Protein AF-A0AAW3ZMN6-F1 (afdb_monomer)

Mean predicted aligned error: 7.35 Å

Radius of gyration: 21.59 Å; Cα contacts (8 Å, |Δi|>4): 1736; chains: 1; bounding box: 52×71×54 Å

Foldseek 3Di:
DVVVVVVVPPPPAQPPFFLEAEPQPQAQSFWEWEFEPFFQQLKQLLHKAWQQFLQLPPFIKIWIWTPPDQTWIDIFAFALVDDGYYHYPPPPPDPRGAMEGHDDQRAHFRHKEWQQQLQPPNGTKMKTWRQCHPPASQIKMKIQHGYNDDDRYHYNVPSPRIAMEGAGDHQQSWRSDKYWQQQLQVPPGTKIKIWRQQGQPAHGSQIKIKTWHGHNDADNYHHPPDDRVTDIAMETGHDHQQSKQLEKYWFQLQPPPHIKIKIWRQSQDLPDHAGIKIWIAHRHNPDDDNYHYRVNRFANGTEMEDEPASRWRWRNYWEWFQLALPPGIKIKTWGLQCSDDPFFRQTKIKIAHRHNDDGYYHYLVPFFQQRIAIETGDDGQQSWRNEKEWQQQLQVPNGTWIKIWRQCDDPPHGSLTKIKTFHGHHRPPGGRYHYPVVQDSLGIRIYTGNDHQQSKRSYKYWSQRRNVPNHIKIKIKRQQDDPPNRSRIMMMITHRRHDDPPPPPPDD

Solvent-accessible surface area (backbone atoms only — not comparable to full-atom values): 23320 Å² total; per-residue (Å²): 112,79,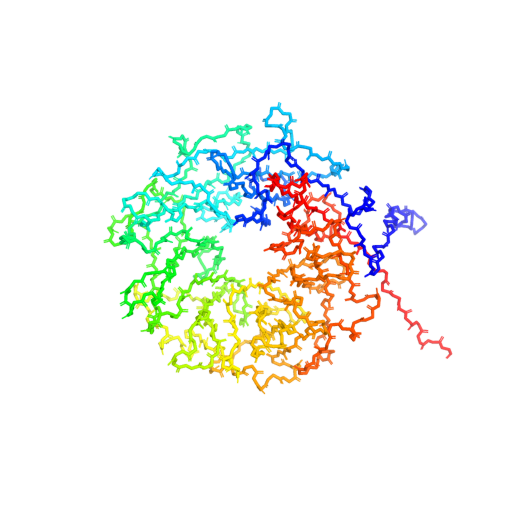75,61,54,64,68,70,68,66,65,74,78,66,77,62,76,53,38,63,39,49,61,74,68,64,48,52,88,46,24,32,37,40,34,50,89,46,71,44,25,21,26,24,67,39,21,57,33,33,27,41,29,32,44,60,83,83,34,21,13,28,38,35,18,24,61,21,90,62,22,19,36,43,38,40,51,42,36,77,84,59,71,72,43,78,44,60,62,50,87,90,69,66,77,58,45,33,33,44,33,40,42,49,72,80,7,47,29,47,26,56,29,29,26,42,29,29,44,63,82,76,23,16,17,39,36,38,11,8,22,64,5,59,81,58,22,8,14,26,29,36,34,41,59,39,43,80,72,76,64,61,66,43,48,54,92,65,59,87,57,35,35,30,42,38,60,46,53,72,50,9,20,22,15,59,41,56,27,32,22,38,30,24,50,65,82,76,27,17,12,29,34,39,11,14,29,42,21,60,83,51,24,61,30,0,3,21,31,36,42,37,57,39,44,78,73,73,53,61,62,37,46,60,94,55,96,59,86,71,57,60,29,34,38,27,23,66,44,68,41,25,23,17,28,61,18,54,29,41,37,29,35,44,62,80,83,26,18,15,40,37,35,9,17,24,26,86,67,49,82,86,50,46,4,11,31,33,39,38,37,54,40,44,71,66,84,74,60,62,66,40,54,55,92,67,42,38,46,85,45,11,21,39,36,38,46,80,27,57,44,18,26,24,17,51,18,44,23,45,40,28,36,36,56,81,77,30,24,19,42,38,32,7,16,21,32,47,40,27,59,102,87,51,25,26,6,15,30,35,40,41,47,38,47,75,80,65,45,54,71,42,52,63,81,72,37,59,19,78,59,15,30,36,43,31,41,88,46,81,53,14,22,23,10,50,24,32,19,28,24,39,30,25,45,60,79,79,30,20,18,37,33,31,10,14,35,41,26,47,91,87,29,62,30,4,7,21,32,36,42,37,58,39,48,54,77,77,73,49,45,33,64,43,50,66,84,73,52,50,71,90,38,32,35,40,37,33,36,65,38,61,48,7,26,13,17,70,31,45,22,22,26,40,36,30,44,69,79,80,24,14,16,32,37,36,15,16,32,37,31,62,63,91,94,30,37,9,7,24,33,37,40,36,51,42,40,71,62,81,82,76,75,79,75,88,74,131

InterPro domains:
  IPR000413 Integrin alpha chain [PR01185] (102-122)
  IPR000413 Integrin alpha chain [PR01185] (173-197)
  IPR000413 Integrin alpha chain [PR01185] (243-264)
  IPR013517 FG-GAP repeat [PF01839] (112-134)
  IPR013517 FG-GAP repeat [PF01839] (175-211)
  IPR013517 FG-GAP repeat [PF01839] (244-281)
  IPR013517 FG-GAP repeat [PF01839] (315-341)
  IPR013517 FG-GAP repeat [PF01839] (389-422)
  IPR013519 Integrin alpha beta-propellor [PS51470] (160-221)
  IPR013519 Integrin alpha beta-propellor [PS51470] (229-290)
  IPR013519 Integrin alpha beta-propellor [SM00191] (101-156)
  IPR013519 Integrin alpha beta-propellor [SM00191] (170-224)
  IPR013519 Integrin alpha beta-propellor [SM00191] (240-298)
  IPR013519 Integrin alpha beta-propellor [SM00191] (310-368)
  IPR013519 Integrin alpha beta-propellor [SM00191] (380-437)
  IPR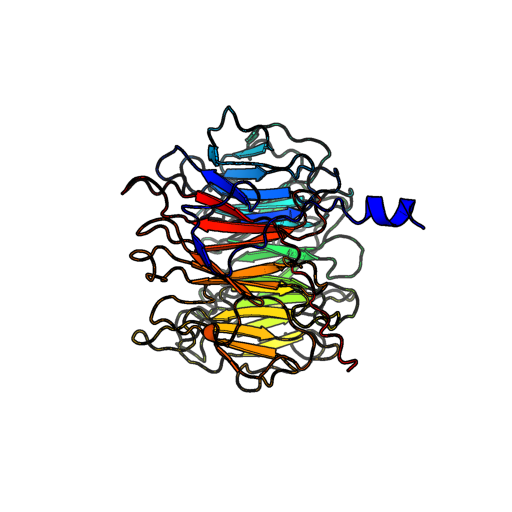013519 Integrin alpha beta-propellor [SM00191] (452-505)
  IPR028994 Integrin alpha, N-terminal [G3DSA:2.130.10.130] (88-220)
  IPR028994 Integrin alpha, N-terminal [G3DSA:2.130.10.130] (221-352)
  IPR028994 Integrin alpha, N-terminal [G3DSA:2.130.10.130] (353-498)
  IPR028994 Integrin alpha, N-terminal [SSF69318] (41-266)

Structure (mmCIF, N/CA/C/O backbone):
data_AF-A0AAW3ZMN6-F1
#
_entry.id   AF-A0AAW3ZMN6-F1
#
loop_
_atom_site.group_PDB
_atom_site.id
_atom_site.type_symbol
_atom_site.label_atom_id
_atom_site.label_alt_id
_atom_site.label_comp_id
_atom_site.label_asym_id
_atom_site.label_entity_id
_atom_site.label_seq_id
_atom_site.pdbx_PDB_ins_code
_atom_site.Cartn_x
_atom_site.Cartn_y
_atom_site.Cartn_z
_atom_site.occupancy
_atom_site.B_iso_or_equiv
_atom_site.auth_seq_id
_atom_site.auth_comp_id
_atom_site.auth_asym_id
_atom_site.auth_atom_id
_atom_site.pdbx_PDB_model_num
ATOM 1 N N . MET A 1 1 ? -7.982 -37.754 -26.757 1.00 45.09 1 MET A N 1
ATOM 2 C CA . MET A 1 1 ? -6.725 -37.718 -25.978 1.00 45.09 1 MET A CA 1
ATOM 3 C C . MET A 1 1 ? -5.603 -36.986 -26.714 1.00 45.09 1 MET A C 1
ATOM 5 O O . MET A 1 1 ? -5.050 -36.077 -26.126 1.00 45.09 1 MET A O 1
ATOM 9 N N . GLN A 1 2 ? -5.330 -37.248 -28.001 1.00 40.19 2 GLN A N 1
ATOM 10 C CA . GLN A 1 2 ? -4.338 -36.458 -28.767 1.00 40.19 2 GLN A CA 1
ATOM 11 C C . GLN A 1 2 ? -4.770 -35.015 -29.109 1.00 40.19 2 GLN A C 1
ATOM 13 O O . GLN A 1 2 ? -3.909 -34.165 -29.270 1.00 40.19 2 GLN A O 1
ATOM 18 N N . HIS A 1 3 ? -6.071 -34.700 -29.126 1.00 37.66 3 HIS A N 1
ATOM 19 C CA . HIS A 1 3 ? -6.557 -33.317 -29.299 1.00 37.66 3 HIS A CA 1
ATOM 20 C C . HIS A 1 3 ? -6.622 -32.485 -28.006 1.00 37.66 3 HIS A C 1
ATOM 22 O O . HIS A 1 3 ? -6.789 -31.277 -28.089 1.00 37.66 3 HIS A O 1
ATOM 28 N N . LEU A 1 4 ? -6.454 -33.104 -26.831 1.00 38.38 4 LEU A N 1
ATOM 29 C CA . LEU A 1 4 ? -6.341 -32.386 -25.550 1.00 38.38 4 LEU A CA 1
ATOM 30 C C . LEU A 1 4 ? -4.888 -32.004 -25.228 1.00 38.38 4 LEU A C 1
ATOM 32 O O . LEU A 1 4 ? -4.655 -31.066 -24.483 1.00 38.38 4 LEU A O 1
ATOM 36 N N . ILE A 1 5 ? -3.914 -32.684 -25.838 1.00 41.78 5 ILE A N 1
ATOM 37 C CA . ILE A 1 5 ? -2.484 -32.401 -25.649 1.00 41.78 5 ILE A CA 1
ATOM 38 C C . ILE A 1 5 ? -2.027 -31.218 -26.522 1.00 41.78 5 ILE A C 1
ATOM 40 O O . ILE A 1 5 ? -1.094 -30.516 -26.160 1.00 41.78 5 ILE A O 1
ATOM 44 N N . SER A 1 6 ? -2.711 -30.930 -27.634 1.00 34.12 6 SER A N 1
ATOM 45 C CA . SER A 1 6 ? -2.364 -29.792 -28.502 1.00 34.12 6 SER A CA 1
ATOM 46 C C . SER A 1 6 ? -2.898 -28.438 -28.022 1.00 34.12 6 SER A C 1
ATOM 48 O O . SER A 1 6 ? -2.443 -27.421 -28.529 1.00 34.12 6 SER A O 1
ATOM 50 N N . VAL A 1 7 ? -3.827 -28.410 -27.059 1.00 35.25 7 VAL A N 1
ATOM 51 C CA . VAL A 1 7 ? -4.295 -27.160 -26.424 1.00 35.25 7 VAL A CA 1
ATOM 52 C C . VAL A 1 7 ? -3.437 -26.805 -25.201 1.00 35.25 7 VAL A C 1
ATOM 54 O O . VAL A 1 7 ? -3.336 -25.640 -24.850 1.00 35.25 7 VAL A O 1
ATOM 57 N N . LEU A 1 8 ? -2.731 -27.778 -24.614 1.00 36.72 8 LEU A N 1
ATOM 58 C CA . LEU A 1 8 ? -1.834 -27.562 -23.470 1.00 36.72 8 LEU A CA 1
ATOM 59 C C . LEU A 1 8 ? -0.399 -27.163 -23.875 1.00 36.72 8 LEU A C 1
ATOM 61 O O . LEU A 1 8 ? 0.417 -26.852 -23.020 1.00 36.72 8 LEU A O 1
ATOM 65 N N . LEU A 1 9 ? -0.072 -27.190 -25.172 1.00 34.31 9 LEU A N 1
ATOM 66 C CA . LEU A 1 9 ? 1.281 -26.928 -25.687 1.00 34.31 9 LEU A CA 1
ATOM 67 C C . LEU A 1 9 ? 1.396 -25.610 -26.472 1.00 34.31 9 LEU A C 1
ATOM 69 O O . LEU A 1 9 ? 2.353 -25.420 -27.219 1.00 34.31 9 LEU A O 1
ATOM 73 N N . LEU A 1 10 ? 0.401 -24.731 -26.329 1.00 33.44 10 LEU A N 1
ATOM 74 C CA . LEU A 1 10 ? 0.417 -23.365 -26.854 1.00 33.44 10 LEU A CA 1
ATOM 75 C C . LEU A 1 10 ? 0.319 -22.325 -25.725 1.00 33.44 10 LEU A C 1
ATOM 77 O O . LEU A 1 10 ? -0.109 -21.204 -25.965 1.00 33.44 10 LEU A O 1
ATOM 81 N N . ALA A 1 11 ? 0.731 -22.683 -24.505 1.00 41.12 11 ALA A N 1
ATOM 82 C CA . ALA A 1 11 ? 1.346 -21.694 -23.635 1.00 41.12 11 ALA A CA 1
ATOM 83 C C . ALA A 1 11 ? 2.691 -21.385 -24.296 1.00 41.12 11 ALA A C 1
ATOM 85 O O . ALA A 1 11 ? 3.602 -22.218 -24.288 1.00 41.12 11 ALA A O 1
ATOM 86 N N . MET A 1 12 ? 2.761 -20.265 -25.017 1.00 42.78 12 MET A N 1
ATOM 87 C CA . MET A 1 12 ? 4.035 -19.717 -25.465 1.00 42.78 12 MET A CA 1
ATOM 88 C C . MET A 1 12 ? 4.903 -19.660 -24.212 1.00 42.78 12 MET A C 1
ATOM 90 O O . MET A 1 12 ? 4.532 -18.988 -23.258 1.00 42.78 12 MET A O 1
ATOM 94 N N . ALA A 1 13 ? 5.978 -20.445 -24.170 1.00 43.22 13 ALA A N 1
ATOM 95 C CA . ALA A 1 13 ? 6.946 -20.348 -23.095 1.00 43.22 13 ALA A CA 1
ATOM 96 C C . ALA A 1 13 ? 7.520 -18.933 -23.175 1.00 43.22 13 ALA A C 1
ATOM 98 O O . ALA A 1 13 ? 8.397 -18.673 -24.003 1.00 43.22 13 ALA A O 1
ATOM 99 N N . THR A 1 14 ? 6.971 -18.010 -22.387 1.00 48.62 14 THR A N 1
ATOM 100 C CA . THR A 1 14 ? 7.671 -16.778 -22.070 1.00 48.62 14 THR A CA 1
ATOM 101 C C . THR A 1 14 ? 8.993 -17.229 -21.448 1.00 48.62 14 THR A C 1
ATOM 103 O O . THR A 1 14 ? 9.006 -18.137 -20.606 1.00 48.62 14 THR A O 1
ATOM 106 N N . PRO A 1 15 ? 10.141 -16.767 -21.967 1.00 51.34 15 PRO A N 1
ATOM 107 C CA . PRO A 1 15 ? 11.409 -17.122 -21.362 1.00 51.34 15 PRO A CA 1
ATOM 108 C C . PRO A 1 15 ? 11.368 -16.646 -19.911 1.00 51.34 15 PRO A C 1
ATOM 110 O O . PRO A 1 15 ? 11.091 -15.477 -19.662 1.00 51.34 15 PRO A O 1
ATOM 113 N N . ALA A 1 16 ? 11.617 -17.562 -18.971 1.00 61.19 16 ALA A N 1
ATOM 114 C CA . ALA A 1 16 ? 11.703 -17.210 -17.562 1.00 61.19 16 ALA A CA 1
ATOM 115 C C . ALA A 1 16 ? 12.663 -16.025 -17.401 1.00 61.19 16 ALA A C 1
ATOM 117 O O . ALA A 1 16 ? 13.739 -16.011 -18.016 1.00 61.19 16 ALA A O 1
ATOM 118 N N . LEU A 1 17 ? 12.260 -15.044 -16.591 1.00 66.38 17 LEU A N 1
ATOM 119 C CA . LEU A 1 17 ? 13.131 -13.938 -16.229 1.00 66.38 17 LEU A CA 1
ATOM 120 C C . LEU A 1 17 ? 14.452 -14.502 -15.710 1.00 66.38 17 LEU A C 1
ATOM 122 O O . LEU A 1 17 ? 14.484 -15.463 -14.938 1.00 66.38 17 LEU A O 1
ATOM 126 N N . ALA A 1 18 ? 15.556 -13.920 -16.169 1.00 72.50 18 ALA A N 1
ATOM 127 C CA . ALA A 1 18 ? 16.841 -14.230 -15.576 1.00 72.50 18 ALA A CA 1
ATOM 128 C C . ALA A 1 18 ? 16.782 -13.880 -14.082 1.00 72.50 18 ALA A C 1
ATOM 130 O O . ALA A 1 18 ? 16.202 -12.860 -13.709 1.00 72.50 18 ALA A O 1
ATOM 131 N N . SER A 1 19 ? 17.437 -14.683 -13.239 1.00 80.50 19 SER A N 1
ATOM 132 C CA . SER A 1 19 ? 17.546 -14.410 -11.797 1.00 80.50 19 SER A CA 1
ATOM 133 C C . SER A 1 19 ? 18.181 -13.049 -11.495 1.00 80.50 19 SER A C 1
ATOM 135 O O . SER A 1 19 ? 18.054 -12.533 -10.391 1.00 80.50 19 SER A O 1
ATOM 137 N N . SER A 1 20 ? 18.832 -12.440 -12.489 1.00 86.94 20 SER A N 1
ATOM 138 C CA . SER A 1 20 ? 19.226 -11.040 -12.498 1.00 86.94 20 SER A CA 1
ATOM 139 C C . SER A 1 20 ? 18.735 -10.363 -13.780 1.00 86.94 20 SER A C 1
ATOM 141 O O . SER A 1 20 ? 19.089 -10.784 -14.883 1.00 86.94 20 SER A O 1
ATOM 143 N N . LEU A 1 21 ? 17.939 -9.305 -13.625 1.00 89.56 21 LEU A N 1
ATOM 144 C CA . LEU A 1 21 ? 17.343 -8.517 -14.702 1.00 89.56 21 LEU A CA 1
ATOM 145 C C . LEU A 1 21 ? 17.813 -7.065 -14.594 1.00 89.56 21 LEU A C 1
ATOM 147 O O . LEU A 1 21 ? 17.531 -6.397 -13.604 1.00 89.56 21 LEU A O 1
ATOM 151 N N . SER A 1 22 ? 18.476 -6.538 -15.625 1.00 90.50 22 SER A N 1
ATOM 152 C CA . SER A 1 22 ? 18.711 -5.094 -15.722 1.00 90.50 22 SER A CA 1
ATOM 153 C C . SER A 1 22 ? 17.535 -4.414 -16.412 1.00 90.50 22 SER A C 1
ATOM 155 O O . SER A 1 22 ? 17.196 -4.765 -17.541 1.00 90.50 22 SER A O 1
ATOM 157 N N . LEU A 1 23 ? 16.970 -3.378 -15.788 1.00 89.06 23 LEU A N 1
ATOM 158 C CA . LEU A 1 23 ? 15.893 -2.583 -16.392 1.00 89.06 23 LEU A CA 1
ATOM 159 C C . LEU A 1 23 ? 16.333 -1.834 -17.662 1.00 89.06 23 LEU A C 1
ATOM 161 O O . LEU A 1 23 ? 15.502 -1.501 -18.503 1.00 89.06 23 LEU A O 1
ATOM 165 N N . SER A 1 24 ? 17.642 -1.623 -17.851 1.00 84.56 24 SER A N 1
ATOM 166 C CA . SER A 1 24 ? 18.188 -1.060 -19.097 1.00 84.56 24 SER A CA 1
ATOM 167 C C . SER A 1 24 ? 18.050 -1.995 -20.306 1.00 84.56 24 SER A C 1
ATOM 169 O O . SER A 1 24 ? 18.125 -1.542 -21.448 1.00 84.56 24 SER A O 1
ATOM 171 N N . GLU A 1 25 ? 17.831 -3.285 -20.055 1.00 85.38 25 GLU A N 1
ATOM 172 C CA . GLU A 1 25 ? 17.739 -4.346 -21.057 1.00 85.38 25 GLU A CA 1
ATOM 173 C C . GLU A 1 25 ? 16.403 -5.098 -20.954 1.00 85.38 25 GLU A C 1
ATOM 175 O O . GLU A 1 25 ? 16.330 -6.249 -21.382 1.00 85.38 25 GLU A O 1
ATOM 180 N N . LEU A 1 26 ? 15.357 -4.469 -20.389 1.00 86.25 26 LEU A N 1
ATOM 181 C CA . LEU A 1 26 ? 14.051 -5.102 -20.180 1.00 86.25 26 LEU A CA 1
ATOM 182 C C . LEU A 1 26 ? 13.498 -5.662 -21.506 1.00 86.25 26 LEU A C 1
ATOM 184 O O . LEU A 1 26 ? 13.194 -4.882 -22.418 1.00 86.25 26 LEU A O 1
ATOM 188 N N . PRO A 1 27 ? 13.361 -6.994 -21.637 1.00 84.06 27 PRO A N 1
ATOM 189 C CA . PRO A 1 27 ? 12.783 -7.589 -22.832 1.00 84.06 27 PRO A CA 1
ATOM 190 C C . PRO A 1 27 ? 11.299 -7.240 -22.956 1.00 84.06 27 PRO A C 1
ATOM 192 O O . PRO A 1 27 ? 10.581 -7.203 -21.961 1.00 84.06 27 PRO A O 1
ATOM 195 N N . SER A 1 28 ? 10.819 -7.029 -24.182 1.00 81.06 28 SER A N 1
ATOM 196 C CA . SER A 1 28 ? 9.429 -6.620 -24.452 1.00 81.06 28 SER A CA 1
ATOM 197 C C . SER A 1 28 ? 8.368 -7.622 -23.992 1.00 81.06 28 SER A C 1
ATOM 199 O O . SER A 1 28 ? 7.214 -7.261 -23.823 1.00 81.06 28 SER A O 1
ATOM 201 N N . GLU A 1 29 ? 8.751 -8.887 -23.858 1.00 79.06 29 GLU A N 1
ATOM 202 C CA . GLU A 1 29 ? 7.925 -9.992 -23.377 1.00 79.06 29 GLU A CA 1
ATOM 203 C C . GLU A 1 29 ? 7.929 -10.130 -21.852 1.00 79.06 29 GLU A C 1
ATOM 205 O O . GLU A 1 29 ? 7.130 -10.880 -21.304 1.00 79.06 29 GLU A O 1
ATOM 210 N N . ALA A 1 30 ? 8.857 -9.453 -21.177 1.00 84.00 30 ALA A N 1
ATOM 211 C CA . ALA A 1 30 ? 9.024 -9.508 -19.733 1.00 84.00 30 ALA A CA 1
ATOM 212 C C . ALA A 1 30 ? 8.455 -8.271 -19.033 1.00 84.00 30 ALA A C 1
ATOM 214 O O . ALA A 1 30 ? 8.456 -8.215 -17.806 1.00 84.00 30 ALA A O 1
ATOM 215 N N . GLY A 1 31 ? 8.016 -7.268 -19.792 1.00 88.94 31 GLY A N 1
ATOM 216 C CA . GLY A 1 31 ? 7.473 -6.043 -19.242 1.00 88.94 31 GLY A CA 1
ATOM 217 C C . GLY A 1 31 ? 7.498 -4.873 -20.213 1.00 88.94 31 GLY A C 1
ATOM 218 O O . GLY A 1 31 ? 7.908 -4.976 -21.374 1.00 88.94 31 GLY A O 1
ATOM 219 N N . PHE A 1 32 ? 7.109 -3.718 -19.690 1.00 88.62 32 PHE A N 1
ATOM 220 C CA . PHE A 1 32 ? 7.144 -2.449 -20.400 1.00 88.62 32 PHE A CA 1
ATOM 221 C C . PHE A 1 32 ? 7.531 -1.302 -19.463 1.00 88.62 32 PHE A C 1
ATOM 223 O O . PHE A 1 32 ? 7.516 -1.418 -18.235 1.00 88.62 32 PHE A O 1
ATOM 230 N N . LYS A 1 33 ? 7.907 -0.175 -20.065 1.00 89.25 33 LYS A N 1
ATOM 231 C CA . LYS A 1 33 ? 8.290 1.050 -19.361 1.00 89.25 33 LYS A CA 1
ATOM 232 C C . LYS A 1 33 ? 7.247 2.137 -19.590 1.00 89.25 33 LYS A C 1
ATOM 234 O O . LYS A 1 33 ? 6.773 2.317 -20.709 1.00 89.25 33 LYS A O 1
ATOM 239 N N . ILE A 1 34 ? 6.948 2.890 -18.539 1.00 86.69 34 ILE A N 1
ATOM 240 C CA . ILE A 1 34 ? 6.234 4.159 -18.584 1.00 86.69 34 ILE A CA 1
ATOM 241 C C . ILE A 1 34 ? 7.227 5.265 -18.222 1.00 86.69 34 ILE A C 1
ATOM 243 O O . ILE A 1 34 ? 7.831 5.253 -17.145 1.00 86.69 34 ILE A O 1
ATOM 247 N N . SER A 1 35 ? 7.408 6.225 -19.125 1.00 82.25 35 SER A N 1
ATOM 248 C CA . SER A 1 35 ? 8.391 7.300 -18.982 1.00 82.25 35 SER A CA 1
ATOM 249 C C . SER A 1 35 ? 7.752 8.681 -19.110 1.00 82.25 35 SER A C 1
ATOM 251 O O . SER A 1 35 ? 6.852 8.897 -19.921 1.00 82.25 35 SER A O 1
ATOM 253 N N . SER A 1 36 ? 8.216 9.650 -18.319 1.00 75.00 36 SER A N 1
ATOM 254 C CA . SER A 1 36 ? 7.834 11.049 -18.528 1.00 75.00 36 SER A CA 1
ATOM 255 C C . SER A 1 36 ? 8.833 11.759 -19.437 1.00 75.00 36 SER A C 1
ATOM 257 O O . SER A 1 36 ? 10.040 11.552 -19.333 1.00 75.00 36 SER A O 1
ATOM 259 N N . SER A 1 37 ? 8.329 12.630 -20.314 1.00 69.50 37 SER A N 1
ATOM 260 C CA . SER A 1 37 ? 9.132 13.605 -21.065 1.00 69.50 37 SER A CA 1
ATOM 261 C C . SER A 1 37 ? 9.163 14.987 -20.389 1.00 69.50 37 SER A C 1
ATOM 263 O O . SER A 1 37 ? 9.814 15.906 -20.889 1.00 69.50 37 SER A O 1
ATOM 265 N N . THR A 1 38 ? 8.490 15.139 -19.240 1.00 71.69 38 THR A N 1
ATOM 266 C CA . THR A 1 38 ? 8.400 16.397 -18.488 1.00 71.69 38 THR A CA 1
ATOM 267 C C . THR A 1 38 ? 9.403 16.409 -17.338 1.00 71.69 38 THR A C 1
ATOM 269 O O . THR A 1 38 ? 9.412 15.514 -16.495 1.00 71.69 38 THR A O 1
ATOM 272 N N . SER A 1 39 ? 10.238 17.447 -17.267 1.00 70.25 39 SER A N 1
ATOM 273 C CA . SER A 1 39 ? 11.133 17.655 -16.126 1.00 70.25 39 SER A CA 1
ATOM 274 C C . SER A 1 39 ? 10.334 17.811 -14.830 1.00 70.25 39 SER A C 1
ATOM 276 O O . SER A 1 39 ? 9.356 18.559 -14.800 1.00 70.25 39 SER A O 1
ATOM 278 N N . LEU A 1 40 ? 10.821 17.194 -13.758 1.00 70.06 40 LEU A N 1
ATOM 279 C CA . LEU A 1 40 ? 10.294 17.204 -12.395 1.00 70.06 40 LEU A CA 1
ATOM 280 C C . LEU A 1 40 ? 8.983 16.438 -12.191 1.00 70.06 40 LEU A C 1
ATOM 282 O O . LEU A 1 40 ? 8.481 16.447 -11.071 1.00 70.06 40 LEU A O 1
ATOM 286 N N . ASP A 1 41 ? 8.455 15.749 -13.210 1.00 74.50 41 ASP A N 1
ATOM 287 C CA . ASP A 1 41 ? 7.202 14.973 -13.128 1.00 74.50 41 ASP A CA 1
ATOM 288 C C . ASP A 1 41 ? 7.236 13.911 -12.011 1.00 74.50 41 ASP A C 1
ATOM 290 O O . ASP A 1 41 ? 6.205 13.607 -11.407 1.00 74.50 41 ASP A O 1
ATOM 294 N N . SER A 1 42 ? 8.440 13.423 -11.670 1.00 81.31 42 SER A N 1
ATOM 295 C CA . SER A 1 42 ? 8.707 12.509 -10.553 1.00 81.31 42 SER A CA 1
ATOM 296 C C . SER A 1 42 ? 7.747 11.314 -10.544 1.00 81.31 42 SER A C 1
ATOM 298 O O . SER A 1 42 ? 7.114 11.010 -9.526 1.00 81.31 42 SER A O 1
ATOM 300 N N . LEU A 1 43 ? 7.594 10.676 -11.707 1.00 87.19 43 LEU A N 1
ATOM 301 C CA . LEU A 1 43 ? 6.615 9.619 -11.942 1.00 87.19 43 LEU A CA 1
ATOM 302 C C . LEU A 1 43 ? 6.790 8.453 -10.952 1.00 87.19 43 LEU A C 1
ATOM 304 O O . LEU A 1 43 ? 7.887 7.918 -10.807 1.00 87.19 43 LEU A O 1
ATOM 308 N N . GLY A 1 44 ? 5.706 8.061 -10.277 1.00 87.38 44 GLY A N 1
ATOM 309 C CA . GLY A 1 44 ? 5.688 6.953 -9.315 1.00 87.38 44 GLY A CA 1
ATOM 310 C C . GLY A 1 44 ? 6.266 7.283 -7.934 1.00 87.38 44 GLY A C 1
ATOM 311 O O . GLY A 1 44 ? 6.349 6.400 -7.077 1.00 87.38 44 GLY A O 1
ATOM 312 N N . SER A 1 45 ? 6.654 8.540 -7.684 1.00 85.00 45 SER A N 1
ATOM 313 C CA . SER A 1 45 ? 7.221 8.952 -6.393 1.00 85.00 45 SER A CA 1
ATOM 314 C C . SER A 1 45 ? 6.188 9.070 -5.271 1.00 85.00 45 SER A C 1
ATOM 316 O O . SER A 1 45 ? 6.503 8.746 -4.122 1.00 85.00 45 SER A O 1
ATOM 318 N N . GLY A 1 46 ? 4.973 9.513 -5.608 1.00 83.75 46 GLY A N 1
ATOM 319 C CA . GLY A 1 46 ? 3.851 9.666 -4.677 1.00 83.75 46 GLY A CA 1
ATOM 320 C C . GLY A 1 46 ? 3.127 8.356 -4.377 1.00 83.75 46 GLY A C 1
ATOM 321 O O . GLY A 1 46 ? 2.637 8.157 -3.274 1.00 83.75 46 GLY A O 1
ATOM 322 N N . GLY A 1 47 ? 3.152 7.414 -5.320 1.00 91.50 47 GLY A N 1
ATOM 323 C CA . GLY A 1 47 ? 2.491 6.122 -5.192 1.00 91.50 47 GLY A CA 1
ATOM 324 C C . GLY A 1 47 ? 2.421 5.382 -6.524 1.00 91.50 47 GLY A C 1
ATOM 325 O O . GLY A 1 47 ? 2.388 5.999 -7.592 1.00 91.50 47 GLY A O 1
ATOM 326 N N . ILE A 1 48 ? 2.411 4.059 -6.430 1.00 95.12 48 ILE A N 1
ATOM 327 C CA . ILE A 1 48 ? 2.079 3.109 -7.493 1.00 95.12 48 ILE A CA 1
ATOM 328 C C . ILE A 1 48 ? 1.312 1.956 -6.847 1.00 95.12 48 ILE A C 1
ATOM 330 O O . ILE A 1 48 ? 1.551 1.653 -5.674 1.00 95.12 48 ILE A O 1
ATOM 334 N N . GLY A 1 49 ? 0.460 1.283 -7.607 1.00 95.31 49 GLY A N 1
ATOM 335 C CA . GLY A 1 49 ? -0.174 0.050 -7.156 1.00 95.31 49 GLY A CA 1
ATOM 336 C C . GLY A 1 49 ? -1.309 -0.396 -8.053 1.00 95.31 49 GLY A C 1
ATOM 337 O O . GLY A 1 49 ? -1.754 0.372 -8.908 1.00 95.31 49 GLY A O 1
ATOM 338 N N . SER A 1 50 ? -1.762 -1.632 -7.841 1.00 94.62 50 SER A N 1
ATOM 339 C CA . SER A 1 50 ? -3.036 -2.096 -8.384 1.00 94.62 50 SER A CA 1
ATOM 340 C C . SER A 1 50 ? -4.149 -1.112 -8.019 1.00 94.62 50 SER A C 1
ATOM 342 O O . SER A 1 50 ? -4.171 -0.543 -6.924 1.00 94.62 50 SER A O 1
ATOM 344 N N . ALA A 1 51 ? -5.037 -0.886 -8.974 1.00 95.25 51 ALA A N 1
ATOM 345 C CA . ALA A 1 51 ? -6.241 -0.094 -8.824 1.00 95.25 51 ALA A CA 1
ATOM 346 C C . ALA A 1 51 ? -7.497 -0.981 -8.749 1.00 95.25 51 ALA A C 1
ATOM 348 O O . ALA A 1 51 ? -8.592 -0.436 -8.669 1.00 95.25 51 ALA A O 1
ATOM 349 N N . GLY A 1 52 ? -7.340 -2.313 -8.766 1.00 94.50 52 GLY A N 1
ATOM 350 C CA . GLY A 1 52 ? -8.461 -3.237 -8.930 1.00 94.50 52 GLY A CA 1
ATOM 351 C C . GLY A 1 52 ? -9.070 -3.145 -10.332 1.00 94.50 52 GLY A C 1
ATOM 352 O O . GLY A 1 52 ? -8.422 -2.653 -11.251 1.00 94.50 52 GLY A O 1
ATOM 353 N N . ASP A 1 53 ? -10.302 -3.602 -10.513 1.00 95.25 53 ASP A N 1
ATOM 354 C CA . ASP A 1 53 ? -11.061 -3.464 -11.759 1.00 95.25 53 ASP A CA 1
ATOM 355 C C . ASP A 1 53 ? -11.966 -2.222 -11.695 1.00 95.25 53 ASP A C 1
ATOM 357 O O . ASP A 1 53 ? -13.166 -2.293 -11.408 1.00 95.25 53 ASP A O 1
ATOM 361 N N . LEU A 1 54 ? -11.391 -1.045 -11.968 1.00 95.50 54 LEU A N 1
ATOM 362 C CA . LEU A 1 54 ? -12.125 0.226 -11.900 1.00 95.50 54 LEU A CA 1
ATOM 363 C C . LEU A 1 54 ? -13.198 0.328 -12.991 1.00 95.50 54 LEU A C 1
ATOM 365 O O . LEU A 1 54 ? -14.105 1.168 -12.911 1.00 95.50 54 LEU A O 1
ATOM 369 N N . ASN A 1 55 ? -13.049 -0.451 -14.067 1.00 93.88 55 ASN A N 1
ATOM 370 C CA . ASN A 1 55 ? -13.839 -0.331 -15.286 1.00 93.88 55 ASN A CA 1
ATOM 371 C C . ASN A 1 55 ? -14.805 -1.514 -15.533 1.00 93.88 55 ASN A C 1
ATOM 373 O O . ASN A 1 55 ? -15.674 -1.415 -16.406 1.00 93.88 55 ASN A O 1
ATOM 377 N N . GLY A 1 56 ? -14.713 -2.581 -14.743 1.00 94.25 56 GLY A N 1
ATOM 378 C CA . GLY A 1 56 ? -15.573 -3.761 -14.789 1.00 94.25 56 GLY A CA 1
ATOM 379 C C . GLY A 1 56 ? -15.314 -4.698 -15.975 1.00 94.25 56 GLY A C 1
ATOM 380 O O . GLY A 1 56 ? -16.246 -5.393 -16.406 1.00 94.25 56 GLY A O 1
ATOM 381 N N . ASP A 1 57 ? -14.121 -4.688 -16.578 1.00 92.62 57 ASP A N 1
ATOM 382 C CA . ASP A 1 57 ? -13.772 -5.565 -17.707 1.00 92.62 57 ASP A CA 1
ATOM 383 C C . ASP A 1 57 ? -13.166 -6.918 -17.287 1.00 92.62 57 ASP A C 1
ATOM 385 O O . ASP A 1 57 ? -12.997 -7.822 -18.125 1.00 92.62 57 ASP A O 1
ATOM 389 N N . GLY A 1 58 ? -12.955 -7.098 -15.983 1.00 91.50 58 GLY A N 1
ATOM 390 C CA . GLY A 1 58 ? -12.415 -8.290 -15.351 1.00 91.50 58 GLY A CA 1
ATOM 391 C C . GLY A 1 58 ? -10.894 -8.395 -15.413 1.00 91.50 58 GLY A C 1
ATOM 392 O O . GLY A 1 58 ? -10.382 -9.501 -15.219 1.00 91.50 58 GLY A O 1
ATOM 393 N N . LEU A 1 59 ? -10.186 -7.313 -15.740 1.00 92.06 59 LEU A N 1
ATOM 394 C CA . LEU A 1 59 ? -8.734 -7.197 -15.633 1.00 92.06 59 LEU A CA 1
ATOM 395 C C . LEU A 1 59 ? -8.376 -6.239 -14.504 1.00 92.06 59 LEU A C 1
ATOM 397 O O . LEU A 1 59 ? -9.115 -5.306 -14.211 1.00 92.06 59 LEU A O 1
ATOM 401 N N . ASN A 1 60 ? -7.222 -6.467 -13.881 1.00 93.31 60 ASN A N 1
ATOM 402 C CA . ASN A 1 60 ? -6.706 -5.484 -12.940 1.00 93.31 60 ASN A CA 1
ATOM 403 C C . ASN A 1 60 ? -6.208 -4.262 -13.713 1.00 93.31 60 ASN A C 1
ATOM 405 O O . ASN A 1 60 ? -5.512 -4.386 -14.721 1.00 93.31 60 ASN A O 1
ATOM 409 N N . ASP A 1 61 ? -6.530 -3.090 -13.195 1.00 94.94 61 ASP A N 1
ATOM 410 C CA . ASP A 1 61 ? -5.972 -1.805 -13.564 1.00 94.94 61 ASP A CA 1
ATOM 411 C C . ASP A 1 61 ? -4.850 -1.448 -12.575 1.00 94.94 61 ASP A C 1
ATOM 413 O O . ASP A 1 61 ? -4.715 -2.032 -11.497 1.00 94.94 61 ASP A O 1
ATOM 417 N N . PHE A 1 62 ? -4.043 -0.440 -12.891 1.00 95.25 62 PHE A N 1
ATOM 418 C CA . PHE A 1 62 ? -3.101 0.121 -11.923 1.00 95.25 62 PHE A CA 1
ATOM 419 C C . PHE A 1 62 ? -2.994 1.633 -12.030 1.00 95.25 62 PHE A C 1
ATOM 421 O O . PHE A 1 62 ? -3.347 2.245 -13.039 1.00 95.25 62 PHE A O 1
ATOM 428 N N . PHE A 1 63 ? -2.463 2.257 -10.983 1.00 95.00 63 PHE A N 1
ATOM 429 C CA . PHE A 1 63 ? -2.250 3.695 -10.942 1.00 95.00 63 PHE A CA 1
ATOM 430 C C . PHE A 1 63 ? -0.776 4.063 -10.763 1.00 95.00 63 PHE A C 1
ATOM 432 O O . PHE A 1 63 ? 0.037 3.321 -10.207 1.00 95.00 63 PHE A O 1
ATOM 439 N N . VAL A 1 64 ? -0.443 5.269 -11.214 1.00 93.38 64 VAL A N 1
ATOM 440 C CA . VAL A 1 64 ? 0.858 5.907 -11.040 1.00 93.38 64 VAL A CA 1
ATOM 441 C C . VAL A 1 64 ? 0.648 7.372 -10.671 1.00 93.38 64 VAL A C 1
ATOM 443 O O . VAL A 1 64 ? 0.092 8.152 -11.447 1.00 93.38 64 VAL A O 1
ATOM 446 N N . VAL A 1 65 ? 1.123 7.769 -9.492 1.00 91.56 65 VAL A N 1
ATOM 447 C CA . VAL A 1 65 ? 1.054 9.160 -9.028 1.00 91.56 65 VAL A CA 1
ATOM 448 C C . VAL A 1 65 ? 2.162 9.997 -9.668 1.00 91.56 65 VAL A C 1
ATOM 450 O O . VAL A 1 65 ? 3.309 9.558 -9.806 1.00 91.56 65 VAL A O 1
ATOM 453 N N . ARG A 1 66 ? 1.821 11.235 -10.026 1.00 86.62 66 ARG A N 1
ATOM 454 C CA . ARG A 1 66 ? 2.708 12.249 -10.601 1.00 86.62 66 ARG A CA 1
ATOM 455 C C . ARG A 1 66 ? 2.796 13.424 -9.637 1.00 86.62 66 ARG A C 1
ATOM 457 O O . ARG A 1 66 ? 1.803 14.107 -9.417 1.00 86.62 66 ARG A O 1
ATOM 464 N N . ASN A 1 67 ? 3.980 13.663 -9.078 1.00 78.12 67 ASN A N 1
ATOM 465 C CA . ASN A 1 67 ? 4.191 14.729 -8.090 1.00 78.12 67 ASN A CA 1
ATOM 466 C C . ASN A 1 67 ? 4.751 16.028 -8.696 1.00 78.12 67 ASN A C 1
ATOM 468 O O . ASN A 1 67 ? 4.842 17.038 -8.001 1.00 78.12 67 ASN A O 1
ATOM 472 N N . GLY A 1 68 ? 5.131 16.033 -9.977 1.00 70.88 68 GLY A N 1
ATOM 473 C CA . GLY A 1 68 ? 5.549 17.247 -10.679 1.00 70.88 68 GLY A CA 1
ATOM 474 C C . GLY A 1 68 ? 4.425 17.984 -11.403 1.00 70.88 68 GLY A C 1
ATOM 475 O O . GLY A 1 68 ? 3.377 17.428 -11.722 1.00 70.88 68 GLY A O 1
ATOM 476 N N . GLY A 1 69 ? 4.663 19.260 -11.720 1.00 69.31 69 GLY A N 1
ATOM 477 C CA . GLY A 1 69 ? 3.722 20.078 -12.491 1.00 69.31 69 GLY A CA 1
ATOM 478 C C . GLY A 1 69 ? 2.448 20.431 -11.712 1.00 69.31 69 GLY A C 1
ATOM 479 O O . GLY A 1 69 ? 2.531 21.073 -10.669 1.00 69.31 69 GLY A O 1
ATOM 480 N N . GLU A 1 70 ? 1.280 20.062 -12.250 1.00 65.25 70 GLU A N 1
ATOM 481 C CA . GLU A 1 70 ? -0.043 20.276 -11.626 1.00 65.25 70 GLU A CA 1
ATOM 482 C C . GLU A 1 70 ? -0.442 19.154 -10.645 1.00 65.25 70 GLU A C 1
ATOM 484 O O . GLU A 1 70 ? -1.531 19.216 -10.075 1.00 65.25 70 GLU A O 1
ATOM 489 N N . GLY A 1 71 ? 0.413 18.139 -10.455 1.00 75.31 71 GLY A N 1
ATOM 490 C CA . GLY A 1 71 ? 0.070 16.915 -9.731 1.00 75.31 71 GLY A CA 1
ATOM 491 C C . GLY A 1 71 ? -0.958 16.052 -10.477 1.00 75.31 71 GLY A C 1
ATOM 492 O O . GLY A 1 71 ? -1.609 16.500 -11.427 1.00 75.31 71 GLY A O 1
ATOM 493 N N . GLY A 1 72 ? -1.122 14.798 -10.061 1.00 85.88 72 GLY A N 1
ATOM 494 C CA . GLY A 1 72 ? -2.185 13.945 -10.590 1.00 85.88 72 GLY A CA 1
ATOM 495 C C . GLY A 1 72 ? -1.918 12.453 -10.487 1.00 85.88 72 GLY A C 1
ATOM 496 O O . GLY A 1 72 ? -0.908 12.005 -9.947 1.00 85.88 72 GLY A O 1
ATOM 497 N N . VAL A 1 73 ? -2.848 11.683 -11.040 1.00 90.81 73 VAL A N 1
ATOM 498 C CA . VAL A 1 73 ? -2.800 10.220 -11.060 1.00 90.81 73 VAL A CA 1
ATOM 499 C C . VAL A 1 73 ? -3.097 9.737 -12.466 1.00 90.81 73 VAL A C 1
ATOM 501 O O . VAL A 1 73 ? -4.160 10.020 -13.019 1.00 90.81 73 VAL A O 1
ATOM 504 N N . LEU A 1 74 ? -2.140 9.015 -13.042 1.00 90.88 74 LEU A N 1
ATOM 505 C CA . LEU A 1 74 ? -2.335 8.239 -14.256 1.00 90.88 74 LEU A CA 1
ATOM 506 C C . LEU A 1 74 ? -2.929 6.891 -13.861 1.00 90.88 74 LEU A C 1
ATOM 508 O O . LEU A 1 74 ? -2.327 6.179 -13.064 1.00 90.88 74 LEU A O 1
ATOM 512 N N . VAL A 1 75 ? -4.067 6.538 -14.441 1.00 93.06 75 VAL A N 1
ATOM 513 C CA . VAL A 1 75 ? -4.640 5.197 -14.351 1.00 93.06 75 VAL A CA 1
ATOM 514 C C . VAL A 1 75 ? -4.405 4.487 -15.676 1.00 93.06 75 VAL A C 1
ATOM 516 O O . VAL A 1 75 ? -4.699 5.019 -16.754 1.00 93.06 75 VAL A O 1
ATOM 519 N N . VAL A 1 76 ? -3.851 3.289 -15.582 1.00 93.12 76 VAL A N 1
ATOM 520 C CA . VAL A 1 76 ? -3.576 2.387 -16.691 1.00 93.12 76 VAL A CA 1
ATOM 521 C C . VAL A 1 76 ? -4.554 1.232 -16.584 1.00 93.12 76 VAL A C 1
ATOM 523 O O . VAL A 1 76 ? -4.545 0.510 -15.593 1.00 93.12 76 VAL A O 1
ATOM 526 N N . LEU A 1 77 ? -5.409 1.100 -17.592 1.00 92.38 77 LEU A N 1
ATOM 527 C CA . LEU A 1 77 ? -6.416 0.056 -17.628 1.00 92.38 77 LEU A CA 1
ATOM 528 C C . LEU A 1 77 ? -5.812 -1.255 -18.134 1.00 92.38 77 LEU A C 1
ATOM 530 O O . LEU A 1 77 ? -5.012 -1.239 -19.082 1.00 92.38 77 LEU A O 1
ATOM 534 N N . GLY A 1 78 ? -6.215 -2.361 -17.513 1.00 91.62 78 GLY A N 1
ATOM 535 C CA . GLY A 1 78 ? -5.847 -3.717 -17.898 1.00 91.62 78 GLY A CA 1
ATOM 536 C C . GLY A 1 78 ? -6.135 -3.998 -19.370 1.00 91.62 78 GLY A C 1
ATOM 537 O O . GLY A 1 78 ? -7.050 -3.443 -19.984 1.00 91.62 78 GLY A O 1
ATOM 538 N N . SER A 1 79 ? -5.323 -4.850 -19.998 1.00 87.50 79 SER A N 1
ATOM 539 C CA . SER A 1 79 ? -5.525 -5.194 -21.407 1.00 87.50 79 SER A CA 1
ATOM 540 C C . SER A 1 79 ? -5.032 -6.590 -21.738 1.00 87.50 79 SER A C 1
ATOM 542 O O . SER A 1 79 ? -3.834 -6.843 -21.808 1.00 87.50 79 SER A O 1
ATOM 544 N N . ALA A 1 80 ? -5.962 -7.457 -22.143 1.00 83.25 80 ALA A N 1
ATOM 545 C CA . ALA A 1 80 ? -5.641 -8.783 -22.676 1.00 83.25 80 ALA A CA 1
ATOM 546 C C . ALA A 1 80 ? -4.868 -8.747 -24.013 1.00 83.25 80 ALA A C 1
ATOM 548 O O . ALA A 1 80 ? -4.420 -9.780 -24.508 1.00 83.25 80 ALA A O 1
ATOM 549 N N . ALA A 1 81 ? -4.758 -7.579 -24.659 1.00 77.62 81 ALA A N 1
ATOM 550 C CA . ALA A 1 81 ? -3.875 -7.410 -25.812 1.00 77.62 81 ALA A CA 1
ATOM 551 C C . ALA A 1 81 ? -2.402 -7.217 -25.400 1.00 77.62 81 ALA A C 1
ATOM 553 O O . ALA A 1 81 ? -1.529 -7.291 -26.268 1.00 77.62 81 ALA A O 1
ATOM 554 N N . GLY A 1 82 ? -2.147 -6.983 -24.108 1.00 70.94 82 GLY A N 1
ATOM 555 C CA . GLY A 1 82 ? -0.846 -6.668 -23.539 1.00 70.94 82 GLY A CA 1
ATOM 556 C C . GLY A 1 82 ? -0.348 -5.267 -23.900 1.00 70.94 82 GLY A C 1
ATOM 557 O O . GLY A 1 82 ? -0.878 -4.581 -24.783 1.00 70.94 82 GLY A O 1
ATOM 558 N N . PHE A 1 83 ? 0.717 -4.857 -23.217 1.00 72.38 83 PHE A N 1
ATOM 559 C CA . PHE A 1 83 ? 1.489 -3.650 -23.501 1.00 72.38 83 PHE A CA 1
ATOM 560 C C . PHE A 1 83 ? 2.926 -4.071 -23.828 1.00 72.38 83 PHE A C 1
ATOM 562 O O . PHE A 1 83 ? 3.472 -4.960 -23.192 1.00 72.38 83 PHE A O 1
ATOM 569 N N . VAL A 1 84 ? 3.548 -3.463 -24.841 1.00 66.88 84 VAL A N 1
ATOM 570 C CA . VAL A 1 84 ? 4.922 -3.784 -25.255 1.00 66.88 84 VAL A CA 1
ATOM 571 C C . VAL A 1 84 ? 5.735 -2.516 -25.514 1.00 66.88 84 VAL A C 1
ATOM 573 O O . VAL A 1 84 ? 5.310 -1.631 -26.257 1.00 66.88 84 VAL A O 1
ATOM 576 N N . GLY A 1 85 ? 6.948 -2.457 -24.959 1.00 67.31 85 GLY A N 1
ATOM 577 C CA . GLY A 1 85 ? 7.925 -1.396 -25.233 1.00 67.31 85 GLY A CA 1
ATOM 578 C C . GLY A 1 85 ? 7.948 -0.249 -24.215 1.00 67.31 85 GLY A C 1
ATOM 579 O O . GLY A 1 85 ? 7.769 -0.463 -23.021 1.00 67.31 85 GLY A O 1
ATOM 580 N N . ASP A 1 86 ? 8.250 0.964 -24.687 1.00 68.62 86 ASP A N 1
ATOM 581 C CA . ASP A 1 86 ? 8.320 2.188 -23.873 1.00 68.62 86 ASP A CA 1
ATOM 582 C C . ASP A 1 86 ? 7.166 3.117 -24.256 1.00 68.62 86 ASP A C 1
ATOM 584 O O . ASP A 1 86 ? 7.036 3.532 -25.415 1.00 68.62 86 ASP A O 1
ATOM 588 N N . TYR A 1 87 ? 6.324 3.425 -23.276 1.00 72.25 87 TYR A N 1
ATOM 589 C CA . TYR A 1 87 ? 5.193 4.318 -23.414 1.00 72.25 87 TYR A CA 1
ATOM 590 C C . TYR A 1 87 ? 5.502 5.643 -22.719 1.00 72.25 87 TYR A C 1
ATOM 592 O O . TYR A 1 87 ? 5.557 5.737 -21.492 1.00 72.25 87 TYR A O 1
ATOM 600 N N . GLY A 1 88 ? 5.656 6.701 -23.513 1.00 60.75 88 GLY A N 1
ATOM 601 C CA . GLY A 1 88 ? 5.737 8.053 -22.974 1.00 60.75 88 GLY A CA 1
ATOM 602 C C . GLY A 1 88 ? 4.381 8.507 -22.427 1.00 60.75 88 GLY A C 1
ATOM 603 O O . GLY A 1 88 ? 3.375 8.414 -23.133 1.00 60.75 88 GLY A O 1
ATOM 604 N N . VAL A 1 89 ? 4.356 9.086 -21.223 1.00 61.31 89 VAL A N 1
ATOM 605 C CA . VAL A 1 89 ? 3.174 9.721 -20.592 1.00 61.31 89 VAL A CA 1
ATOM 606 C C . VAL A 1 89 ? 2.844 11.066 -21.256 1.00 61.31 89 VAL A C 1
ATOM 608 O O . VAL A 1 89 ? 2.275 11.959 -20.634 1.00 61.31 89 VAL A O 1
ATOM 611 N N . ASP A 1 90 ? 3.212 11.273 -22.526 1.00 58.56 90 ASP A N 1
ATOM 612 C CA . ASP A 1 90 ? 2.875 12.526 -23.188 1.00 58.56 90 ASP A CA 1
ATOM 613 C C . ASP A 1 90 ? 1.347 12.622 -23.309 1.00 58.56 90 ASP A C 1
ATOM 615 O O . ASP A 1 90 ? 0.664 11.844 -23.982 1.00 58.56 90 ASP A O 1
ATOM 619 N N . VAL A 1 91 ? 0.832 13.594 -22.569 1.00 47.06 91 VAL A N 1
ATOM 620 C CA . VAL A 1 91 ? -0.510 13.740 -21.990 1.00 47.06 91 VAL A CA 1
ATOM 621 C C . VAL A 1 91 ? -1.650 13.694 -23.012 1.00 47.06 91 VAL A C 1
ATOM 623 O O . VAL A 1 91 ? -2.817 13.518 -22.671 1.00 47.06 91 VAL A O 1
ATOM 626 N N . ASN A 1 92 ? -1.313 13.866 -24.287 1.00 49.00 92 ASN A N 1
ATOM 627 C CA . ASN A 1 92 ? -2.262 13.971 -25.388 1.00 49.00 92 ASN A CA 1
ATOM 628 C C . ASN A 1 92 ? -2.288 12.723 -26.291 1.00 49.00 92 ASN A C 1
ATOM 630 O O . ASN A 1 92 ? -3.017 12.716 -27.283 1.00 49.00 92 ASN A O 1
ATOM 634 N N . ALA A 1 93 ? -1.487 11.696 -25.982 1.00 53.94 93 ALA A N 1
ATOM 635 C CA . ALA A 1 93 ? -1.355 10.474 -26.780 1.00 53.94 93 ALA A CA 1
ATOM 636 C C . ALA A 1 93 ? -1.577 9.171 -25.988 1.00 53.94 93 ALA A C 1
ATOM 638 O O . ALA A 1 93 ? -1.669 8.106 -26.604 1.00 53.94 93 ALA A O 1
ATOM 639 N N . TRP A 1 94 ? -1.688 9.233 -24.654 1.00 64.69 94 TRP A N 1
ATOM 640 C CA . TRP A 1 94 ? -1.998 8.060 -23.837 1.00 64.69 94 TRP A CA 1
ATOM 641 C C . TRP A 1 94 ? -3.400 7.528 -24.164 1.00 64.69 94 TRP A C 1
ATOM 643 O O . TRP A 1 94 ? -4.389 8.254 -24.093 1.00 64.69 94 TRP A O 1
ATOM 653 N N . SER A 1 95 ? -3.474 6.255 -24.556 1.00 69.94 95 SER A N 1
ATOM 654 C CA . SER A 1 95 ? -4.726 5.555 -24.891 1.00 69.94 95 SER A CA 1
ATOM 655 C C . SER A 1 95 ? -4.959 4.303 -24.045 1.00 69.94 95 SER A C 1
ATOM 657 O O . SER A 1 95 ? -5.970 3.635 -24.227 1.00 69.94 95 SER A O 1
ATOM 659 N N . GLY A 1 96 ? -4.048 4.007 -23.112 1.00 77.94 96 GLY A N 1
ATOM 660 C CA . GLY A 1 96 ? -4.123 2.847 -22.226 1.00 77.94 96 GLY A CA 1
ATOM 661 C C . GLY A 1 96 ? -4.888 3.101 -20.928 1.00 77.94 96 GLY A C 1
ATOM 662 O O . GLY A 1 96 ? -4.705 2.348 -19.991 1.00 77.94 96 GLY A O 1
ATOM 663 N N . GLY A 1 97 ? -5.665 4.184 -20.819 1.00 88.12 97 GLY A N 1
ATOM 664 C CA . GLY A 1 97 ? -6.410 4.529 -19.607 1.00 88.12 97 GLY A CA 1
ATOM 665 C C . GLY A 1 97 ? -6.781 6.008 -19.531 1.00 88.12 97 GLY A C 1
ATOM 666 O O . GLY A 1 97 ? -7.069 6.628 -20.558 1.00 88.12 97 GLY A O 1
ATOM 667 N N . PHE A 1 98 ? -6.783 6.578 -18.326 1.00 88.75 98 PHE A N 1
ATOM 668 C CA . PHE A 1 98 ? -7.206 7.959 -18.071 1.00 88.75 98 PHE A CA 1
ATOM 669 C C . PHE A 1 98 ? -6.325 8.654 -17.030 1.00 88.75 98 PHE A C 1
ATOM 671 O O . PHE A 1 98 ? -5.486 8.036 -16.384 1.00 88.75 98 PHE A O 1
ATOM 678 N N . GLU A 1 99 ? -6.523 9.957 -16.852 1.00 87.94 99 GLU A N 1
ATOM 679 C CA . GLU A 1 99 ? -5.792 10.736 -15.855 1.00 87.94 99 GLU A CA 1
ATOM 680 C C . GLU A 1 99 ? -6.722 11.605 -15.005 1.00 87.94 99 GLU A C 1
ATOM 682 O O . GLU A 1 99 ? -7.643 12.249 -15.521 1.00 87.94 99 GLU A O 1
ATOM 687 N N . VAL A 1 100 ? -6.440 11.665 -13.704 1.00 88.38 100 VAL A N 1
ATOM 688 C CA . VAL A 1 100 ? -7.027 12.633 -12.772 1.00 88.38 100 VAL A CA 1
ATOM 689 C C . VAL A 1 100 ? -6.008 13.734 -12.502 1.00 88.38 100 VAL A C 1
ATOM 691 O O . VAL A 1 100 ? -4.890 13.455 -12.076 1.00 88.38 100 VAL A O 1
ATOM 694 N N . ARG A 1 101 ? -6.394 14.989 -12.747 1.00 83.50 101 ARG A N 1
ATOM 695 C CA . ARG A 1 101 ? -5.526 16.168 -12.635 1.00 83.50 101 ARG A CA 1
ATOM 696 C C . ARG A 1 101 ? -6.085 17.206 -11.677 1.00 83.50 101 ARG A C 1
ATOM 698 O O . ARG A 1 101 ? -7.302 17.339 -11.529 1.00 83.50 101 ARG A O 1
ATOM 705 N N . GLY A 1 102 ? -5.181 18.027 -11.156 1.00 77.94 102 GLY A N 1
ATOM 706 C CA . GLY A 1 102 ? -5.508 19.236 -10.416 1.00 77.94 102 GLY A CA 1
ATOM 707 C C . GLY A 1 102 ? -5.332 19.088 -8.911 1.00 77.94 102 GLY A C 1
ATOM 708 O O . GLY A 1 102 ? -4.684 18.167 -8.417 1.00 77.94 102 GLY A O 1
ATOM 709 N N . SER A 1 103 ? -5.901 20.047 -8.185 1.00 78.81 103 SER A N 1
ATOM 710 C CA . SER A 1 103 ? -5.811 20.119 -6.730 1.00 78.81 103 SER A CA 1
ATOM 711 C C . SER A 1 103 ? -7.116 19.711 -6.059 1.00 78.81 103 SER A C 1
ATOM 713 O O . SER A 1 103 ? -8.187 20.132 -6.498 1.00 78.81 103 SER A O 1
ATOM 715 N N . ILE A 1 104 ? -7.044 18.986 -4.950 1.00 79.69 104 ILE A N 1
ATOM 716 C CA . ILE A 1 104 ? -8.182 18.765 -4.054 1.00 79.69 104 ILE A CA 1
ATOM 717 C C . ILE A 1 104 ? -8.093 19.826 -2.962 1.00 79.69 104 ILE A C 1
ATOM 719 O O . ILE A 1 104 ? -7.058 19.958 -2.322 1.00 79.69 104 ILE A O 1
ATOM 723 N N . ALA A 1 105 ? -9.139 20.638 -2.789 1.00 81.56 105 ALA A N 1
ATOM 724 C CA . ALA A 1 105 ? -9.165 21.704 -1.777 1.00 81.56 105 ALA A CA 1
ATOM 725 C C . ALA A 1 105 ? -7.894 22.598 -1.774 1.00 81.56 105 ALA A C 1
ATOM 727 O O . ALA A 1 105 ? -7.444 23.059 -0.725 1.00 81.56 105 ALA A O 1
ATOM 728 N N . GLY A 1 106 ? -7.314 22.836 -2.960 1.00 79.38 106 GLY A N 1
ATOM 729 C CA . GLY A 1 106 ? -6.111 23.642 -3.192 1.00 79.38 106 GLY A CA 1
ATOM 730 C C . GLY A 1 106 ? -4.760 22.982 -2.863 1.00 79.38 106 GLY A C 1
ATOM 731 O O . GLY A 1 106 ? -3.741 23.651 -3.022 1.00 79.38 106 GLY A O 1
ATOM 732 N N . GLY A 1 107 ? -4.728 21.708 -2.451 1.00 83.25 107 GLY A N 1
ATOM 733 C CA . GLY A 1 107 ? -3.515 20.881 -2.362 1.00 83.25 107 GLY A CA 1
ATOM 734 C C . GLY A 1 107 ? -3.371 19.927 -3.554 1.00 83.25 107 GLY A C 1
ATOM 735 O O . GLY A 1 107 ? -4.372 19.513 -4.136 1.00 83.25 107 GLY A O 1
ATOM 736 N N . TYR A 1 108 ? -2.142 19.580 -3.941 1.00 87.00 108 TYR A N 1
ATOM 737 C CA . TYR A 1 108 ? -1.894 18.597 -5.005 1.00 87.00 108 TYR A CA 1
ATOM 738 C C . TYR A 1 108 ? -2.274 17.182 -4.559 1.00 87.00 108 TYR A C 1
ATOM 740 O O . TYR A 1 108 ? -2.195 16.866 -3.372 1.00 87.00 108 TYR A O 1
ATOM 748 N N . ILE A 1 109 ? -2.663 16.330 -5.512 1.00 89.19 109 ILE A N 1
ATOM 749 C CA . ILE A 1 109 ? -2.761 14.890 -5.258 1.00 89.19 109 ILE A CA 1
ATOM 750 C C . ILE A 1 109 ? -1.338 14.339 -5.147 1.00 89.19 109 ILE A C 1
ATOM 752 O O . ILE A 1 109 ? -0.574 14.430 -6.105 1.00 89.19 109 ILE A O 1
ATOM 756 N N . GLU A 1 110 ? -0.999 13.777 -3.989 1.00 89.06 110 GLU A N 1
ATOM 757 C CA . GLU A 1 110 ? 0.344 13.258 -3.687 1.00 89.06 110 GLU A CA 1
ATOM 758 C C . GLU A 1 110 ? 0.359 11.750 -3.420 1.00 89.06 110 GLU A C 1
ATOM 760 O O . GLU A 1 110 ? 1.423 11.132 -3.435 1.00 89.06 110 GLU A O 1
ATOM 765 N N . THR A 1 111 ? -0.810 11.148 -3.198 1.00 92.12 111 THR A N 1
ATOM 766 C CA . THR A 1 111 ? -0.968 9.708 -2.983 1.00 92.12 111 THR A CA 1
ATOM 767 C C . THR A 1 111 ? -2.256 9.205 -3.627 1.00 92.12 111 THR A C 1
ATOM 769 O O . THR A 1 111 ? -3.204 9.969 -3.834 1.00 92.12 111 THR A O 1
ATOM 772 N N . ALA A 1 112 ? -2.288 7.918 -3.944 1.00 94.94 112 ALA A N 1
ATOM 773 C CA . ALA A 1 112 ? -3.471 7.211 -4.402 1.00 94.94 112 ALA A CA 1
ATOM 774 C C . ALA A 1 112 ? -3.411 5.753 -3.944 1.00 94.94 112 ALA A C 1
ATOM 776 O O . ALA A 1 112 ? -2.327 5.254 -3.634 1.00 94.94 112 ALA A O 1
ATOM 777 N N . SER A 1 113 ? -4.568 5.100 -3.882 1.00 95.56 113 SER A N 1
ATOM 778 C CA . SER A 1 113 ? -4.683 3.688 -3.512 1.00 95.56 113 SER A CA 1
ATOM 779 C C . SER A 1 113 ? -6.025 3.120 -3.963 1.00 95.56 113 SER A C 1
ATOM 781 O O . SER A 1 113 ? -7.014 3.855 -3.975 1.00 95.56 113 SER A O 1
ATOM 783 N N . ALA A 1 114 ? -6.076 1.836 -4.310 1.00 95.25 114 ALA A N 1
ATOM 784 C CA . ALA A 1 114 ? -7.348 1.130 -4.432 1.00 95.25 114 ALA A CA 1
ATOM 785 C C . ALA A 1 114 ? -8.005 1.015 -3.052 1.00 95.25 114 ALA A C 1
ATOM 787 O O . ALA A 1 114 ? -7.314 0.831 -2.045 1.00 95.25 114 ALA A O 1
ATOM 788 N N . VAL A 1 115 ? -9.330 1.120 -3.005 1.00 97.06 115 VAL A N 1
ATOM 789 C CA . VAL A 1 115 ? -10.102 0.895 -1.772 1.00 97.06 115 VAL A CA 1
ATOM 790 C C . VAL A 1 115 ? -11.135 -0.226 -1.902 1.00 97.06 115 VAL A C 1
ATOM 792 O O . VAL A 1 115 ? -11.848 -0.474 -0.938 1.00 97.06 115 VAL A O 1
ATOM 795 N N . GLY A 1 116 ? -11.167 -0.925 -3.042 1.00 96.75 116 GLY A N 1
ATOM 796 C CA . GLY A 1 116 ? -12.187 -1.933 -3.347 1.00 96.75 116 GLY A CA 1
ATOM 797 C C . GLY A 1 116 ? -13.526 -1.299 -3.725 1.00 96.75 116 GLY A C 1
ATOM 798 O O . GLY A 1 116 ? -13.591 -0.094 -3.979 1.00 96.75 116 GLY A O 1
ATOM 799 N N . ASP A 1 117 ? -14.592 -2.091 -3.754 1.00 97.31 117 ASP A N 1
ATOM 800 C CA . ASP A 1 117 ? -15.951 -1.637 -4.063 1.00 97.31 117 ASP A CA 1
ATOM 801 C C . ASP A 1 117 ? -16.639 -1.130 -2.786 1.00 97.31 117 ASP A C 1
ATOM 803 O O . ASP A 1 117 ? -17.474 -1.796 -2.160 1.00 97.31 117 ASP A O 1
ATOM 807 N N . ILE A 1 118 ? -16.276 0.086 -2.367 1.00 97.94 118 ILE A N 1
ATOM 808 C CA . ILE A 1 118 ? -16.751 0.647 -1.093 1.00 97.94 118 ILE A CA 1
ATOM 809 C C . ILE A 1 118 ? -18.232 1.036 -1.142 1.00 97.94 118 ILE A C 1
ATOM 811 O O . ILE A 1 118 ? -18.853 1.322 -0.111 1.00 97.94 118 ILE A O 1
ATOM 815 N N . ASN A 1 119 ? -18.804 1.099 -2.347 1.00 96.81 119 ASN A N 1
ATOM 816 C CA . ASN A 1 119 ? -20.179 1.510 -2.587 1.00 96.81 119 ASN A CA 1
ATOM 817 C C . ASN A 1 119 ? -21.089 0.366 -3.092 1.00 96.81 119 ASN A C 1
ATOM 819 O O . ASN A 1 119 ? -22.311 0.532 -3.159 1.00 96.81 119 ASN A O 1
ATOM 823 N N . GLY A 1 120 ? -20.541 -0.823 -3.332 1.00 96.62 120 GLY A N 1
ATOM 824 C CA . GLY A 1 120 ? -21.266 -2.036 -3.700 1.00 96.62 120 GLY A CA 1
ATOM 825 C C . GLY A 1 120 ? -21.902 -1.992 -5.092 1.00 96.62 120 GLY A C 1
ATOM 826 O O . GLY A 1 120 ? -22.963 -2.604 -5.285 1.00 96.62 120 GLY A O 1
ATOM 827 N N . ASP A 1 121 ? -21.346 -1.229 -6.039 1.00 95.94 121 ASP A N 1
ATOM 828 C CA . ASP A 1 121 ? -21.856 -1.146 -7.416 1.00 95.94 121 ASP A CA 1
ATOM 829 C C . ASP A 1 121 ? -21.179 -2.112 -8.402 1.00 95.94 121 ASP A C 1
ATOM 831 O O . ASP A 1 121 ? -21.628 -2.238 -9.552 1.00 95.94 121 ASP A O 1
ATOM 835 N N . GLY A 1 122 ? -20.203 -2.879 -7.919 1.00 95.62 122 GLY A N 1
ATOM 836 C CA . GLY A 1 122 ? -19.471 -3.909 -8.640 1.00 95.62 122 GLY A CA 1
ATOM 837 C C . GLY A 1 122 ? -18.246 -3.403 -9.395 1.00 95.62 122 GLY A C 1
ATOM 838 O O . GLY A 1 122 ? -17.744 -4.149 -10.236 1.00 95.62 122 GLY A O 1
ATOM 839 N N . TYR A 1 123 ? -17.805 -2.169 -9.147 1.00 96.56 123 TYR A N 1
ATOM 840 C CA . TYR A 1 123 ? -16.551 -1.623 -9.660 1.00 96.56 123 TYR A CA 1
ATOM 841 C C . TYR A 1 123 ? -15.644 -1.267 -8.489 1.00 96.56 123 TYR A C 1
ATOM 843 O O . TYR A 1 123 ? -16.109 -0.722 -7.492 1.00 96.56 123 TYR A O 1
ATOM 851 N N . ASP A 1 124 ? -14.345 -1.518 -8.629 1.00 97.25 124 ASP A N 1
ATOM 852 C CA . ASP A 1 124 ? -13.406 -1.046 -7.618 1.00 97.25 124 ASP A CA 1
ATOM 853 C C . ASP A 1 124 ? -13.310 0.489 -7.651 1.00 97.25 124 ASP A C 1
ATOM 855 O O . ASP A 1 124 ? -13.452 1.136 -8.697 1.00 97.25 124 ASP A O 1
ATOM 859 N N . ASP A 1 125 ? -13.054 1.080 -6.487 1.00 97.31 125 ASP A N 1
ATOM 860 C CA . ASP A 1 125 ? -12.975 2.519 -6.283 1.00 97.31 125 ASP A CA 1
ATOM 861 C C . ASP A 1 125 ? -11.526 2.972 -6.008 1.00 97.31 125 ASP A C 1
ATOM 863 O O . ASP A 1 125 ? -10.703 2.258 -5.422 1.00 97.31 125 ASP A O 1
ATOM 867 N N . LEU A 1 126 ? -11.199 4.208 -6.410 1.00 96.44 126 LEU A N 1
ATOM 868 C CA . LEU A 1 126 ? -9.844 4.767 -6.314 1.00 96.44 126 LEU A CA 1
ATOM 869 C C . LEU A 1 126 ? -9.778 5.946 -5.339 1.00 96.44 126 LEU A C 1
ATOM 871 O O . LEU A 1 126 ? -10.373 7.001 -5.570 1.00 96.44 126 LEU A O 1
ATOM 875 N N . ALA A 1 127 ? -8.972 5.820 -4.289 1.00 96.12 127 ALA A N 1
ATOM 876 C CA . ALA A 1 127 ? -8.659 6.908 -3.376 1.00 96.12 127 ALA A CA 1
ATOM 877 C C . ALA A 1 127 ? -7.570 7.836 -3.918 1.00 96.12 127 ALA A C 1
ATOM 879 O O . ALA A 1 127 ? -6.580 7.396 -4.497 1.00 96.12 127 ALA A O 1
ATOM 880 N N . LEU A 1 128 ? -7.724 9.130 -3.646 1.00 94.62 128 LEU A N 1
ATOM 881 C CA . LEU A 1 128 ? -6.794 10.203 -3.982 1.00 94.62 128 LEU A CA 1
ATOM 882 C C . LEU A 1 128 ? -6.541 11.039 -2.726 1.00 94.62 128 LEU A C 1
ATOM 884 O O . LEU A 1 128 ? -7.482 11.595 -2.158 1.00 94.62 128 LEU A O 1
ATOM 888 N N . GLY A 1 129 ? -5.288 11.152 -2.293 1.00 93.25 129 GLY A N 1
ATOM 889 C CA . GLY A 1 129 ? -4.909 11.920 -1.108 1.00 93.25 129 GLY A CA 1
ATOM 890 C C . GLY A 1 129 ? -4.170 13.208 -1.452 1.00 93.25 129 GLY A C 1
ATOM 891 O O . GLY A 1 129 ? -3.273 13.230 -2.297 1.00 93.25 129 GLY A O 1
ATOM 892 N N . ALA A 1 130 ? -4.544 14.282 -0.763 1.00 91.94 130 ALA A N 1
ATOM 893 C CA . ALA A 1 130 ? -3.942 15.605 -0.860 1.00 91.94 130 ALA A CA 1
ATOM 894 C C . ALA A 1 130 ? -3.615 16.129 0.554 1.00 91.94 130 ALA A C 1
ATOM 896 O O . ALA A 1 130 ? -4.288 17.040 1.056 1.00 91.94 130 ALA A O 1
ATOM 897 N N . PRO A 1 131 ? -2.602 15.560 1.235 1.00 91.00 131 PRO A N 1
ATOM 898 C CA . PRO A 1 131 ? -2.308 15.846 2.644 1.00 91.00 131 PRO A CA 1
ATOM 899 C C . PRO A 1 131 ? -1.934 17.309 2.918 1.00 91.00 131 PRO A C 1
ATOM 901 O O . PRO A 1 131 ? -2.170 17.816 4.010 1.00 91.00 131 PRO A O 1
ATOM 904 N N . ASN A 1 132 ? -1.420 18.029 1.918 1.00 87.25 132 ASN A N 1
ATOM 905 C CA . ASN A 1 132 ? -1.019 19.435 2.041 1.00 87.25 132 ASN A CA 1
ATOM 906 C C . ASN A 1 132 ? -2.142 20.447 1.713 1.00 87.25 132 ASN A C 1
ATOM 908 O O . ASN A 1 132 ? -1.870 21.623 1.466 1.00 87.25 132 ASN A O 1
ATOM 912 N N . SER A 1 133 ? -3.404 20.006 1.695 1.00 84.69 133 SER A N 1
ATOM 913 C CA . SER A 1 133 ? -4.573 20.849 1.380 1.00 84.69 133 SER A CA 1
ATOM 914 C C . SER A 1 133 ? -4.865 21.941 2.424 1.00 84.69 133 SER A C 1
ATOM 916 O O . SER A 1 133 ? -4.397 21.886 3.562 1.00 84.69 133 SER A O 1
ATOM 918 N N . PHE A 1 134 ? -5.643 22.961 2.033 1.00 76.00 134 PHE A N 1
ATOM 919 C CA . PHE A 1 134 ? -5.982 24.118 2.876 1.00 76.00 134 PHE A CA 1
ATOM 920 C C . PHE A 1 134 ? -7.001 23.802 3.995 1.00 76.00 134 PHE A C 1
ATOM 922 O O . PHE A 1 134 ? -7.842 22.924 3.808 1.00 76.00 134 PHE A O 1
ATOM 929 N N . PRO A 1 135 ? -7.043 24.613 5.079 1.00 59.72 135 PRO A N 1
ATOM 930 C CA . PRO A 1 135 ? -6.145 25.722 5.394 1.00 59.72 135 PRO A CA 1
ATOM 931 C C . PRO A 1 135 ? -4.959 25.229 6.238 1.00 59.72 135 PRO A C 1
ATOM 933 O O . PRO A 1 135 ? -5.102 25.025 7.432 1.00 59.72 135 PRO A O 1
ATOM 936 N N . ILE A 1 136 ? -3.771 25.129 5.628 1.00 79.88 136 ILE A N 1
ATOM 937 C CA . ILE A 1 136 ? -2.493 24.750 6.269 1.00 79.88 136 ILE A CA 1
ATOM 938 C C . ILE A 1 136 ? -2.357 23.245 6.567 1.00 79.88 136 ILE A C 1
ATOM 940 O O . ILE A 1 136 ? -2.398 22.817 7.717 1.00 79.88 136 ILE A O 1
ATOM 944 N N . SER A 1 137 ? -2.146 22.447 5.514 1.00 83.12 137 SER A N 1
ATOM 945 C CA . SER A 1 137 ? -1.831 21.010 5.608 1.00 83.12 137 SER A CA 1
ATOM 946 C C . SER A 1 137 ? -2.767 20.231 6.542 1.00 83.12 137 SER A C 1
ATOM 948 O O . SER A 1 137 ? -2.360 19.310 7.241 1.00 83.12 137 SER A O 1
ATOM 950 N N . SER A 1 138 ? -4.047 20.611 6.571 1.00 86.00 138 SER A N 1
ATOM 951 C CA . SER A 1 138 ? -5.071 19.850 7.295 1.00 86.00 138 SER A CA 1
ATOM 952 C C . SER A 1 138 ? -5.394 18.534 6.591 1.00 86.00 138 SER A C 1
ATOM 954 O O . SER A 1 138 ? -5.863 17.582 7.213 1.00 86.00 138 SER A O 1
ATOM 956 N N . GLY A 1 139 ? -5.111 18.486 5.288 1.00 90.94 139 GLY A N 1
ATOM 957 C CA . GLY A 1 139 ? -5.277 17.313 4.451 1.00 90.94 139 GLY A CA 1
ATOM 958 C C . GLY A 1 139 ? -6.704 17.091 3.960 1.00 90.94 139 GLY A C 1
ATOM 959 O O . GLY A 1 139 ? -7.671 17.645 4.487 1.00 90.94 139 GLY A O 1
ATOM 960 N N . TYR A 1 140 ? -6.800 16.316 2.887 1.00 92.38 140 TYR A N 1
ATOM 961 C CA . TYR A 1 140 ? -8.033 15.913 2.221 1.00 92.38 140 TYR A CA 1
ATOM 962 C C . TYR A 1 140 ? -7.815 14.552 1.561 1.00 92.38 140 TYR A C 1
ATOM 964 O O . TYR A 1 140 ? -6.724 14.268 1.062 1.00 92.38 140 TYR A O 1
ATOM 972 N N . ALA A 1 141 ? -8.871 13.751 1.484 1.00 94.31 141 ALA A N 1
ATOM 973 C CA . ALA A 1 141 ? -8.917 12.570 0.628 1.00 94.31 141 ALA A CA 1
ATOM 974 C C . ALA A 1 141 ? -10.201 12.596 -0.204 1.00 94.31 141 ALA A C 1
ATOM 976 O O . ALA A 1 141 ? -11.231 13.047 0.283 1.00 94.31 141 ALA A O 1
ATOM 977 N N . CYS A 1 142 ? -10.170 12.124 -1.443 1.00 94.31 142 CYS A N 1
ATOM 978 C CA . CYS A 1 142 ? -11.370 11.901 -2.244 1.00 94.31 142 CYS A CA 1
ATOM 979 C C . CYS A 1 142 ? -11.334 10.498 -2.832 1.00 94.31 142 CYS A C 1
ATOM 981 O O . CYS A 1 142 ? -10.323 10.100 -3.398 1.00 94.31 142 CYS A O 1
ATOM 983 N N . ILE A 1 143 ? -12.444 9.778 -2.730 1.00 95.56 143 ILE A N 1
ATOM 984 C CA . ILE A 1 143 ? -12.641 8.482 -3.370 1.00 95.56 143 ILE A CA 1
ATOM 985 C C . ILE A 1 143 ? -13.405 8.714 -4.664 1.00 95.56 143 ILE A C 1
ATOM 987 O O . ILE A 1 143 ? -14.521 9.232 -4.632 1.00 95.56 143 ILE A O 1
ATOM 991 N N . LEU A 1 144 ? -12.786 8.397 -5.794 1.00 94.56 144 LEU A N 1
ATOM 992 C CA . LEU A 1 144 ? -13.407 8.379 -7.109 1.00 94.56 144 LEU A CA 1
ATOM 993 C C . LEU A 1 144 ? -14.074 7.020 -7.309 1.00 94.56 144 LEU A C 1
ATOM 995 O O . LEU A 1 144 ? -13.380 6.006 -7.288 1.00 94.56 144 LEU A O 1
ATOM 999 N N . PHE A 1 145 ? -15.383 7.027 -7.557 1.00 95.31 145 PHE A N 1
ATOM 1000 C CA . PHE A 1 145 ? -16.114 5.785 -7.770 1.00 95.31 145 PHE A CA 1
ATOM 1001 C C . PHE A 1 145 ? -15.842 5.176 -9.151 1.00 95.31 145 PHE A C 1
ATOM 1003 O O . PHE A 1 145 ? -15.783 5.904 -10.159 1.00 95.31 145 PHE A O 1
ATOM 1010 N N . GLY A 1 146 ? -15.686 3.854 -9.169 1.00 95.06 146 GLY A N 1
ATOM 1011 C CA . GLY A 1 146 ? -15.544 3.002 -10.338 1.00 95.06 146 GLY A CA 1
ATOM 1012 C C . GLY A 1 146 ? -16.714 3.140 -11.313 1.00 95.06 146 GLY A C 1
ATOM 1013 O O . GLY A 1 146 ? -17.792 3.637 -10.982 1.00 95.06 146 GLY A O 1
ATOM 1014 N N . ARG A 1 147 ? -16.483 2.801 -12.586 1.00 93.44 147 ARG A N 1
ATOM 1015 C CA . ARG A 1 147 ? -17.527 2.793 -13.628 1.00 93.44 147 ARG A CA 1
ATOM 1016 C C . ARG A 1 147 ? -17.027 2.199 -14.932 1.00 93.44 147 ARG A C 1
ATOM 1018 O O . ARG A 1 147 ? -15.887 2.396 -15.330 1.00 93.44 147 ARG A O 1
ATOM 1025 N N . SER A 1 148 ? -17.972 1.723 -15.738 1.00 93.12 148 SER A N 1
ATOM 1026 C CA . SER A 1 148 ? -17.734 1.133 -17.065 1.00 93.12 148 SER A CA 1
ATOM 1027 C C . SER A 1 148 ? -16.947 1.977 -18.083 1.00 93.12 148 SER A C 1
ATOM 1029 O O . SER A 1 148 ? -16.613 1.493 -19.162 1.00 93.12 148 SER A O 1
ATOM 1031 N N . S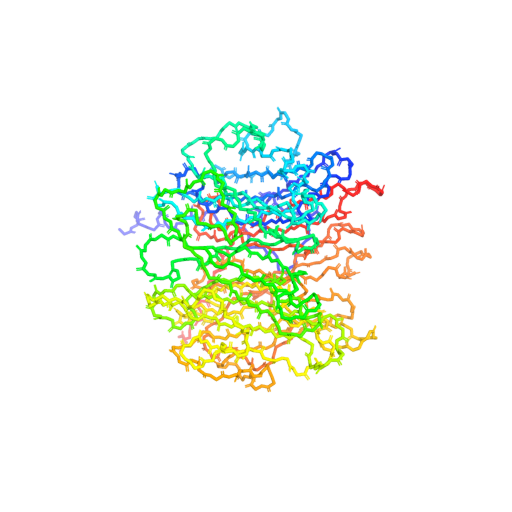ER A 1 149 ? -16.771 3.281 -17.853 1.00 88.81 149 SER A N 1
ATOM 1032 C CA . SER A 1 149 ? -15.977 4.138 -18.739 1.00 88.81 149 SER A CA 1
ATOM 1033 C C . SER A 1 149 ? -15.586 5.447 -18.067 1.00 88.81 149 SER A C 1
ATOM 1035 O O . SER A 1 149 ? -16.435 6.114 -17.469 1.00 88.81 149 SER A O 1
ATOM 1037 N N . PHE A 1 150 ? -14.350 5.889 -18.291 1.00 87.88 150 PHE A N 1
ATOM 1038 C CA . PHE A 1 150 ? -13.842 7.171 -17.813 1.00 87.88 150 PHE A CA 1
ATOM 1039 C C . PHE A 1 150 ? -13.566 8.138 -18.975 1.00 87.88 150 PHE A C 1
ATOM 1041 O O . PHE A 1 150 ? -13.134 7.720 -20.052 1.00 87.88 150 PHE A O 1
ATOM 1048 N N . PRO A 1 151 ? -13.788 9.453 -18.793 1.00 86.69 151 PRO A N 1
ATOM 1049 C CA . PRO A 1 151 ? -13.182 10.460 -19.650 1.00 86.69 151 PRO A CA 1
ATOM 1050 C C . PRO A 1 151 ? -11.659 10.327 -19.597 1.00 86.69 151 PRO A C 1
ATOM 1052 O O . PRO A 1 151 ? -11.105 10.148 -18.518 1.00 86.69 151 PRO A O 1
ATOM 1055 N N . ALA A 1 152 ? -10.986 10.499 -20.738 1.00 84.12 152 ALA A N 1
ATOM 1056 C CA . ALA A 1 152 ? -9.523 10.402 -20.816 1.00 84.12 152 ALA A CA 1
ATOM 1057 C C . ALA A 1 152 ? -8.795 11.351 -19.843 1.00 84.12 152 ALA A C 1
ATOM 1059 O O . ALA A 1 152 ? -7.697 11.049 -19.388 1.00 84.12 152 ALA A O 1
ATOM 1060 N N . GLN A 1 153 ? -9.411 12.491 -19.515 1.00 83.50 153 GLN A N 1
ATOM 1061 C CA . GLN A 1 153 ? -8.929 13.426 -18.503 1.00 83.50 153 GLN A CA 1
ATOM 1062 C C . GLN A 1 153 ? -10.082 13.885 -17.613 1.00 83.50 153 GLN A C 1
ATOM 1064 O O . GLN A 1 153 ? -11.153 14.258 -18.104 1.00 83.50 153 GLN A O 1
ATOM 1069 N N . MET A 1 154 ? -9.838 13.907 -16.308 1.00 83.50 154 MET A N 1
ATOM 1070 C CA . MET A 1 154 ? -10.751 14.416 -15.292 1.00 83.50 154 MET A CA 1
ATOM 1071 C C . MET A 1 154 ? -10.050 15.467 -14.436 1.00 83.50 154 MET A C 1
ATOM 1073 O O . MET A 1 154 ? -8.863 15.351 -14.147 1.00 83.50 154 MET A O 1
ATOM 1077 N N . SER A 1 155 ? -10.799 16.489 -14.024 1.00 76.50 155 SER A N 1
ATOM 1078 C CA . SER A 1 155 ? -10.347 17.470 -13.035 1.00 76.50 155 SER A CA 1
ATOM 1079 C C . SER A 1 155 ? -10.990 17.175 -11.683 1.00 76.50 155 SER A C 1
ATOM 1081 O O . SER A 1 155 ? -12.176 16.832 -11.626 1.00 76.50 155 SER A O 1
ATOM 1083 N N . THR A 1 156 ? -10.224 17.359 -10.611 1.00 69.56 156 THR A N 1
ATOM 1084 C CA . THR A 1 156 ? -10.675 17.250 -9.216 1.00 69.56 156 THR A CA 1
ATOM 1085 C C . THR A 1 156 ? -11.844 18.184 -8.882 1.00 69.56 156 THR A C 1
ATOM 1087 O O . THR A 1 156 ? -12.712 17.827 -8.090 1.00 69.56 156 THR A O 1
ATOM 1090 N N . ASP A 1 157 ? -11.949 19.335 -9.555 1.00 60.38 157 ASP A N 1
ATOM 1091 C CA . ASP A 1 157 ? -13.061 20.287 -9.392 1.00 60.38 157 ASP A CA 1
ATOM 1092 C C . ASP A 1 157 ? -14.401 19.762 -9.954 1.00 60.38 157 ASP A C 1
ATOM 1094 O O . ASP A 1 157 ? -15.459 20.356 -9.734 1.00 60.38 157 ASP A O 1
ATOM 1098 N N . ALA A 1 158 ? -14.368 18.661 -10.714 1.00 59.03 158 ALA A N 1
ATOM 1099 C CA . ALA A 1 158 ? -15.510 18.079 -11.417 1.00 59.03 158 ALA A CA 1
ATOM 1100 C C . ALA A 1 158 ? -15.811 16.626 -11.005 1.00 59.03 158 ALA A C 1
ATOM 1102 O O . ALA A 1 158 ? -16.518 15.919 -11.737 1.00 59.03 158 ALA A O 1
ATOM 1103 N N . LEU A 1 159 ? -15.317 16.180 -9.842 1.00 67.81 159 LEU A N 1
ATOM 1104 C CA . LEU A 1 159 ? -15.593 14.853 -9.283 1.00 67.81 159 LEU A CA 1
ATOM 1105 C C . LEU A 1 159 ? -17.060 14.755 -8.815 1.00 67.81 159 LEU A C 1
ATOM 1107 O O . LEU A 1 159 ? -17.404 14.811 -7.643 1.00 67.81 159 LEU A O 1
ATOM 1111 N N . SER A 1 160 ? -17.975 14.654 -9.775 1.00 68.06 160 SER A N 1
ATOM 1112 C CA . SER A 1 160 ? -19.422 14.504 -9.548 1.00 68.06 160 SER A CA 1
ATOM 1113 C C . SER A 1 160 ? -19.833 13.083 -9.133 1.00 68.06 160 SER A C 1
ATOM 1115 O O . SER A 1 160 ? -21.016 12.836 -8.923 1.00 68.06 160 SER A O 1
ATOM 1117 N N . HIS A 1 161 ? -18.864 12.170 -9.039 1.00 84.56 161 HIS A N 1
ATOM 1118 C CA . HIS A 1 161 ? -19.004 10.750 -8.704 1.00 84.56 161 HIS A CA 1
ATOM 1119 C C . HIS A 1 161 ? -17.888 10.377 -7.719 1.00 84.56 161 HIS A C 1
ATOM 1121 O O . HIS A 1 161 ? -17.004 9.582 -8.023 1.00 84.56 161 HIS A O 1
ATOM 1127 N N . SER A 1 162 ? -17.866 11.074 -6.585 1.00 91.50 162 SER A N 1
ATOM 1128 C CA . SER A 1 162 ? -16.861 10.876 -5.545 1.00 91.50 162 SER A CA 1
ATOM 1129 C C . SER A 1 162 ? -17.393 11.229 -4.166 1.00 91.50 162 SER A C 1
ATOM 1131 O O . SER A 1 162 ? -18.281 12.081 -4.042 1.00 91.50 162 SER A O 1
ATOM 1133 N N . ALA A 1 163 ? -16.751 10.685 -3.142 1.00 94.31 163 ALA A N 1
ATOM 1134 C CA . ALA A 1 163 ? -16.888 11.120 -1.759 1.00 94.31 163 ALA A CA 1
ATOM 1135 C C . ALA A 1 163 ? -15.566 11.714 -1.271 1.00 94.31 163 ALA A C 1
ATOM 1137 O O . ALA A 1 163 ? -14.528 11.070 -1.386 1.00 94.31 163 ALA A O 1
ATOM 1138 N N . CYS A 1 164 ? -15.584 12.933 -0.730 1.00 93.88 164 CYS A N 1
ATOM 1139 C CA . CYS A 1 164 ? -14.381 13.558 -0.179 1.00 93.88 164 CYS A CA 1
ATOM 1140 C C . CYS A 1 164 ? -14.442 13.682 1.340 1.00 93.88 164 CYS A C 1
ATOM 1142 O O . CYS A 1 164 ? -15.483 14.018 1.896 1.00 93.88 164 CYS A O 1
ATOM 1144 N N . PHE A 1 165 ? -13.307 13.454 1.987 1.00 94.69 165 PHE A N 1
ATOM 1145 C CA . PHE A 1 165 ? -13.104 13.340 3.421 1.00 94.69 165 PHE A CA 1
ATOM 1146 C C . PHE A 1 165 ? -12.161 14.438 3.909 1.00 94.69 165 PHE A C 1
ATOM 1148 O O . PHE A 1 165 ? -11.127 14.715 3.296 1.00 94.69 165 PHE A O 1
ATOM 1155 N N . SER A 1 166 ? -12.534 15.061 5.021 1.00 92.56 166 SER A N 1
ATOM 1156 C CA . SER A 1 166 ? -11.843 16.195 5.637 1.00 92.56 166 SER A CA 1
ATOM 1157 C C . SER A 1 166 ? -12.066 16.208 7.151 1.00 92.56 166 SER A C 1
ATOM 1159 O O . SER A 1 166 ? -12.684 15.292 7.687 1.00 92.56 166 SER A O 1
ATOM 1161 N N . GLY A 1 167 ? -11.596 17.243 7.851 1.00 84.62 167 GLY A N 1
ATOM 1162 C CA . GLY A 1 167 ? -11.802 17.404 9.299 1.00 84.62 167 GLY A CA 1
ATOM 1163 C C . GLY A 1 167 ? -10.530 17.284 10.143 1.00 84.62 167 GLY A C 1
ATOM 1164 O O . GLY A 1 167 ? -10.614 17.289 11.370 1.00 84.62 167 GLY A O 1
ATOM 1165 N N . GLY A 1 168 ? -9.357 17.207 9.505 1.00 81.56 168 GLY A N 1
ATOM 1166 C CA . GLY A 1 168 ? -8.071 17.371 10.186 1.00 81.56 168 GLY A CA 1
ATOM 1167 C C . GLY A 1 168 ? -7.889 18.787 10.737 1.00 81.56 168 GLY A C 1
ATOM 1168 O O . GLY A 1 168 ? -8.407 19.759 10.179 1.00 81.56 168 GLY A O 1
ATOM 1169 N N . GLN A 1 169 ? -7.154 18.906 11.839 1.00 86.19 169 GLN A N 1
ATOM 1170 C CA . GLN A 1 169 ? -6.600 20.174 12.309 1.00 86.19 169 GLN A CA 1
ATOM 1171 C C . GLN A 1 169 ? -5.419 20.604 11.428 1.00 86.19 169 GLN A C 1
ATOM 1173 O O . GLN A 1 169 ? -4.952 19.848 10.577 1.00 86.19 169 GLN A O 1
ATOM 1178 N N . GLU A 1 170 ? -4.939 21.838 11.610 1.00 86.69 170 GLU A N 1
ATOM 1179 C CA . GLU A 1 170 ? -3.728 22.310 10.927 1.00 86.69 170 GLU A CA 1
ATOM 1180 C C . GLU A 1 170 ? -2.572 21.323 11.162 1.00 86.69 170 GLU A C 1
ATOM 1182 O O . GLU A 1 170 ? -2.290 20.971 12.306 1.00 86.69 170 GLU A O 1
ATOM 1187 N N . TY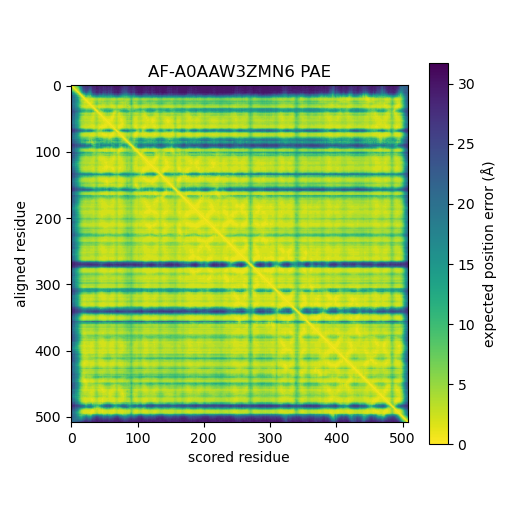R A 1 171 ? -1.897 20.929 10.079 1.00 87.06 171 TYR A N 1
ATOM 1188 C CA . TYR A 1 171 ? -0.784 19.969 10.054 1.00 87.06 171 TYR A CA 1
ATOM 1189 C C . TYR A 1 171 ? -1.109 18.505 10.375 1.00 87.06 171 TYR A C 1
ATOM 1191 O O . TYR A 1 171 ? -0.179 17.709 10.421 1.00 87.06 171 TYR A O 1
ATOM 1199 N N . ASP A 1 172 ? -2.375 18.109 10.535 1.00 89.38 172 ASP A N 1
ATOM 1200 C CA . ASP A 1 172 ? -2.716 16.694 10.765 1.00 89.38 172 ASP A CA 1
ATOM 1201 C C . ASP A 1 172 ? -2.429 15.807 9.533 1.00 89.38 172 ASP A C 1
ATOM 1203 O O . ASP A 1 172 ? -2.273 14.590 9.666 1.00 89.38 172 ASP A O 1
ATOM 1207 N N . ASN A 1 173 ? -2.348 16.400 8.334 1.00 90.94 173 ASN A N 1
ATOM 1208 C CA . ASN A 1 173 ? -2.108 15.714 7.063 1.00 90.94 173 ASN A CA 1
ATOM 1209 C C . ASN A 1 173 ? -3.094 14.556 6.792 1.00 90.94 173 ASN A C 1
ATOM 1211 O O . ASN A 1 173 ? -2.685 13.470 6.382 1.00 90.94 173 ASN A O 1
ATOM 1215 N N . VAL A 1 174 ? -4.401 14.768 6.990 1.00 94.25 174 VAL A N 1
ATOM 1216 C CA . VAL A 1 174 ? -5.421 13.770 6.614 1.00 94.25 174 VAL A CA 1
ATOM 1217 C C . VAL A 1 174 ? -5.274 13.377 5.138 1.00 94.25 174 VAL A C 1
ATOM 1219 O O . VAL A 1 174 ? -5.139 14.232 4.262 1.00 94.25 174 VAL A O 1
ATOM 1222 N N . GLY A 1 175 ? -5.314 12.078 4.846 1.00 93.62 175 GLY A N 1
ATOM 1223 C CA . GLY A 1 175 ? -5.086 11.576 3.490 1.00 93.62 175 GLY A CA 1
ATOM 1224 C C . GLY A 1 175 ? -3.607 11.520 3.111 1.00 93.62 175 GLY A C 1
ATOM 1225 O O . GLY A 1 175 ? -3.294 11.492 1.923 1.00 93.62 175 GLY A O 1
ATOM 1226 N N . TYR A 1 176 ? -2.699 11.505 4.097 1.00 93.12 176 TYR A N 1
ATOM 1227 C CA . TYR A 1 176 ? -1.277 11.221 3.879 1.00 93.12 176 TYR A CA 1
ATOM 1228 C C . TYR A 1 176 ? -1.072 9.852 3.229 1.00 93.12 176 TYR A C 1
ATOM 1230 O O . TYR A 1 176 ? -0.304 9.715 2.279 1.00 93.12 176 TYR A O 1
ATOM 1238 N N . SER A 1 177 ? -1.799 8.854 3.727 1.00 92.62 177 SER A N 1
ATOM 1239 C CA . SER A 1 177 ? -1.978 7.561 3.088 1.00 92.62 177 SER A CA 1
ATOM 1240 C C . SER A 1 177 ? -3.453 7.177 3.144 1.00 92.62 177 SER A C 1
ATOM 1242 O O . SER A 1 177 ? -4.177 7.564 4.068 1.00 92.62 177 SER A O 1
ATOM 1244 N N . ILE A 1 178 ? -3.894 6.428 2.139 1.00 95.81 178 ILE A N 1
ATOM 1245 C CA . ILE A 1 178 ? -5.189 5.759 2.118 1.00 95.81 178 ILE A CA 1
ATOM 1246 C C . ILE A 1 178 ? -4.918 4.303 1.761 1.00 95.81 178 ILE A C 1
ATOM 1248 O O . ILE A 1 178 ? -4.077 4.024 0.908 1.00 95.81 178 ILE A O 1
ATOM 1252 N N . SER A 1 179 ? -5.598 3.382 2.425 1.00 95.69 179 SER A N 1
ATOM 1253 C CA . SER A 1 179 ? -5.482 1.952 2.154 1.00 95.69 179 SER A CA 1
ATOM 1254 C C . SER A 1 179 ? -6.864 1.322 2.190 1.00 95.69 179 SER A C 1
ATOM 1256 O O . SER A 1 179 ? -7.706 1.755 2.982 1.00 95.69 179 SER A O 1
ATOM 1258 N N . ALA A 1 180 ? -7.093 0.313 1.355 1.00 97.06 180 ALA A N 1
ATOM 1259 C CA . ALA A 1 180 ? -8.209 -0.594 1.558 1.00 97.06 180 ALA A CA 1
ATOM 1260 C C . ALA A 1 180 ? -8.131 -1.195 2.972 1.00 97.06 180 ALA A C 1
ATOM 1262 O O . ALA A 1 180 ? -7.050 -1.375 3.542 1.00 97.06 180 ALA A O 1
ATOM 1263 N N . ALA A 1 181 ? -9.290 -1.470 3.549 1.00 98.00 181 ALA A N 1
ATOM 1264 C CA . ALA A 1 181 ? -9.433 -2.258 4.762 1.00 98.00 181 ALA A CA 1
ATOM 1265 C C . ALA A 1 181 ? -10.202 -3.560 4.496 1.00 98.00 181 ALA A C 1
ATOM 1267 O O . ALA A 1 181 ? -10.339 -4.347 5.429 1.00 98.00 181 ALA A O 1
ATOM 1268 N N . GLY A 1 182 ? -10.640 -3.801 3.247 1.00 97.62 182 GLY A N 1
ATOM 1269 C CA . GLY A 1 182 ? -11.521 -4.906 2.852 1.00 97.62 182 GLY A CA 1
ATOM 1270 C C . GLY A 1 182 ? -12.856 -4.861 3.596 1.00 97.62 182 GLY A C 1
ATOM 1271 O O . GLY A 1 182 ? -13.135 -3.893 4.293 1.00 97.62 182 GLY A O 1
ATOM 1272 N N . ASP A 1 183 ? -13.665 -5.912 3.509 1.00 98.12 183 ASP A N 1
ATOM 1273 C CA . ASP A 1 183 ? -14.871 -6.052 4.338 1.00 98.12 183 ASP A CA 1
ATOM 1274 C C . ASP A 1 183 ? -14.487 -6.365 5.801 1.00 98.12 183 ASP A C 1
ATOM 1276 O O . ASP A 1 183 ? -14.406 -7.524 6.230 1.00 98.12 183 ASP A O 1
ATOM 1280 N N . PHE A 1 184 ? -14.153 -5.322 6.565 1.00 98.56 184 PHE A N 1
ATOM 1281 C CA . PHE A 1 184 ? -13.674 -5.435 7.942 1.00 98.56 184 PHE A CA 1
ATOM 1282 C C . PHE A 1 184 ? -14.816 -5.810 8.886 1.00 98.56 184 PHE A C 1
ATOM 1284 O O . PHE A 1 184 ? -14.624 -6.541 9.865 1.00 98.56 184 PHE A O 1
ATOM 1291 N N . ASN A 1 185 ? -16.025 -5.312 8.619 1.00 98.06 185 ASN A N 1
ATOM 1292 C CA . ASN A 1 185 ? -17.187 -5.552 9.472 1.00 98.06 185 ASN A CA 1
ATOM 1293 C C . ASN A 1 185 ? -18.051 -6.762 9.037 1.00 98.06 185 ASN A C 1
ATOM 1295 O O . ASN A 1 185 ? -18.891 -7.229 9.818 1.00 98.06 185 ASN A O 1
ATOM 1299 N N . GLY A 1 186 ? -17.806 -7.337 7.859 1.00 97.69 186 GLY A N 1
ATOM 1300 C CA . GLY A 1 186 ? -18.528 -8.487 7.318 1.00 97.69 186 GLY A CA 1
ATOM 1301 C C . GLY A 1 186 ? -19.913 -8.146 6.757 1.00 97.69 186 GLY A C 1
ATOM 1302 O O . GLY A 1 186 ? -20.809 -9.001 6.817 1.00 97.69 186 GLY A O 1
ATOM 1303 N N . ASP A 1 187 ? -20.144 -6.908 6.315 1.00 97.38 187 ASP A N 1
ATOM 1304 C CA . ASP A 1 187 ? -21.426 -6.441 5.775 1.00 97.38 187 ASP A CA 1
ATOM 1305 C C . ASP A 1 187 ? -21.530 -6.521 4.243 1.00 97.38 187 ASP A C 1
ATOM 1307 O O . ASP A 1 187 ? -22.633 -6.380 3.695 1.00 97.38 187 ASP A O 1
ATOM 1311 N N . GLY A 1 188 ? -20.426 -6.870 3.579 1.00 96.44 188 GLY A N 1
ATOM 1312 C CA . GLY A 1 188 ? -20.324 -7.065 2.141 1.00 96.44 188 GLY A CA 1
ATOM 1313 C C . GLY A 1 188 ? -19.982 -5.811 1.337 1.00 96.44 188 GLY A C 1
ATOM 1314 O O . GLY A 1 188 ? -20.040 -5.892 0.110 1.00 96.44 188 GLY A O 1
ATOM 1315 N N . PHE A 1 189 ? -19.666 -4.686 1.981 1.00 98.00 189 PHE A N 1
ATOM 1316 C CA . PHE A 1 189 ? -19.006 -3.545 1.345 1.00 98.00 189 PHE A CA 1
ATOM 1317 C C . PHE A 1 189 ? -17.528 -3.535 1.729 1.00 98.00 189 PHE A C 1
ATOM 1319 O O . PHE A 1 189 ? -17.179 -3.876 2.857 1.00 98.00 189 PHE A O 1
ATOM 1326 N N . ASP A 1 190 ? -16.658 -3.109 0.816 1.00 98.44 190 ASP A N 1
ATOM 1327 C CA . ASP A 1 190 ? -15.277 -2.859 1.210 1.00 98.44 190 ASP A CA 1
ATOM 1328 C C . ASP A 1 190 ? -15.193 -1.609 2.103 1.00 98.44 190 ASP A C 1
ATOM 1330 O O . ASP A 1 190 ? -15.810 -0.568 1.852 1.00 98.44 190 ASP A O 1
ATOM 1334 N N . ASP A 1 191 ? -14.407 -1.713 3.166 1.00 98.69 191 ASP A N 1
ATOM 1335 C CA . ASP A 1 191 ? -14.063 -0.638 4.082 1.00 98.69 191 ASP A CA 1
ATOM 1336 C C . ASP A 1 191 ? -12.679 -0.075 3.726 1.00 98.69 191 ASP A C 1
ATOM 1338 O O . ASP A 1 191 ? -11.888 -0.682 2.998 1.00 98.69 191 ASP A O 1
ATOM 1342 N N . PHE A 1 192 ? -12.331 1.094 4.265 1.00 98.62 192 PHE A N 1
ATOM 1343 C CA . PHE A 1 192 ? -11.037 1.719 3.979 1.00 98.62 192 PHE A CA 1
ATOM 1344 C C . PHE A 1 192 ? -10.512 2.572 5.129 1.00 98.62 192 PHE A C 1
ATOM 1346 O O . PHE A 1 192 ? -11.253 3.057 5.982 1.00 98.62 192 PHE A O 1
ATOM 1353 N N . ALA A 1 193 ? -9.200 2.785 5.140 1.00 98.44 193 ALA A N 1
ATOM 1354 C CA . ALA A 1 193 ? -8.500 3.555 6.154 1.00 98.44 193 ALA A CA 1
ATOM 1355 C C . ALA A 1 193 ? -7.893 4.835 5.567 1.00 98.44 193 ALA A C 1
ATOM 1357 O O . ALA A 1 193 ? -7.150 4.787 4.589 1.00 98.44 193 ALA A O 1
ATOM 1358 N N . ILE A 1 194 ? -8.153 5.981 6.202 1.00 98.19 194 ILE A N 1
ATOM 1359 C CA . ILE A 1 194 ? -7.506 7.267 5.901 1.00 98.19 194 ILE A CA 1
ATOM 1360 C C . ILE A 1 194 ? -6.585 7.637 7.061 1.00 98.19 194 ILE A C 1
ATOM 1362 O O . ILE A 1 194 ? -7.023 7.686 8.211 1.00 98.19 194 ILE A O 1
ATOM 1366 N N . THR A 1 195 ? -5.321 7.948 6.775 1.00 96.94 195 THR A N 1
ATOM 1367 C CA . THR A 1 195 ? -4.336 8.256 7.820 1.00 96.94 195 THR A CA 1
ATOM 1368 C C . THR A 1 195 ? -4.078 9.751 7.982 1.00 96.94 195 THR A C 1
ATOM 1370 O O . THR A 1 195 ? -4.234 10.543 7.049 1.00 96.94 195 THR A O 1
ATOM 1373 N N . ALA A 1 196 ? -3.697 10.123 9.202 1.00 96.06 196 ALA A N 1
ATOM 1374 C CA . ALA A 1 196 ? -3.289 11.456 9.626 1.00 96.06 196 ALA A CA 1
ATOM 1375 C C . ALA A 1 196 ? -2.097 11.309 10.597 1.00 96.06 196 ALA A C 1
ATOM 1377 O O . ALA A 1 196 ? -2.264 11.434 11.811 1.00 96.06 196 ALA A O 1
ATOM 1378 N N . PRO A 1 197 ? -0.897 10.951 10.104 1.00 94.25 197 PRO A N 1
ATOM 1379 C CA . PRO A 1 197 ? 0.230 10.537 10.949 1.00 94.25 197 PRO A CA 1
ATOM 1380 C C . PRO A 1 197 ? 0.819 11.663 11.810 1.00 94.25 197 PRO A C 1
ATOM 1382 O O . PRO A 1 197 ? 1.620 11.390 12.695 1.00 94.25 197 PRO A O 1
ATOM 1385 N N . LEU A 1 198 ? 0.427 12.916 11.566 1.00 93.62 198 LEU A N 1
ATOM 1386 C CA . LEU A 1 198 ? 0.833 14.089 12.347 1.00 93.62 198 LEU A CA 1
ATOM 1387 C C . LEU A 1 198 ? -0.277 14.586 13.288 1.00 93.62 198 LEU A C 1
ATOM 1389 O O . LEU A 1 198 ? -0.136 15.621 13.938 1.00 93.62 198 LEU A O 1
ATOM 1393 N N . ALA A 1 199 ? -1.393 13.855 13.372 1.00 94.62 199 ALA A N 1
ATOM 1394 C CA . ALA A 1 199 ? -2.474 14.193 14.280 1.00 94.62 199 ALA A CA 1
ATOM 1395 C C . ALA A 1 199 ? -2.026 14.125 15.747 1.00 94.62 199 ALA A C 1
ATOM 1397 O O . ALA A 1 199 ? -1.214 13.291 16.151 1.00 94.62 199 ALA A O 1
ATOM 1398 N N . ASN A 1 200 ? -2.604 15.011 16.557 1.00 94.81 200 ASN A N 1
ATOM 1399 C CA . ASN A 1 200 ? -2.165 15.266 17.929 1.00 94.81 200 ASN A CA 1
ATOM 1400 C C . ASN A 1 200 ? -3.185 14.804 18.987 1.00 94.81 200 ASN A C 1
ATOM 1402 O O . ASN A 1 200 ? -3.338 15.448 20.027 1.00 94.81 200 ASN A O 1
ATOM 1406 N N . PHE A 1 201 ? -3.955 13.745 18.709 1.00 93.81 201 PHE A N 1
ATOM 1407 C CA . PHE A 1 201 ? -5.019 13.292 19.615 1.00 93.81 201 PHE A CA 1
ATOM 1408 C C . PHE A 1 201 ? -4.494 12.588 20.876 1.00 93.81 201 PHE A C 1
ATOM 1410 O O . PHE A 1 201 ? -5.115 12.744 21.931 1.00 93.81 201 PHE A O 1
ATOM 1417 N N . GLY A 1 202 ? -3.370 11.865 20.789 1.00 89.75 202 GLY A N 1
ATOM 1418 C CA . GLY A 1 202 ? -2.675 11.284 21.945 1.00 89.75 202 GLY A CA 1
ATOM 1419 C C . GLY A 1 202 ? -1.632 12.238 22.534 1.00 89.75 202 GLY A C 1
ATOM 1420 O O . GLY A 1 202 ? -1.783 12.733 23.651 1.00 89.75 202 GLY A O 1
ATOM 1421 N N . ASP A 1 203 ? -0.599 12.530 21.743 1.00 91.44 203 ASP A N 1
ATOM 1422 C CA . ASP A 1 203 ? 0.481 13.494 22.008 1.00 91.44 203 ASP A CA 1
ATOM 1423 C C . ASP A 1 203 ? 0.951 14.139 20.681 1.00 91.44 203 ASP A C 1
ATOM 1425 O O . ASP A 1 203 ? 0.366 13.909 19.621 1.00 91.44 203 ASP A O 1
ATOM 1429 N N . THR A 1 204 ? 2.000 14.958 20.729 1.00 91.38 204 THR A N 1
ATOM 1430 C CA . THR A 1 204 ? 2.577 15.669 19.581 1.00 91.38 204 THR A CA 1
ATOM 1431 C C . THR A 1 204 ? 3.053 14.692 18.501 1.00 91.38 204 THR A C 1
ATOM 1433 O O . THR A 1 204 ? 3.940 13.889 18.770 1.00 91.38 204 THR A O 1
ATOM 1436 N N . ASP A 1 205 ? 2.514 14.774 17.286 1.00 91.56 205 ASP A N 1
ATOM 1437 C CA . ASP A 1 205 ? 2.820 13.873 16.165 1.00 91.56 205 ASP A CA 1
ATOM 1438 C C . ASP A 1 205 ? 2.635 12.380 16.529 1.00 91.56 205 ASP A C 1
ATOM 1440 O O . ASP A 1 205 ? 3.390 11.507 16.095 1.00 91.56 205 ASP A O 1
ATOM 1444 N N . SER A 1 206 ? 1.651 12.082 17.387 1.00 92.75 206 SER A N 1
ATOM 1445 C CA . SER A 1 206 ? 1.305 10.702 17.772 1.00 92.75 206 SER A CA 1
ATOM 1446 C C . SER A 1 206 ? 0.616 9.936 16.643 1.00 92.75 206 SER A C 1
ATOM 1448 O O . SER A 1 206 ? 0.791 8.725 16.527 1.00 92.75 206 SER A O 1
ATOM 1450 N N . GLY A 1 207 ? -0.102 10.641 15.768 1.00 95.50 207 GLY A N 1
ATOM 1451 C CA . GLY A 1 207 ? -0.734 10.092 14.575 1.00 95.50 207 GLY A CA 1
ATOM 1452 C C . GLY A 1 207 ? -2.084 9.420 14.830 1.00 95.50 207 GLY A C 1
ATOM 1453 O O . GLY A 1 207 ? -2.437 9.038 15.951 1.00 95.50 207 GLY A O 1
ATOM 1454 N N . SER A 1 208 ? -2.881 9.303 13.767 1.00 96.75 208 SER A N 1
ATOM 1455 C CA . SER A 1 208 ? -4.202 8.672 13.813 1.00 96.75 208 SER A CA 1
ATOM 1456 C C . SER A 1 208 ? -4.589 8.004 12.498 1.00 96.75 208 SER A C 1
ATOM 1458 O O . SER A 1 208 ? -4.139 8.394 11.417 1.00 96.75 208 SER A O 1
ATOM 1460 N N . VAL A 1 209 ? -5.493 7.028 12.590 1.00 98.12 209 VAL A N 1
ATOM 1461 C CA . VAL A 1 209 ? -6.106 6.339 11.446 1.00 98.12 209 VAL A CA 1
ATOM 1462 C C . VAL A 1 209 ? -7.622 6.358 11.593 1.00 98.12 209 VAL A C 1
ATOM 1464 O O . VAL A 1 209 ? -8.150 6.004 12.642 1.00 98.12 209 VAL A O 1
ATOM 1467 N N . TYR A 1 210 ? -8.327 6.751 10.540 1.00 98.25 210 TYR A N 1
ATOM 1468 C CA . TYR A 1 210 ? -9.781 6.681 10.450 1.00 98.25 210 TYR A CA 1
ATOM 1469 C C . TYR A 1 210 ? -10.160 5.463 9.611 1.00 98.25 210 TYR A C 1
ATOM 1471 O O . TYR A 1 210 ? -9.930 5.479 8.405 1.00 98.25 210 TYR A O 1
ATOM 1479 N N . LEU A 1 211 ? -10.737 4.433 10.231 1.00 98.50 211 LEU A N 1
ATOM 1480 C CA . LEU A 1 211 ? -11.381 3.323 9.526 1.00 98.50 211 LEU A CA 1
ATOM 1481 C C . LEU A 1 211 ? -12.809 3.742 9.184 1.00 98.50 211 LEU A C 1
ATOM 1483 O O . LEU A 1 211 ? -13.610 3.991 10.085 1.00 98.50 211 LEU A O 1
ATOM 1487 N N . VAL A 1 212 ? -13.101 3.863 7.897 1.00 98.56 212 VAL A N 1
ATOM 1488 C CA . VAL A 1 212 ? -14.387 4.284 7.349 1.00 98.56 212 VAL A CA 1
ATOM 1489 C C . VAL A 1 212 ? -15.084 3.069 6.765 1.00 98.56 212 VAL A C 1
ATOM 1491 O O . VAL A 1 212 ? -14.498 2.365 5.946 1.00 98.56 212 VAL A O 1
ATOM 1494 N N . PHE A 1 213 ? -16.332 2.855 7.175 1.00 98.19 213 PHE A N 1
ATOM 1495 C CA . PHE A 1 213 ? -17.104 1.714 6.705 1.00 98.19 213 PHE A CA 1
ATOM 1496 C C . PHE A 1 213 ? -17.778 2.005 5.361 1.00 98.19 213 PHE A C 1
ATOM 1498 O O . PHE A 1 213 ? -18.351 3.091 5.173 1.00 98.19 213 PHE A O 1
ATOM 1505 N N . GLY A 1 214 ? -17.702 1.035 4.453 1.00 97.94 214 GLY A N 1
ATOM 1506 C CA . GLY A 1 214 ? -18.352 1.035 3.152 1.00 97.94 214 GLY A CA 1
ATOM 1507 C C . GLY A 1 214 ? -19.869 1.172 3.269 1.00 97.94 214 GLY A C 1
ATOM 1508 O O . GLY A 1 214 ? -20.486 0.838 4.281 1.00 97.94 214 GLY A O 1
ATOM 1509 N N . GLN A 1 215 ? -20.492 1.748 2.242 1.00 97.44 215 GLN A N 1
ATOM 1510 C CA . GLN A 1 215 ? -21.947 1.844 2.153 1.00 97.44 215 GLN A CA 1
ATOM 1511 C C . GLN A 1 215 ? -22.416 2.252 0.757 1.00 97.44 215 GLN A C 1
ATOM 1513 O O . GLN A 1 215 ? -21.827 3.097 0.092 1.00 97.44 215 GLN A O 1
ATOM 1518 N N . SER A 1 216 ? -23.607 1.775 0.390 1.00 95.88 216 SER A N 1
ATOM 1519 C CA . SER A 1 216 ? -24.236 2.044 -0.917 1.00 95.88 216 SER A CA 1
ATOM 1520 C C . SER A 1 216 ? -24.378 3.509 -1.346 1.00 95.88 216 SER A C 1
ATOM 1522 O O . SER A 1 216 ? -24.573 3.795 -2.525 1.00 95.88 216 SER A O 1
ATOM 1524 N N . LEU A 1 217 ? -24.378 4.454 -0.404 1.00 93.69 217 LEU A N 1
ATOM 1525 C CA . LEU A 1 217 ? -24.542 5.873 -0.700 1.00 93.69 217 LEU A CA 1
ATOM 1526 C C . LEU A 1 217 ? -23.623 6.698 0.186 1.00 93.69 217 LEU A C 1
ATOM 1528 O O . LEU A 1 217 ? -23.875 6.853 1.381 1.00 93.69 217 LEU A O 1
ATOM 1532 N N . PHE A 1 218 ? -22.626 7.325 -0.426 1.00 95.00 218 PHE A N 1
ATOM 1533 C CA . PHE A 1 218 ? -21.820 8.332 0.244 1.00 95.00 218 PHE A CA 1
ATOM 1534 C C . PHE A 1 218 ? -22.329 9.748 -0.040 1.00 95.00 218 PHE A C 1
ATOM 1536 O O . PHE A 1 218 ? -22.693 10.077 -1.175 1.00 95.00 218 PHE A O 1
ATOM 1543 N N . PRO A 1 219 ? -22.327 10.638 0.966 1.00 93.88 219 PRO A N 1
ATOM 1544 C CA . PRO A 1 219 ? -22.417 12.062 0.697 1.00 93.88 219 PRO A CA 1
ATOM 1545 C C . PRO A 1 219 ? -21.157 12.519 -0.052 1.00 93.88 219 PRO A C 1
ATOM 1547 O O . PRO A 1 219 ? -20.061 12.006 0.158 1.00 93.88 219 PRO A O 1
ATOM 1550 N N . SER A 1 220 ? -21.292 13.554 -0.882 1.00 91.19 220 SER A N 1
ATOM 1551 C CA . SER A 1 220 ? -20.154 14.092 -1.640 1.00 91.19 220 SER A CA 1
ATOM 1552 C C . SER A 1 220 ? -19.052 14.675 -0.750 1.00 91.19 220 SER A C 1
ATOM 1554 O O . SER A 1 220 ? -17.932 14.862 -1.213 1.00 91.19 220 SER A O 1
ATOM 1556 N N . GLN A 1 221 ? -19.382 15.037 0.492 1.00 91.94 221 GLN A N 1
ATOM 1557 C CA . GLN A 1 221 ? -18.462 15.598 1.477 1.00 91.94 221 GLN A CA 1
ATOM 1558 C C . GLN A 1 221 ? -18.717 14.962 2.842 1.00 91.94 221 GLN A C 1
ATOM 1560 O O . GLN A 1 221 ? -19.858 14.890 3.306 1.00 91.94 221 GLN A O 1
ATOM 1565 N N . VAL A 1 222 ? -17.633 14.550 3.480 1.00 93.94 222 VAL A N 1
ATOM 1566 C CA . VAL A 1 222 ? -17.572 13.926 4.791 1.00 93.94 222 VAL A CA 1
ATOM 1567 C C . VAL A 1 222 ? -16.558 14.710 5.614 1.00 93.94 222 VAL A C 1
ATOM 1569 O O . VAL A 1 222 ? -15.395 14.840 5.245 1.00 93.94 222 VAL A O 1
ATOM 1572 N N . GLU A 1 223 ? -17.001 15.263 6.733 1.00 93.06 223 GLU A N 1
ATOM 1573 C CA . GLU A 1 223 ? -16.137 15.930 7.701 1.00 93.06 223 GLU A CA 1
ATOM 1574 C C . GLU A 1 223 ? -16.068 15.061 8.957 1.00 93.06 223 GLU A C 1
ATOM 1576 O O . GLU A 1 223 ? -17.094 14.782 9.588 1.00 93.06 223 GLU A O 1
ATOM 1581 N N . PHE A 1 224 ? -14.867 14.606 9.312 1.00 90.81 224 PHE A N 1
ATOM 1582 C CA . PHE A 1 224 ? -14.633 13.876 10.548 1.00 90.81 224 PHE A CA 1
ATOM 1583 C C . PHE A 1 224 ? -15.040 14.745 11.744 1.00 90.81 224 PHE A C 1
ATOM 1585 O O . PHE A 1 224 ? -14.668 15.910 11.854 1.00 90.81 224 PHE A O 1
ATOM 1592 N N . GLY A 1 225 ? -15.847 14.178 12.641 1.00 83.88 225 GLY A N 1
ATOM 1593 C CA . GLY A 1 225 ? -16.420 14.896 13.785 1.00 83.88 225 GLY A CA 1
ATOM 1594 C C . GLY A 1 225 ? -17.765 15.581 13.510 1.00 83.88 225 GLY A C 1
ATOM 1595 O O . GLY A 1 225 ? -18.404 16.046 14.456 1.00 83.88 225 GLY A O 1
ATOM 1596 N N . ALA A 1 226 ? -18.248 15.593 12.262 1.00 88.88 226 ALA A N 1
ATOM 1597 C CA . ALA A 1 226 ? -19.606 16.007 11.920 1.00 88.88 226 ALA A CA 1
ATOM 1598 C C . ALA A 1 226 ? -20.541 14.797 11.740 1.00 88.88 226 ALA A C 1
ATOM 1600 O O . ALA A 1 226 ? -20.121 13.680 11.444 1.00 88.88 226 ALA A O 1
ATOM 1601 N N . THR A 1 227 ? -21.851 15.009 11.891 1.00 88.44 227 THR A N 1
ATOM 1602 C CA . THR A 1 227 ? -22.848 13.983 11.549 1.00 88.44 227 THR A CA 1
ATOM 1603 C C . THR A 1 227 ? -23.101 14.000 10.045 1.00 88.44 227 THR A C 1
ATOM 1605 O O . THR A 1 227 ? -23.852 14.839 9.549 1.00 88.44 227 THR A O 1
ATOM 1608 N N . THR A 1 228 ? -22.484 13.067 9.327 1.00 90.25 228 THR A N 1
ATOM 1609 C CA . THR A 1 228 ? -22.536 12.984 7.856 1.00 90.25 228 THR A CA 1
ATOM 1610 C C . THR A 1 228 ? -23.351 11.798 7.345 1.00 90.25 228 THR A C 1
ATOM 1612 O O . THR A 1 228 ? -23.679 11.745 6.164 1.00 90.25 228 THR A O 1
ATOM 1615 N N . GLY A 1 229 ? -23.709 10.861 8.230 1.00 92.00 229 GLY A N 1
ATOM 1616 C CA . GLY A 1 229 ? -24.316 9.587 7.841 1.00 92.00 229 GLY A CA 1
ATOM 1617 C C . GLY A 1 229 ? -23.304 8.562 7.326 1.00 92.00 229 GLY A C 1
ATOM 1618 O O . GLY A 1 229 ? -23.724 7.553 6.780 1.00 92.00 229 GLY A O 1
ATOM 1619 N N . VAL A 1 230 ? -22.003 8.818 7.491 1.00 95.31 230 VAL A N 1
ATOM 1620 C CA . VAL A 1 230 ? -20.928 7.840 7.286 1.00 95.31 230 VAL A CA 1
ATOM 1621 C C . VAL A 1 230 ? -20.460 7.347 8.652 1.00 95.31 230 VAL A C 1
ATOM 1623 O O . VAL A 1 230 ? -20.238 8.160 9.554 1.00 95.31 230 VAL A O 1
ATOM 1626 N N . THR A 1 231 ? -20.325 6.033 8.809 1.00 95.69 231 THR A N 1
ATOM 1627 C CA . THR A 1 231 ? -19.803 5.416 10.035 1.00 95.69 231 THR A CA 1
ATOM 1628 C C . THR A 1 231 ? -18.289 5.286 9.926 1.00 95.69 231 THR A C 1
ATOM 1630 O O . THR A 1 231 ? -17.774 4.866 8.894 1.00 95.69 231 THR A O 1
ATOM 1633 N N . PHE A 1 232 ? -17.569 5.644 10.985 1.00 96.56 232 PHE A N 1
ATOM 1634 C CA . PHE A 1 232 ? -16.125 5.456 11.070 1.00 96.56 232 PHE A CA 1
ATOM 1635 C C . PHE A 1 232 ? -15.689 5.315 12.532 1.00 96.56 232 PHE A C 1
ATOM 1637 O O . PHE A 1 232 ? -16.366 5.814 13.437 1.00 96.56 232 PHE A O 1
ATOM 1644 N N . SER A 1 233 ? -14.534 4.694 12.738 1.00 97.44 233 SER A N 1
ATOM 1645 C CA . SER A 1 233 ? -13.817 4.646 14.015 1.00 97.44 233 SER A CA 1
ATOM 1646 C C . SER A 1 233 ? -12.431 5.254 13.852 1.00 97.44 233 SER A C 1
ATOM 1648 O O . SER A 1 233 ? -11.811 5.126 12.796 1.00 97.44 233 SER A O 1
ATOM 1650 N N . ARG A 1 234 ? -11.937 5.931 14.892 1.00 97.56 234 ARG A N 1
ATOM 1651 C CA . ARG A 1 234 ? -10.595 6.520 14.897 1.00 97.56 234 ARG A CA 1
ATOM 1652 C C . ARG A 1 234 ? -9.668 5.762 15.838 1.00 97.56 234 ARG A C 1
ATOM 1654 O O . ARG A 1 234 ? -9.992 5.592 17.009 1.00 97.56 234 ARG A O 1
ATOM 1661 N N . PHE A 1 235 ? -8.509 5.369 15.335 1.00 98.19 235 PHE A N 1
ATOM 1662 C CA . PHE A 1 235 ? -7.412 4.803 16.107 1.00 98.19 235 PHE A CA 1
ATOM 1663 C C . PHE A 1 235 ? -6.367 5.885 16.376 1.00 98.19 235 PHE A C 1
ATOM 1665 O O . PHE A 1 235 ? -5.927 6.543 15.432 1.00 98.19 235 PHE A O 1
ATOM 1672 N N . ASP A 1 236 ? -5.978 6.058 17.638 1.00 97.12 236 ASP A N 1
ATOM 1673 C CA . ASP A 1 236 ? -5.050 7.109 18.068 1.00 97.12 236 ASP A CA 1
ATOM 1674 C C . ASP A 1 236 ? -3.737 6.501 18.582 1.00 97.12 236 ASP A C 1
ATOM 1676 O O . ASP A 1 236 ? -3.751 5.637 19.467 1.00 97.12 236 ASP A O 1
ATOM 1680 N N . GLY A 1 237 ? -2.607 6.986 18.053 1.00 94.88 237 GLY A N 1
ATOM 1681 C CA . GLY A 1 237 ? -1.287 6.754 18.639 1.00 94.88 237 GLY A CA 1
ATOM 1682 C C . GLY A 1 237 ? -1.173 7.385 20.028 1.00 94.88 237 GLY A C 1
ATOM 1683 O O . GLY A 1 237 ? -2.026 8.174 20.445 1.00 94.88 237 GLY A O 1
ATOM 1684 N N . LEU A 1 238 ? -0.130 7.029 20.778 1.00 89.56 238 LEU A N 1
ATOM 1685 C CA . LEU A 1 238 ? -0.078 7.321 22.216 1.00 89.56 238 LEU A CA 1
ATOM 1686 C C . LEU A 1 238 ? 0.988 8.342 22.576 1.00 89.56 238 LEU A C 1
ATOM 1688 O O . LEU A 1 238 ? 0.740 9.213 23.410 1.00 89.56 238 LEU A O 1
ATOM 1692 N N . ALA A 1 239 ? 2.177 8.199 22.002 1.00 88.50 239 ALA A N 1
ATOM 1693 C CA . ALA A 1 239 ? 3.358 8.935 22.399 1.00 88.50 239 ALA A CA 1
ATOM 1694 C C . ALA A 1 239 ? 3.839 9.882 21.301 1.00 88.50 239 ALA A C 1
ATOM 1696 O O . ALA A 1 239 ? 3.474 9.803 20.126 1.00 88.50 239 ALA A O 1
ATOM 1697 N N . GLN A 1 240 ? 4.648 10.845 21.735 1.00 88.75 240 GLN A N 1
ATOM 1698 C CA . GLN A 1 240 ? 5.195 11.856 20.852 1.00 88.75 240 GLN A CA 1
ATOM 1699 C C . GLN A 1 240 ? 6.075 11.222 19.771 1.00 88.75 240 GLN A C 1
ATOM 1701 O O . GLN A 1 240 ? 7.080 10.587 20.091 1.00 88.75 240 GLN A O 1
ATOM 1706 N N . GLY A 1 241 ? 5.758 11.495 18.505 1.00 86.06 241 GLY A N 1
ATOM 1707 C CA . GLY A 1 241 ? 6.539 11.011 17.371 1.00 86.06 241 GLY A CA 1
ATOM 1708 C C . GLY A 1 241 ? 6.390 9.515 17.087 1.00 86.06 241 GLY A C 1
ATOM 1709 O O . GLY A 1 241 ? 7.262 8.961 16.419 1.00 86.06 241 GLY A O 1
ATOM 1710 N N . ASP A 1 242 ? 5.311 8.877 17.555 1.00 87.12 242 ASP A N 1
ATOM 1711 C CA . ASP A 1 242 ? 4.939 7.514 17.142 1.00 87.12 242 ASP A CA 1
ATOM 1712 C C . ASP A 1 242 ? 4.679 7.449 15.631 1.00 87.12 242 ASP A C 1
ATOM 1714 O O . ASP A 1 242 ? 4.994 6.450 14.978 1.00 87.12 242 ASP A O 1
ATOM 1718 N N . TYR A 1 243 ? 4.105 8.526 15.075 1.00 91.38 243 TYR A N 1
ATOM 1719 C CA . TYR A 1 243 ? 3.580 8.584 13.714 1.00 91.38 243 TYR A CA 1
ATOM 1720 C C . TYR A 1 243 ? 2.674 7.379 13.403 1.00 91.38 243 TYR A C 1
ATOM 1722 O O . TYR A 1 243 ? 2.837 6.672 12.406 1.00 91.38 243 TYR A O 1
ATOM 1730 N N . PHE A 1 244 ? 1.721 7.100 14.290 1.00 94.56 244 PHE A N 1
ATOM 1731 C CA . PHE A 1 244 ? 0.748 6.033 14.094 1.00 94.56 244 PHE A CA 1
ATOM 1732 C C . PHE A 1 244 ? -0.063 6.282 12.811 1.00 94.56 244 PHE A C 1
ATOM 1734 O O . PHE A 1 244 ? -0.608 7.368 12.604 1.00 94.56 244 PHE A O 1
ATOM 1741 N N . GLY A 1 245 ? -0.127 5.285 11.924 1.00 95.31 245 GLY A N 1
ATOM 1742 C CA . GLY A 1 245 ? -0.741 5.436 10.601 1.00 95.31 245 GLY A CA 1
ATOM 1743 C C . GLY A 1 245 ? 0.221 5.894 9.500 1.00 95.31 245 GLY A C 1
ATOM 1744 O O . GLY A 1 245 ? -0.231 6.337 8.443 1.00 95.31 245 GLY A O 1
ATOM 1745 N N . MET A 1 246 ? 1.539 5.780 9.702 1.00 92.38 246 MET A N 1
ATOM 1746 C CA . MET A 1 246 ? 2.521 6.000 8.625 1.00 92.38 246 MET A CA 1
ATOM 1747 C C . MET A 1 246 ? 2.380 5.001 7.478 1.00 92.38 246 MET A C 1
ATOM 1749 O O . MET A 1 246 ? 2.652 5.336 6.325 1.00 92.38 246 MET A O 1
ATOM 1753 N N . SER A 1 247 ? 1.933 3.787 7.785 1.00 94.62 247 SER A N 1
ATOM 1754 C CA . SER A 1 247 ? 1.555 2.784 6.799 1.00 94.62 247 SER A CA 1
ATOM 1755 C C . SER A 1 247 ? 0.360 1.980 7.299 1.00 94.62 247 SER A C 1
ATOM 1757 O O . SER A 1 247 ? 0.159 1.835 8.508 1.00 94.62 247 SER A O 1
ATOM 1759 N N . VAL A 1 248 ? -0.455 1.501 6.361 1.00 97.12 248 VAL A N 1
ATOM 1760 C CA . VAL A 1 248 ? -1.641 0.691 6.641 1.00 97.12 248 VAL A CA 1
ATOM 1761 C C . VAL A 1 248 ? -1.768 -0.377 5.564 1.00 97.12 248 VAL A C 1
ATOM 1763 O O . VAL A 1 248 ? -1.626 -0.072 4.379 1.00 97.12 248 VAL A O 1
ATOM 1766 N N . ALA A 1 249 ? -2.048 -1.606 5.974 1.00 97.31 249 ALA A N 1
ATOM 1767 C CA . ALA A 1 249 ? -2.374 -2.716 5.087 1.00 97.31 249 ALA A CA 1
ATOM 1768 C C . ALA A 1 249 ? -3.525 -3.534 5.684 1.00 97.31 249 ALA A C 1
ATOM 1770 O O . ALA A 1 249 ? -3.850 -3.364 6.860 1.00 97.31 249 ALA A O 1
ATOM 1771 N N . HIS A 1 250 ? -4.121 -4.418 4.892 1.00 97.94 250 HIS A N 1
ATOM 1772 C CA . HIS A 1 250 ? -5.239 -5.244 5.330 1.00 97.94 250 HIS A CA 1
ATOM 1773 C C . HIS A 1 250 ? -5.131 -6.672 4.788 1.00 97.94 250 HIS A C 1
ATOM 1775 O O . HIS A 1 250 ? -4.404 -6.918 3.824 1.00 97.94 250 HIS A O 1
ATOM 1781 N N . GLY A 1 251 ? -5.832 -7.600 5.427 1.00 97.31 251 GLY A N 1
ATOM 1782 C CA . GLY A 1 251 ? -5.883 -9.016 5.063 1.00 97.31 251 GLY A CA 1
ATOM 1783 C C . GLY A 1 251 ? -6.559 -9.832 6.161 1.00 97.31 251 GLY A C 1
ATOM 1784 O O . GLY A 1 251 ? -6.671 -9.359 7.285 1.00 97.31 251 GLY A O 1
ATOM 1785 N N . ASP A 1 252 ? -7.016 -11.044 5.874 1.00 97.56 252 ASP A N 1
ATOM 1786 C CA . ASP A 1 252 ? -7.605 -11.945 6.871 1.00 97.56 252 ASP A CA 1
ATOM 1787 C C . ASP A 1 252 ? -6.496 -12.716 7.616 1.00 97.56 252 ASP A C 1
ATOM 1789 O O . ASP A 1 252 ? -6.174 -13.875 7.322 1.00 97.56 252 ASP A O 1
ATOM 1793 N N . PHE A 1 253 ? -5.861 -12.055 8.590 1.00 97.62 253 PHE A N 1
ATOM 1794 C CA . PHE A 1 253 ? -4.729 -12.613 9.338 1.00 97.62 253 PHE A CA 1
ATOM 1795 C C . PHE A 1 253 ? -5.149 -13.725 10.308 1.00 97.62 253 PHE A C 1
ATOM 1797 O O . PHE A 1 253 ? -4.296 -14.483 10.792 1.00 97.62 253 PHE A O 1
ATOM 1804 N N . ASN A 1 254 ? -6.437 -13.810 10.655 1.00 96.50 254 ASN A N 1
ATOM 1805 C CA . ASN A 1 254 ? -6.982 -14.795 11.591 1.00 96.50 254 ASN A CA 1
ATOM 1806 C C . ASN A 1 254 ? -7.896 -15.857 10.931 1.00 96.50 254 ASN A C 1
ATOM 1808 O O . ASN A 1 254 ? -8.284 -16.835 11.582 1.00 96.50 254 ASN A O 1
ATOM 1812 N N . GLY A 1 255 ? -8.175 -15.733 9.638 1.00 96.12 255 GLY A N 1
ATOM 1813 C CA . GLY A 1 255 ? -8.975 -16.664 8.844 1.00 96.12 255 GLY A CA 1
ATOM 1814 C C . GLY A 1 255 ? -10.431 -16.757 9.288 1.00 96.12 255 GLY A C 1
ATOM 1815 O O . GLY A 1 255 ? -11.008 -17.853 9.244 1.00 96.12 255 GLY A O 1
ATOM 1816 N N . ASP A 1 256 ? -11.008 -15.672 9.806 1.00 95.75 256 ASP A N 1
ATOM 1817 C CA . ASP A 1 256 ? -12.415 -15.625 10.211 1.00 95.75 256 ASP A CA 1
ATOM 1818 C C . ASP A 1 256 ? -13.365 -15.159 9.093 1.00 95.75 256 ASP A C 1
ATOM 1820 O O . ASP A 1 256 ? -14.592 -15.176 9.278 1.00 95.75 256 ASP A O 1
ATOM 1824 N N . GLY A 1 257 ? -12.806 -14.821 7.928 1.00 95.69 257 GLY A N 1
ATOM 1825 C CA . GLY A 1 257 ? -13.508 -14.365 6.738 1.00 95.69 257 GLY A CA 1
ATOM 1826 C C . GLY A 1 257 ? -13.840 -12.875 6.726 1.00 95.69 257 GLY A C 1
ATOM 1827 O O . GLY A 1 257 ? -14.557 -12.457 5.821 1.00 95.69 257 GLY A O 1
ATOM 1828 N N . LYS A 1 258 ? -13.384 -12.094 7.711 1.00 97.38 258 LYS A N 1
ATOM 1829 C CA . LYS A 1 258 ? -13.377 -10.627 7.666 1.00 97.38 258 LYS A CA 1
ATOM 1830 C C . LYS A 1 258 ? -11.953 -10.135 7.481 1.00 97.38 258 LYS A C 1
ATOM 1832 O O . LYS A 1 258 ? -11.005 -10.751 7.955 1.00 97.38 258 LYS A O 1
ATOM 1837 N N . SER A 1 259 ? -11.820 -9.009 6.801 1.00 97.88 259 SER A N 1
ATOM 1838 C CA . SER A 1 259 ? -10.522 -8.375 6.632 1.00 97.88 259 SER A CA 1
ATOM 1839 C C . SER A 1 259 ? -10.073 -7.733 7.950 1.00 97.88 259 SER A C 1
ATOM 1841 O O . SER A 1 259 ? -10.842 -7.056 8.628 1.00 97.88 259 SER A O 1
ATOM 1843 N N . ASP A 1 260 ? -8.819 -7.945 8.325 1.00 98.38 260 ASP A N 1
ATOM 1844 C CA . ASP A 1 260 ? -8.170 -7.320 9.472 1.00 98.38 260 ASP A CA 1
ATOM 1845 C C . ASP A 1 260 ? -7.319 -6.125 9.008 1.00 98.38 260 ASP A C 1
ATOM 1847 O O . ASP A 1 260 ? -6.921 -6.030 7.847 1.00 98.38 260 ASP A O 1
ATOM 1851 N N . LEU A 1 261 ? -6.983 -5.216 9.925 1.00 98.38 261 LEU A N 1
ATOM 1852 C CA . LEU A 1 261 ? -6.209 -4.005 9.638 1.00 98.38 261 LEU A CA 1
ATOM 1853 C C . LEU A 1 261 ? -4.851 -4.037 10.347 1.00 98.38 261 LEU A C 1
ATOM 1855 O O . LEU A 1 261 ? -4.790 -4.184 11.564 1.00 98.38 261 LEU A O 1
ATOM 1859 N N . ALA A 1 262 ? -3.757 -3.832 9.619 1.00 98.38 262 ALA A N 1
ATOM 1860 C CA . ALA A 1 262 ? -2.421 -3.628 10.175 1.00 98.38 262 ALA A CA 1
ATOM 1861 C C . ALA A 1 262 ? -2.016 -2.151 10.069 1.00 98.38 262 ALA A C 1
ATOM 1863 O O . ALA A 1 262 ? -2.062 -1.571 8.985 1.00 98.38 262 ALA A O 1
ATOM 1864 N N . ILE A 1 263 ? -1.585 -1.548 11.178 1.00 98.12 263 ILE A N 1
ATOM 1865 C CA . ILE A 1 263 ? -1.230 -0.128 11.276 1.00 98.12 263 ILE A CA 1
ATOM 1866 C C . ILE A 1 263 ? 0.205 0.018 11.781 1.00 98.12 263 ILE A C 1
ATOM 1868 O O . ILE A 1 263 ? 0.533 -0.422 12.882 1.00 98.12 263 ILE A O 1
ATOM 1872 N N . GLY A 1 264 ? 1.060 0.657 10.988 1.00 95.38 264 GLY A N 1
ATOM 1873 C CA . GLY A 1 264 ? 2.445 0.937 11.352 1.00 95.38 264 GLY A CA 1
ATOM 1874 C C . GLY A 1 264 ? 2.608 2.225 12.162 1.00 95.38 264 GLY A C 1
ATOM 1875 O O . GLY A 1 264 ? 1.984 3.246 11.856 1.00 95.38 264 GLY A O 1
ATOM 1876 N N . ALA A 1 265 ? 3.493 2.178 13.157 1.00 91.81 265 ALA A N 1
ATOM 1877 C CA . ALA A 1 265 ? 3.984 3.314 13.933 1.00 91.81 265 ALA A CA 1
ATOM 1878 C C . ALA A 1 265 ? 5.522 3.292 13.895 1.00 91.81 265 ALA A C 1
ATOM 1880 O O . ALA A 1 265 ? 6.147 2.456 14.542 1.00 91.81 265 ALA A O 1
ATOM 1881 N N . GLU A 1 266 ? 6.131 4.156 13.075 1.00 82.50 266 GLU A N 1
ATOM 1882 C CA . GLU A 1 266 ? 7.558 4.067 12.716 1.00 82.50 266 GLU A CA 1
ATOM 1883 C C . GLU A 1 266 ? 8.515 4.463 13.868 1.00 82.50 266 GLU A C 1
ATOM 1885 O O . GLU A 1 266 ? 9.673 4.060 13.822 1.00 82.50 266 GLU A O 1
ATOM 1890 N N . ASP A 1 267 ? 8.056 5.229 14.875 1.00 77.12 267 ASP A N 1
ATOM 1891 C CA . ASP A 1 267 ? 8.866 5.873 15.942 1.00 77.12 267 ASP A CA 1
ATOM 1892 C C . ASP A 1 267 ? 10.239 6.376 15.448 1.00 77.12 267 ASP A C 1
ATOM 1894 O O . ASP A 1 267 ? 11.295 5.764 15.634 1.00 77.12 267 ASP A O 1
ATOM 1898 N N . VAL A 1 268 ? 10.242 7.548 14.807 1.00 58.72 268 VAL A N 1
ATOM 1899 C CA . VAL A 1 268 ? 11.426 8.078 14.105 1.00 58.72 268 VAL A CA 1
ATOM 1900 C C . VAL A 1 268 ? 12.496 8.640 15.063 1.00 58.72 268 VAL A C 1
ATOM 1902 O O . VAL A 1 268 ? 13.560 9.064 14.605 1.00 58.72 268 VAL A O 1
ATOM 1905 N N . GLN A 1 269 ? 12.289 8.662 16.388 1.00 53.16 269 GLN A N 1
ATOM 1906 C CA . GLN A 1 269 ? 13.246 9.308 17.303 1.00 53.16 269 GLN A CA 1
ATOM 1907 C C . GLN A 1 269 ? 13.876 8.420 18.372 1.00 53.16 269 GLN A C 1
ATOM 1909 O O . GLN A 1 269 ? 14.782 8.913 19.050 1.00 53.16 269 GLN A O 1
ATOM 1914 N N . GLY A 1 270 ? 13.482 7.149 18.531 1.00 51.41 270 GLY A N 1
ATOM 1915 C CA . GLY A 1 270 ? 14.099 6.239 19.514 1.00 51.41 270 GLY A CA 1
ATOM 1916 C C . GLY A 1 270 ? 14.180 6.838 20.928 1.00 51.41 270 GLY A C 1
ATOM 1917 O O . GLY A 1 270 ? 15.016 6.449 21.748 1.00 51.41 270 GLY A O 1
ATOM 1918 N N . ALA A 1 271 ? 13.357 7.856 21.201 1.00 47.00 271 ALA A N 1
ATOM 1919 C CA . ALA A 1 271 ? 13.435 8.666 22.404 1.00 47.00 271 ALA A CA 1
ATOM 1920 C C . ALA A 1 271 ? 12.742 7.958 23.574 1.00 47.00 271 ALA A C 1
ATOM 1922 O O . ALA A 1 271 ? 12.955 8.355 24.721 1.00 47.00 271 ALA A O 1
ATOM 1923 N N . GLN A 1 272 ? 11.952 6.909 23.293 1.00 50.75 272 GLN A N 1
ATOM 1924 C CA . GLN A 1 272 ? 11.134 6.197 24.275 1.00 50.75 272 GLN A CA 1
ATOM 1925 C C . GLN A 1 272 ? 11.173 4.654 24.180 1.00 50.75 272 GLN A C 1
ATOM 1927 O O . GLN A 1 272 ? 10.728 4.008 25.128 1.00 50.75 272 GLN A O 1
ATOM 1932 N N . GLY A 1 273 ? 11.736 4.026 23.136 1.00 56.59 273 GLY A N 1
ATOM 1933 C CA . GLY A 1 273 ? 11.685 2.561 23.012 1.00 56.59 273 GLY A CA 1
ATOM 1934 C C . GLY A 1 273 ? 12.366 1.967 21.770 1.00 56.59 273 GLY A C 1
ATOM 1935 O O . GLY A 1 273 ? 13.066 2.684 21.057 1.00 56.59 273 GLY A O 1
ATOM 1936 N N . PRO A 1 274 ? 12.252 0.639 21.553 1.00 60.84 274 PRO A N 1
ATOM 1937 C CA . PRO A 1 274 ? 12.698 -0.016 20.321 1.00 60.84 274 PRO A CA 1
ATOM 1938 C C . PRO A 1 274 ? 11.987 0.554 19.078 1.00 60.84 274 PRO A C 1
ATOM 1940 O O . PRO A 1 274 ? 10.848 0.987 19.153 1.00 60.84 274 PRO A O 1
ATOM 1943 N N . GLY A 1 275 ? 12.701 0.563 17.952 1.00 75.38 275 GLY A N 1
ATOM 1944 C CA . GLY A 1 275 ? 12.425 1.280 16.708 1.00 75.38 275 GLY A CA 1
ATOM 1945 C C . GLY A 1 275 ? 11.225 0.767 15.920 1.00 75.38 275 GLY A C 1
ATOM 1946 O O . GLY A 1 275 ? 11.381 -0.040 14.993 1.00 75.38 275 GLY A O 1
ATOM 1947 N N . GLY A 1 276 ? 10.060 1.279 16.311 1.00 87.12 276 GLY A N 1
ATOM 1948 C CA . GLY A 1 276 ? 8.767 1.112 15.661 1.00 87.12 276 GLY A CA 1
ATOM 1949 C C . GLY A 1 276 ? 7.964 -0.109 16.125 1.00 87.12 276 GLY A C 1
ATOM 1950 O O . GLY A 1 276 ? 8.515 -1.102 16.618 1.00 87.12 276 GLY A O 1
ATOM 1951 N N . SER A 1 277 ? 6.651 -0.029 15.911 1.00 91.25 277 SER A N 1
ATOM 1952 C CA . SER A 1 277 ? 5.655 -1.068 16.202 1.00 91.25 277 SER A CA 1
ATOM 1953 C C . SER A 1 277 ? 4.646 -1.203 15.059 1.00 91.25 277 SER A C 1
ATOM 1955 O O . SER A 1 277 ? 4.441 -0.286 14.260 1.00 91.25 277 SER A O 1
ATOM 1957 N N . VAL A 1 278 ? 3.976 -2.353 14.996 1.00 95.50 278 VAL A N 1
ATOM 1958 C CA . VAL A 1 278 ? 2.808 -2.562 14.127 1.00 95.50 278 VAL A CA 1
ATOM 1959 C C . VAL A 1 278 ? 1.651 -3.093 14.953 1.00 95.50 278 VAL A C 1
ATOM 1961 O O . VAL A 1 278 ? 1.821 -4.032 15.720 1.00 95.50 278 VAL A O 1
ATOM 1964 N N . TYR A 1 279 ? 0.467 -2.528 14.782 1.00 97.19 279 TYR A N 1
ATOM 1965 C CA . TYR A 1 279 ? -0.742 -2.949 15.477 1.00 97.19 279 TYR A CA 1
ATOM 1966 C C . TYR A 1 279 ? -1.651 -3.664 14.492 1.00 97.19 279 TYR A C 1
ATOM 1968 O O . TYR A 1 279 ? -1.996 -3.100 13.459 1.00 97.19 279 TYR A O 1
ATOM 1976 N N . VAL A 1 280 ? -2.036 -4.896 14.805 1.00 97.81 280 VAL A N 1
ATOM 1977 C CA . VAL A 1 280 ? -3.034 -5.644 14.041 1.00 97.81 280 VAL A CA 1
ATOM 1978 C C . VAL A 1 280 ? -4.356 -5.558 14.782 1.00 97.81 280 VAL A C 1
ATOM 1980 O O . VAL A 1 280 ? -4.414 -5.907 15.959 1.00 97.81 280 VAL A O 1
ATOM 1983 N N . VAL A 1 281 ? -5.399 -5.102 14.096 1.00 98.12 281 VAL A N 1
ATOM 1984 C CA . VAL A 1 281 ? -6.770 -4.970 14.586 1.00 98.12 281 VAL A CA 1
ATOM 1985 C C . VAL A 1 281 ? -7.645 -5.953 13.825 1.00 98.12 281 VAL A C 1
ATOM 1987 O O . VAL A 1 281 ? -7.685 -5.908 12.600 1.00 98.12 281 VAL A O 1
ATOM 1990 N N . TYR A 1 282 ? -8.349 -6.822 14.542 1.00 97.69 282 TYR A N 1
ATOM 1991 C CA . TYR A 1 282 ? -9.182 -7.840 13.918 1.00 97.69 282 TYR A CA 1
ATOM 1992 C C . TYR A 1 282 ? -10.527 -7.294 13.441 1.00 97.69 282 TYR A C 1
ATOM 1994 O O . TYR A 1 282 ? -11.208 -6.576 14.185 1.00 97.69 282 TYR A O 1
ATOM 2002 N N . GLY A 1 283 ? -10.902 -7.689 12.225 1.00 97.62 283 GLY A N 1
ATOM 2003 C CA . GLY A 1 283 ? -12.209 -7.456 11.635 1.00 97.62 283 GLY A CA 1
ATOM 2004 C C . GLY A 1 283 ? -13.310 -8.052 12.503 1.00 97.62 283 GLY A C 1
ATOM 2005 O O . GLY A 1 283 ? -13.205 -9.166 13.022 1.00 97.62 283 GLY A O 1
ATOM 2006 N N . GLN A 1 284 ? -14.391 -7.304 12.713 1.00 96.31 284 GLN A N 1
ATOM 2007 C CA . GLN A 1 284 ? -15.507 -7.769 13.532 1.00 96.31 284 GLN A CA 1
ATOM 2008 C C . GLN A 1 284 ? -16.824 -7.095 13.169 1.00 96.31 284 GLN A C 1
ATOM 2010 O O . GLN A 1 284 ? -16.889 -5.903 12.893 1.00 96.31 284 GLN A O 1
ATOM 2015 N N . SER A 1 285 ? -17.903 -7.870 13.274 1.00 95.31 285 SER A N 1
ATOM 2016 C CA . SER A 1 285 ? -19.270 -7.392 13.046 1.00 95.31 285 SER A CA 1
ATOM 2017 C C . SER A 1 285 ? -19.828 -6.565 14.203 1.00 95.31 285 SER A C 1
ATOM 2019 O O . SER A 1 285 ? -20.846 -5.890 14.059 1.00 95.31 285 SER A O 1
ATOM 2021 N N . GLU A 1 286 ? -19.228 -6.686 15.389 1.00 94.38 286 GLU A N 1
ATOM 2022 C CA . GLU A 1 286 ? -19.615 -5.863 16.529 1.00 94.38 286 GLU A CA 1
ATOM 2023 C C . GLU A 1 286 ? -19.074 -4.443 16.327 1.00 94.38 286 GLU A C 1
ATOM 2025 O O . GLU A 1 286 ? -17.895 -4.290 16.003 1.00 94.38 286 GLU A O 1
ATOM 2030 N N . PRO A 1 287 ? -19.897 -3.398 16.534 1.00 94.25 287 PRO A N 1
ATOM 2031 C CA . PRO A 1 287 ? -19.453 -2.028 16.351 1.00 94.25 287 PRO A CA 1
ATOM 2032 C C . PRO A 1 287 ? -18.228 -1.706 17.201 1.00 94.25 287 PRO A C 1
ATOM 2034 O O . PRO A 1 287 ? -18.212 -1.936 18.414 1.00 94.25 287 PRO A O 1
ATOM 2037 N N . LEU A 1 288 ? -17.231 -1.117 16.552 1.00 96.69 288 LEU A N 1
ATOM 2038 C CA . LEU A 1 288 ? -16.083 -0.529 17.216 1.00 96.69 288 LEU A CA 1
ATOM 2039 C C . LEU A 1 288 ? -16.485 0.706 18.030 1.00 96.69 288 LEU A C 1
ATOM 2041 O O . LEU A 1 288 ? -17.445 1.416 17.712 1.00 96.69 288 LEU A O 1
ATOM 2045 N N . ASP A 1 289 ? -15.699 0.998 19.065 1.00 96.88 289 ASP A N 1
ATOM 2046 C CA . ASP A 1 289 ? -15.765 2.297 19.722 1.00 96.88 289 ASP A CA 1
ATOM 2047 C C . ASP A 1 289 ? -15.401 3.406 18.720 1.00 96.88 289 ASP A C 1
ATOM 2049 O O . ASP A 1 289 ? -14.615 3.215 17.789 1.00 96.88 289 ASP A O 1
ATOM 2053 N N . ALA A 1 290 ? -15.969 4.599 18.911 1.00 95.38 290 ALA A N 1
ATOM 2054 C CA . ALA A 1 290 ? -15.703 5.733 18.023 1.00 95.38 290 ALA A CA 1
ATOM 2055 C C . ALA A 1 290 ? -14.230 6.184 18.064 1.00 95.38 290 ALA A C 1
ATOM 2057 O O . ALA A 1 290 ? -13.725 6.727 17.083 1.00 95.38 290 ALA A O 1
ATOM 2058 N N . VAL A 1 291 ? -13.558 5.979 19.203 1.00 97.12 291 VAL A N 1
ATOM 2059 C CA . VAL A 1 291 ? -12.143 6.300 19.419 1.00 97.12 291 VAL A CA 1
ATOM 2060 C C . VAL A 1 291 ? -11.475 5.141 20.152 1.00 97.12 291 VAL A C 1
ATOM 2062 O O . VAL A 1 291 ? -11.956 4.730 21.208 1.00 97.12 291 VAL A O 1
ATOM 2065 N N . ILE A 1 292 ? -10.364 4.651 19.606 1.00 98.12 292 ILE A N 1
ATOM 2066 C CA . ILE A 1 292 ? -9.619 3.482 20.076 1.00 98.12 292 ILE A CA 1
ATOM 2067 C C . ILE A 1 292 ? -8.148 3.881 20.260 1.00 98.12 292 ILE A C 1
ATOM 2069 O O . ILE A 1 292 ? -7.424 4.044 19.279 1.00 98.12 292 ILE A O 1
ATOM 2073 N N . PRO A 1 293 ? -7.672 4.051 21.500 1.00 97.44 293 PRO A N 1
ATOM 2074 C CA . PRO A 1 293 ? -6.251 4.264 21.761 1.00 97.44 293 PRO A CA 1
ATOM 2075 C C . PRO A 1 293 ? -5.432 2.999 21.462 1.00 97.44 293 PRO A C 1
ATOM 2077 O O . PRO A 1 293 ? -5.893 1.889 21.747 1.00 97.44 293 PRO A O 1
ATOM 2080 N N . ALA A 1 294 ? -4.218 3.144 20.924 1.00 95.25 294 ALA A N 1
ATOM 2081 C CA . ALA A 1 294 ? -3.415 2.001 20.478 1.00 95.25 294 ALA A CA 1
ATOM 2082 C C . ALA A 1 294 ? -3.090 0.978 21.592 1.00 95.25 294 ALA A C 1
ATOM 2084 O O . ALA A 1 294 ? -3.067 -0.223 21.329 1.00 95.25 294 ALA A O 1
ATOM 2085 N N . ASP A 1 295 ? -2.947 1.405 22.854 1.00 93.50 295 ASP A N 1
ATOM 2086 C CA . ASP A 1 295 ? -2.675 0.522 24.009 1.00 93.50 295 ASP A CA 1
ATOM 2087 C C . ASP A 1 295 ? -3.859 -0.377 24.386 1.00 93.50 295 ASP A C 1
ATOM 2089 O O . ASP A 1 295 ? -3.721 -1.306 25.188 1.00 93.50 295 ASP A O 1
ATOM 2093 N N . THR A 1 296 ? -5.033 -0.124 23.809 1.00 95.69 296 THR A N 1
ATOM 2094 C CA . THR A 1 296 ? -6.220 -0.960 24.000 1.00 95.69 296 THR A CA 1
ATOM 2095 C C . THR A 1 296 ? -6.323 -2.093 22.977 1.00 95.69 296 THR A C 1
ATOM 2097 O O . THR A 1 296 ? -7.094 -3.032 23.201 1.00 95.69 296 THR A O 1
ATOM 2100 N N . ILE A 1 297 ? -5.519 -2.068 21.903 1.00 95.44 297 ILE A N 1
ATOM 2101 C CA . ILE A 1 297 ? -5.492 -3.085 20.839 1.00 95.44 297 ILE A CA 1
ATOM 2102 C C . ILE A 1 297 ? -4.856 -4.370 21.381 1.00 95.44 297 ILE A C 1
ATOM 2104 O O . ILE A 1 297 ? -3.652 -4.604 21.314 1.00 95.44 297 ILE A O 1
ATOM 2108 N N . SER A 1 298 ? -5.690 -5.210 21.988 1.00 93.62 298 SER A N 1
ATOM 2109 C CA . SER A 1 298 ? -5.255 -6.436 22.647 1.00 93.62 298 SER A CA 1
ATOM 2110 C C . SER A 1 298 ? -6.370 -7.478 22.708 1.00 93.62 298 SER A C 1
ATOM 2112 O O . SER A 1 298 ? -7.562 -7.180 22.568 1.00 93.62 298 SER A O 1
ATOM 2114 N N . GLY A 1 299 ? -5.994 -8.732 22.967 1.00 91.50 299 GLY A N 1
ATOM 2115 C CA . GLY A 1 299 ? -6.949 -9.807 23.197 1.00 91.50 299 GLY A CA 1
ATOM 2116 C C . GLY A 1 299 ? -7.776 -10.120 21.951 1.00 91.50 299 GLY A C 1
ATOM 2117 O O . GLY A 1 299 ? -7.260 -10.682 20.992 1.00 91.50 299 GLY A O 1
ATOM 2118 N N . ASN A 1 300 ? -9.073 -9.809 22.002 1.00 91.19 300 ASN A N 1
ATOM 2119 C CA . ASN A 1 300 ? -9.992 -10.049 20.885 1.00 91.19 300 ASN A CA 1
ATOM 2120 C C . ASN A 1 300 ? -9.992 -8.910 19.861 1.00 91.19 300 ASN A C 1
ATOM 2122 O O . ASN A 1 300 ? -10.437 -9.137 18.747 1.00 91.19 300 ASN A O 1
ATOM 2126 N N . LEU A 1 301 ? -9.532 -7.710 20.236 1.00 94.75 301 LEU A N 1
ATOM 2127 C CA . LEU A 1 301 ? -9.462 -6.586 19.303 1.00 94.75 301 LEU A CA 1
ATOM 2128 C C . LEU A 1 301 ? -8.245 -6.703 18.383 1.00 94.75 301 LEU A C 1
ATOM 2130 O O . LEU A 1 301 ? -8.260 -6.143 17.297 1.00 94.75 301 LEU A O 1
ATOM 2134 N N . GLY A 1 302 ? -7.192 -7.400 18.813 1.00 95.94 302 GLY A N 1
ATOM 2135 C CA . GLY A 1 302 ? -5.943 -7.426 18.071 1.00 95.94 302 GLY A CA 1
ATOM 2136 C C . GLY A 1 302 ? -4.718 -7.730 18.921 1.00 95.94 302 GLY A C 1
ATOM 2137 O O . GLY A 1 302 ? -4.818 -8.278 20.025 1.00 95.94 302 GLY A O 1
ATOM 2138 N N . PHE A 1 303 ? -3.553 -7.361 18.397 1.00 95.94 303 PHE A N 1
ATOM 2139 C CA . PHE A 1 303 ? -2.264 -7.462 19.077 1.00 95.94 303 PHE A CA 1
ATOM 2140 C C . PHE A 1 303 ? -1.239 -6.478 18.494 1.00 95.94 303 PHE A C 1
ATOM 2142 O O . PHE A 1 303 ? -1.386 -5.992 17.375 1.00 95.94 303 PHE A O 1
ATOM 2149 N N . GLU A 1 304 ? -0.166 -6.234 19.242 1.00 95.44 304 GLU A N 1
ATOM 2150 C CA . GLU A 1 304 ? 0.984 -5.438 18.804 1.00 95.44 304 GLU A CA 1
ATOM 2151 C C . GLU A 1 304 ? 2.155 -6.344 18.381 1.00 95.44 304 GLU A C 1
ATOM 2153 O O . GLU A 1 304 ? 2.424 -7.378 19.000 1.00 95.44 304 GLU A O 1
ATOM 2158 N N . VAL A 1 305 ? 2.870 -5.948 17.331 1.00 94.06 305 VAL A N 1
ATOM 2159 C CA . VAL A 1 305 ? 4.163 -6.489 16.912 1.00 94.06 305 VAL A CA 1
ATOM 2160 C C . VAL A 1 305 ? 5.249 -5.495 17.300 1.00 94.06 305 VAL A C 1
ATOM 2162 O O . VAL A 1 305 ? 5.257 -4.367 16.807 1.00 94.06 305 VAL A O 1
ATOM 2165 N N . THR A 1 306 ? 6.186 -5.927 18.143 1.00 90.56 306 THR A N 1
ATOM 2166 C CA . THR A 1 306 ? 7.227 -5.060 18.710 1.00 90.56 306 THR A CA 1
ATOM 2167 C C . THR A 1 306 ? 8.611 -5.369 18.150 1.00 90.56 306 THR A C 1
ATOM 2169 O O . THR A 1 306 ? 9.014 -6.531 17.992 1.00 90.56 306 THR A O 1
ATOM 2172 N N . SER A 1 307 ? 9.378 -4.313 17.873 1.00 84.94 307 SER A N 1
ATOM 2173 C CA . SER A 1 307 ? 10.782 -4.418 17.472 1.00 84.94 307 SER A CA 1
ATOM 2174 C C . SER A 1 307 ? 11.690 -4.827 18.645 1.00 84.94 307 SER A C 1
ATOM 2176 O O . SER A 1 307 ? 11.371 -4.635 19.818 1.00 84.94 307 SER A O 1
ATOM 2178 N N . VAL A 1 308 ? 12.868 -5.376 18.332 1.00 76.25 308 VAL A N 1
ATOM 2179 C CA . VAL A 1 308 ? 13.948 -5.631 19.310 1.00 76.25 308 VAL A CA 1
ATOM 2180 C C . VAL A 1 308 ? 15.143 -4.693 19.152 1.00 76.25 308 VAL A C 1
ATOM 2182 O O . VAL A 1 308 ? 16.061 -4.745 19.972 1.00 76.25 308 VAL A O 1
ATOM 2185 N N . SER A 1 309 ? 15.164 -3.844 18.117 1.00 74.44 309 SER A N 1
ATOM 2186 C CA . SER A 1 309 ? 16.269 -2.912 17.877 1.00 74.44 309 SER A CA 1
ATOM 2187 C C . SER A 1 309 ? 15.860 -1.472 18.124 1.00 74.44 309 SER A C 1
ATOM 2189 O O . SER A 1 309 ? 14.851 -1.032 17.605 1.00 74.44 309 SER A O 1
ATOM 2191 N N . LEU A 1 310 ? 16.698 -0.712 18.832 1.00 63.84 310 LEU A N 1
ATOM 2192 C CA . LEU A 1 310 ? 16.514 0.720 19.112 1.00 63.84 310 LEU A CA 1
ATOM 2193 C C . LEU A 1 310 ? 16.639 1.630 17.879 1.00 63.84 310 LEU A C 1
ATOM 2195 O O . LEU A 1 310 ? 16.284 2.799 17.959 1.00 63.84 310 LEU A O 1
ATOM 2199 N N . TYR A 1 311 ? 17.177 1.120 16.769 1.00 64.88 311 TYR A N 1
ATOM 2200 C CA . TYR A 1 311 ? 17.412 1.891 15.538 1.00 64.88 311 TYR A CA 1
ATOM 2201 C C . TYR A 1 311 ? 16.658 1.329 14.327 1.00 64.88 311 TYR A C 1
ATOM 2203 O O . TYR A 1 311 ? 16.905 1.747 13.194 1.00 64.88 311 TYR A O 1
ATOM 2211 N N . GLY A 1 312 ? 15.776 0.353 14.564 1.00 73.25 312 GLY A N 1
ATOM 2212 C CA . GLY A 1 312 ? 14.850 -0.122 13.545 1.00 73.25 312 GLY A CA 1
ATOM 2213 C C . GLY A 1 312 ? 13.830 0.954 13.182 1.00 73.25 312 GLY A C 1
ATOM 2214 O O . GLY A 1 312 ? 13.731 1.990 13.835 1.00 73.25 312 GLY A O 1
ATOM 2215 N N . ASN A 1 313 ? 13.096 0.708 12.113 1.00 82.19 313 ASN A N 1
ATOM 2216 C CA . ASN A 1 313 ? 11.944 1.503 11.711 1.00 82.19 313 ASN A CA 1
ATOM 2217 C C . ASN A 1 313 ? 10.797 0.577 11.302 1.00 82.19 313 ASN A C 1
ATOM 2219 O O . ASN A 1 313 ? 10.213 0.709 10.223 1.00 82.19 313 ASN A O 1
ATOM 2223 N N . LEU A 1 314 ? 10.534 -0.407 12.168 1.00 88.25 314 LEU A N 1
ATOM 2224 C CA . LEU A 1 314 ? 9.485 -1.400 11.989 1.00 88.25 314 LEU A CA 1
ATOM 2225 C C . LEU A 1 314 ? 8.143 -0.686 11.773 1.00 88.25 314 LEU A C 1
ATOM 2227 O O . LEU A 1 314 ? 7.811 0.255 12.486 1.00 88.25 314 LEU A O 1
ATOM 2231 N N . GLY A 1 315 ? 7.373 -1.117 10.775 1.00 88.12 315 GLY A N 1
ATOM 2232 C CA . GLY A 1 315 ? 6.082 -0.495 10.463 1.00 88.12 315 GLY A CA 1
ATOM 2233 C C . GLY A 1 315 ? 6.172 0.749 9.577 1.00 88.12 315 GLY A C 1
ATOM 2234 O O . GLY A 1 315 ? 5.156 1.393 9.322 1.00 88.12 315 GLY A O 1
ATOM 2235 N N . ARG A 1 316 ? 7.349 1.079 9.030 1.00 87.62 316 ARG A N 1
ATOM 2236 C CA . ARG A 1 316 ? 7.484 2.130 8.004 1.00 87.62 316 ARG A CA 1
ATOM 2237 C C . ARG A 1 316 ? 6.682 1.840 6.733 1.00 87.62 316 ARG A C 1
ATOM 2239 O O . ARG A 1 316 ? 6.207 2.757 6.070 1.00 87.62 316 ARG A O 1
ATOM 2246 N N . THR A 1 317 ? 6.612 0.573 6.342 1.00 93.69 317 THR A N 1
ATOM 2247 C CA . THR A 1 317 ? 5.910 0.094 5.147 1.00 93.69 317 THR A CA 1
ATOM 2248 C C . THR A 1 317 ? 5.336 -1.279 5.460 1.00 93.69 317 THR A C 1
ATOM 2250 O O . THR A 1 317 ? 5.981 -2.072 6.152 1.00 93.69 317 T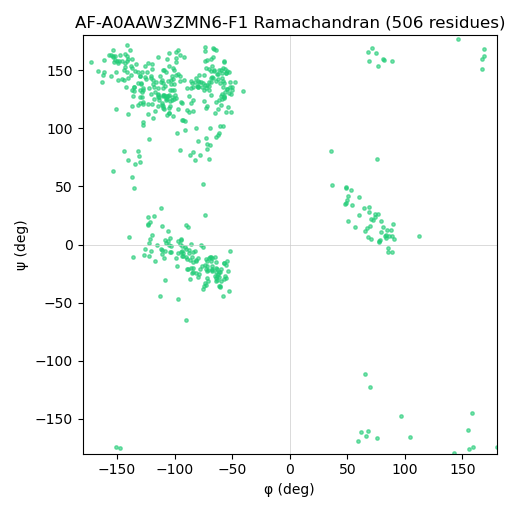HR A O 1
ATOM 2253 N N . LEU A 1 318 ? 4.140 -1.551 4.952 1.00 97.00 318 LEU A N 1
ATOM 2254 C CA . LEU A 1 318 ? 3.426 -2.804 5.158 1.00 97.00 318 LEU A CA 1
ATOM 2255 C C . LEU A 1 318 ? 2.926 -3.323 3.815 1.00 97.00 318 LEU A C 1
ATOM 2257 O O . LEU A 1 318 ? 2.617 -2.535 2.923 1.00 97.00 318 LEU A O 1
ATOM 2261 N N . ALA A 1 319 ? 2.854 -4.639 3.696 1.00 97.50 319 ALA A N 1
ATOM 2262 C CA . ALA A 1 319 ? 2.177 -5.348 2.623 1.00 97.50 319 ALA A CA 1
ATOM 2263 C C . ALA A 1 319 ? 1.618 -6.659 3.177 1.00 97.50 319 ALA A C 1
ATOM 2265 O O . ALA A 1 319 ? 2.037 -7.110 4.246 1.00 97.50 319 ALA A O 1
ATOM 2266 N N . THR A 1 320 ? 0.688 -7.267 2.459 1.00 97.81 320 THR A N 1
ATOM 2267 C CA . THR A 1 320 ? 0.016 -8.496 2.881 1.00 97.81 320 THR A CA 1
ATOM 2268 C C . THR A 1 320 ? -0.037 -9.502 1.748 1.00 97.81 320 THR A C 1
ATOM 2270 O O . THR A 1 320 ? 0.078 -9.124 0.583 1.00 97.81 320 THR A O 1
ATOM 2273 N N . GLY A 1 321 ? -0.136 -10.776 2.104 1.00 97.38 321 GLY A N 1
ATOM 2274 C CA . GLY A 1 321 ? -0.253 -11.878 1.157 1.00 97.38 321 GLY A CA 1
ATOM 2275 C C . GLY A 1 321 ? -0.029 -13.222 1.832 1.00 97.38 321 GLY A C 1
ATOM 2276 O O . GLY A 1 321 ? 0.581 -13.286 2.896 1.00 97.38 321 GLY A O 1
ATOM 2277 N N . ASN A 1 322 ? -0.499 -14.309 1.231 1.00 97.75 322 ASN A N 1
ATOM 2278 C CA . ASN A 1 322 ? -0.285 -15.665 1.745 1.00 97.75 322 ASN A CA 1
ATOM 2279 C C . ASN A 1 322 ? 1.100 -16.201 1.322 1.00 97.75 322 ASN A C 1
ATOM 2281 O O . ASN A 1 322 ? 1.222 -17.050 0.433 1.00 97.75 322 ASN A O 1
ATOM 2285 N N . PHE A 1 323 ? 2.163 -15.679 1.941 1.00 98.12 323 PHE A N 1
ATOM 2286 C CA . PHE A 1 323 ? 3.559 -15.956 1.568 1.00 98.12 323 PHE A CA 1
ATOM 2287 C C . PHE A 1 323 ? 4.033 -17.357 1.972 1.00 98.12 323 PHE A C 1
ATOM 2289 O O . PHE A 1 323 ? 5.066 -17.843 1.485 1.00 98.12 323 PHE A O 1
ATOM 2296 N N . ASN A 1 324 ? 3.320 -18.005 2.898 1.00 97.25 324 ASN A N 1
ATOM 2297 C CA . ASN A 1 324 ? 3.638 -19.353 3.358 1.00 97.25 324 ASN A CA 1
ATOM 2298 C C . ASN A 1 324 ? 2.718 -20.461 2.789 1.00 97.25 324 ASN A C 1
ATOM 2300 O O . ASN A 1 324 ? 2.976 -21.654 3.010 1.00 97.25 324 ASN A O 1
ATOM 2304 N N . GLY A 1 325 ? 1.665 -20.084 2.060 1.00 96.62 325 GLY A N 1
ATOM 2305 C CA . GLY A 1 325 ? 0.709 -20.993 1.432 1.00 96.62 325 GLY A CA 1
ATOM 2306 C C . GLY A 1 325 ? -0.223 -21.727 2.405 1.00 96.62 325 GLY A C 1
ATOM 2307 O O . GLY A 1 325 ? -0.717 -22.803 2.060 1.00 96.62 325 GLY A O 1
ATOM 2308 N N . ASP A 1 326 ? -0.443 -21.221 3.621 1.00 95.81 326 ASP A N 1
ATOM 2309 C CA . ASP A 1 326 ? -1.300 -21.860 4.631 1.00 95.81 326 ASP A CA 1
ATOM 2310 C C . ASP A 1 326 ? -2.773 -21.433 4.579 1.00 95.81 326 ASP A C 1
ATOM 2312 O O . ASP A 1 326 ? -3.626 -22.105 5.171 1.00 95.81 326 ASP A O 1
ATOM 2316 N N . GLY A 1 327 ? -3.070 -20.396 3.793 1.00 94.94 327 GLY A N 1
ATOM 2317 C CA . GLY A 1 327 ? -4.420 -19.894 3.556 1.00 94.94 327 GLY A CA 1
ATOM 2318 C C . GLY A 1 327 ? -4.862 -18.803 4.528 1.00 94.94 327 GLY A C 1
ATOM 2319 O O . GLY A 1 327 ? -6.024 -18.409 4.459 1.00 94.94 327 GLY A O 1
ATOM 2320 N N . TYR A 1 328 ? -3.979 -18.343 5.413 1.00 97.06 328 TYR A N 1
ATOM 2321 C CA . TYR A 1 328 ? -4.128 -17.085 6.133 1.00 97.06 328 TYR A CA 1
ATOM 2322 C C . TYR A 1 328 ? -3.320 -16.009 5.412 1.00 97.06 328 TYR A C 1
ATOM 2324 O O . TYR A 1 328 ? -2.256 -16.296 4.859 1.00 97.06 328 TYR A O 1
ATOM 2332 N N . ASP A 1 329 ? -3.795 -14.768 5.441 1.00 98.06 329 ASP A N 1
ATOM 2333 C CA . ASP A 1 329 ? -2.944 -13.675 4.993 1.00 98.06 329 ASP A CA 1
ATOM 2334 C C . ASP A 1 329 ? -1.793 -13.499 5.990 1.00 98.06 329 ASP A C 1
ATOM 2336 O O . ASP A 1 329 ? -1.962 -13.590 7.212 1.00 98.06 329 ASP A O 1
ATOM 2340 N N . ASP A 1 330 ? -0.600 -13.246 5.466 1.00 98.50 330 ASP A N 1
ATOM 2341 C CA . ASP A 1 330 ? 0.586 -12.926 6.240 1.00 98.50 330 ASP A CA 1
ATOM 2342 C C . ASP A 1 330 ? 0.888 -11.429 6.126 1.00 98.50 330 ASP A C 1
ATOM 2344 O O . ASP A 1 330 ? 0.568 -10.771 5.135 1.00 98.50 330 ASP A O 1
ATOM 2348 N N . LEU A 1 331 ? 1.555 -10.877 7.138 1.00 98.25 331 LEU A N 1
ATOM 2349 C CA . LEU A 1 331 ? 1.945 -9.471 7.168 1.00 98.25 331 LEU A CA 1
ATOM 2350 C C . LEU A 1 331 ? 3.442 -9.319 6.886 1.00 98.25 331 LEU A C 1
ATOM 2352 O O . LEU A 1 331 ? 4.276 -9.758 7.679 1.00 98.25 331 LEU A O 1
ATOM 2356 N N . LEU A 1 332 ? 3.786 -8.640 5.795 1.00 98.25 332 LEU A N 1
ATOM 2357 C CA . LEU A 1 332 ? 5.145 -8.235 5.449 1.00 98.25 332 LEU A CA 1
ATOM 2358 C C . LEU A 1 332 ? 5.410 -6.812 5.952 1.00 98.25 332 LEU A C 1
ATOM 2360 O O . LEU A 1 332 ? 4.737 -5.856 5.572 1.00 98.25 332 LEU A O 1
ATOM 2364 N N . VAL A 1 333 ? 6.429 -6.668 6.791 1.00 96.06 333 VAL A N 1
ATOM 2365 C CA . VAL A 1 333 ? 6.803 -5.426 7.465 1.00 96.06 333 VAL A CA 1
ATOM 2366 C C . VAL A 1 333 ? 8.203 -5.013 7.039 1.00 96.06 333 VAL A C 1
ATOM 2368 O O . VAL A 1 333 ? 9.156 -5.779 7.179 1.00 96.06 333 VAL A O 1
ATOM 2371 N N . GLY A 1 334 ? 8.351 -3.788 6.545 1.00 91.88 334 GLY A N 1
ATOM 2372 C CA . GLY A 1 334 ? 9.670 -3.227 6.270 1.00 91.88 334 GLY A CA 1
ATOM 2373 C C . GLY A 1 334 ? 10.357 -2.697 7.527 1.00 91.88 334 GLY A C 1
ATOM 2374 O O . GLY A 1 334 ? 9.745 -1.979 8.318 1.00 91.88 334 GLY A O 1
ATOM 2375 N N . ASP A 1 335 ? 11.643 -3.011 7.668 1.00 85.94 335 ASP A N 1
ATOM 2376 C CA . ASP A 1 335 ? 12.581 -2.436 8.639 1.00 85.94 335 ASP A CA 1
ATOM 2377 C C . ASP A 1 335 ? 13.885 -2.115 7.891 1.00 85.94 335 ASP A C 1
ATOM 2379 O O . ASP A 1 335 ? 14.912 -2.786 8.020 1.00 85.94 335 ASP A O 1
ATOM 2383 N N . GLY A 1 336 ? 13.819 -1.111 7.014 1.00 75.50 336 GLY A N 1
ATOM 2384 C CA . GLY A 1 336 ? 14.904 -0.735 6.101 1.00 75.50 336 GLY A CA 1
ATOM 2385 C C . GLY A 1 336 ? 16.182 -0.240 6.785 1.00 75.50 336 GLY A C 1
ATOM 2386 O O . GLY A 1 336 ? 17.233 -0.182 6.144 1.00 75.50 336 GLY A O 1
ATOM 2387 N N . ASN A 1 337 ? 16.129 0.099 8.077 1.00 73.62 337 ASN A N 1
ATOM 2388 C CA . ASN A 1 337 ? 17.329 0.364 8.871 1.00 73.62 337 ASN A CA 1
ATOM 2389 C C . ASN A 1 337 ? 17.949 -0.934 9.435 1.00 73.62 337 ASN A C 1
ATOM 2391 O O . ASN A 1 337 ? 19.143 -0.965 9.746 1.00 73.62 337 ASN A O 1
ATOM 2395 N N . GLY A 1 338 ? 17.169 -2.019 9.521 1.00 58.50 338 GLY A N 1
ATOM 2396 C CA . GLY A 1 338 ? 17.600 -3.355 9.949 1.00 58.50 338 GLY A CA 1
ATOM 2397 C C . GLY A 1 338 ? 18.166 -3.377 11.365 1.00 58.50 338 GLY A C 1
ATOM 2398 O O . GLY A 1 338 ? 19.055 -4.169 11.679 1.00 58.50 338 GLY A O 1
ATOM 2399 N N . GLY A 1 339 ? 17.742 -2.418 12.188 1.00 56.97 339 GLY A N 1
ATOM 2400 C CA . GLY A 1 339 ? 18.257 -2.225 13.531 1.00 56.97 339 GLY A CA 1
ATOM 2401 C C . GLY A 1 339 ? 19.731 -1.817 13.650 1.00 56.97 339 GLY A C 1
ATOM 2402 O O . GLY A 1 339 ? 20.266 -1.885 14.760 1.00 56.97 339 GLY A O 1
ATOM 2403 N N . GLY A 1 340 ? 20.394 -1.428 12.559 1.00 52.50 340 GLY A N 1
ATOM 2404 C CA . GLY A 1 340 ? 21.775 -0.949 12.574 1.00 52.50 340 GLY A CA 1
ATOM 2405 C C . GLY A 1 340 ? 21.885 0.503 13.040 1.00 52.50 340 GLY A C 1
ATOM 2406 O O . GLY A 1 340 ? 21.025 1.327 12.736 1.00 52.50 340 GLY A O 1
ATOM 2407 N N . ASP A 1 341 ? 22.966 0.851 13.748 1.00 56.91 341 ASP A N 1
ATOM 2408 C CA . ASP A 1 341 ? 23.329 2.265 13.871 1.00 56.91 341 ASP A CA 1
ATOM 2409 C C . ASP A 1 341 ? 23.733 2.821 12.488 1.00 56.91 341 ASP A C 1
ATOM 2411 O O . ASP A 1 341 ? 23.954 2.072 11.532 1.00 56.91 341 ASP A O 1
ATOM 2415 N N . SER A 1 342 ? 23.858 4.146 12.368 1.00 58.38 342 SER A N 1
ATOM 2416 C CA . SER A 1 342 ? 24.191 4.844 11.110 1.00 58.38 342 SER A CA 1
ATOM 2417 C C . SER A 1 342 ? 25.448 4.349 10.356 1.00 58.38 342 SER A C 1
ATOM 2419 O O . SER A 1 342 ? 25.722 4.843 9.263 1.00 58.38 342 SER A O 1
ATOM 2421 N N . SER A 1 343 ? 26.229 3.411 10.910 1.00 57.03 343 SER A N 1
ATOM 2422 C CA . SER A 1 343 ? 27.428 2.845 10.287 1.00 57.03 343 SER A CA 1
ATOM 2423 C C . SER A 1 343 ? 27.229 1.498 9.571 1.00 57.03 343 SER A C 1
ATOM 2425 O O . SER A 1 343 ? 28.059 1.164 8.723 1.00 57.03 343 SER A O 1
ATOM 2427 N N . VAL A 1 344 ? 26.156 0.737 9.847 1.00 63.78 344 VAL A N 1
ATOM 2428 C CA . VAL A 1 344 ? 25.888 -0.583 9.227 1.00 63.78 344 VAL A CA 1
ATOM 2429 C C . VAL A 1 344 ? 24.384 -0.771 8.997 1.00 63.78 344 VAL A C 1
ATOM 2431 O O . VAL A 1 344 ? 23.706 -1.449 9.761 1.00 63.78 344 VAL A O 1
ATOM 2434 N N . VAL A 1 345 ? 23.854 -0.184 7.924 1.00 74.75 345 VAL A N 1
ATOM 2435 C CA . VAL A 1 345 ? 22.448 -0.364 7.527 1.00 74.75 345 VAL A CA 1
ATOM 2436 C C . VAL A 1 345 ? 22.369 -1.430 6.441 1.00 74.75 345 VAL A C 1
ATOM 2438 O O . VAL A 1 345 ? 22.613 -1.129 5.279 1.00 74.75 345 VAL A O 1
ATOM 2441 N N . LEU A 1 346 ? 22.084 -2.677 6.816 1.00 80.81 346 LEU A N 1
ATOM 2442 C CA . LEU A 1 346 ? 21.817 -3.755 5.849 1.00 80.81 346 LEU A CA 1
ATOM 2443 C C . LEU A 1 346 ? 20.350 -3.766 5.393 1.00 80.81 346 LEU A C 1
ATOM 2445 O O . LEU A 1 346 ? 20.044 -4.264 4.317 1.00 80.81 346 LEU A O 1
ATOM 2449 N N . GLY A 1 347 ? 19.453 -3.220 6.219 1.00 87.62 347 GLY A N 1
ATOM 2450 C CA . GLY A 1 347 ? 18.012 -3.347 6.035 1.00 87.62 347 GLY A CA 1
ATOM 2451 C C . GLY A 1 347 ? 17.497 -4.770 6.272 1.00 87.62 347 GLY A C 1
ATOM 2452 O O . GLY A 1 347 ? 18.240 -5.760 6.242 1.00 87.62 347 GLY A O 1
ATOM 2453 N N . SER A 1 348 ? 16.208 -4.869 6.564 1.00 90.31 348 SER A N 1
ATOM 2454 C CA . SER A 1 348 ? 15.496 -6.133 6.677 1.00 90.31 348 SER A CA 1
ATOM 2455 C C . SER A 1 348 ? 14.020 -5.974 6.340 1.00 90.31 348 SER A C 1
ATOM 2457 O O . SER A 1 348 ? 13.463 -4.876 6.366 1.00 90.31 348 SER A O 1
ATOM 2459 N N . ALA A 1 349 ? 13.384 -7.100 6.058 1.00 93.88 349 ALA A N 1
ATOM 2460 C CA . ALA A 1 349 ? 11.941 -7.234 6.075 1.00 93.88 349 ALA A CA 1
ATOM 2461 C C . ALA A 1 349 ? 11.553 -8.374 7.016 1.00 93.88 349 ALA A C 1
ATOM 2463 O O . ALA A 1 349 ? 12.294 -9.344 7.179 1.00 93.88 349 ALA A O 1
ATOM 2464 N N . VAL A 1 350 ? 10.400 -8.254 7.653 1.00 95.44 350 VAL A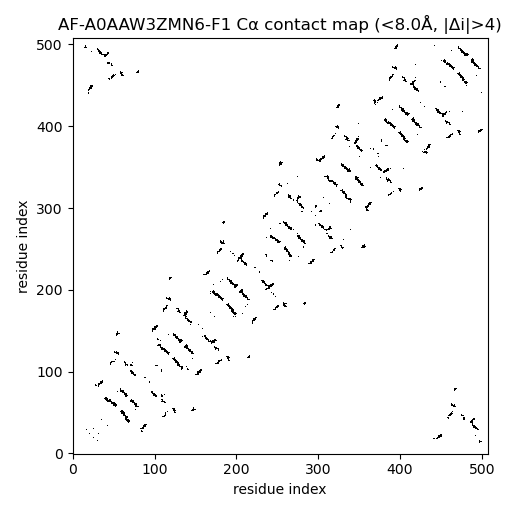 N 1
ATOM 2465 C CA . VAL A 1 350 ? 9.880 -9.229 8.606 1.00 95.44 350 VAL A CA 1
ATOM 2466 C C . VAL A 1 350 ? 8.549 -9.731 8.082 1.00 95.44 350 VAL A C 1
ATOM 2468 O O . VAL A 1 350 ? 7.692 -8.923 7.751 1.00 95.44 350 VAL A O 1
ATOM 2471 N N . ILE A 1 351 ? 8.361 -11.045 8.024 1.00 97.38 351 ILE A N 1
ATOM 2472 C CA . ILE A 1 351 ? 7.049 -11.633 7.756 1.00 97.38 351 ILE A CA 1
ATOM 2473 C C . ILE A 1 351 ? 6.488 -12.132 9.079 1.00 97.38 351 ILE A C 1
ATOM 2475 O O . ILE A 1 351 ? 7.153 -12.896 9.782 1.00 97.38 351 ILE A O 1
ATOM 2479 N N . ILE A 1 352 ? 5.275 -11.715 9.415 1.00 97.81 352 ILE A N 1
ATOM 2480 C CA . ILE A 1 352 ? 4.494 -12.238 10.530 1.00 97.81 352 ILE A CA 1
ATOM 2481 C C . ILE A 1 352 ? 3.416 -13.134 9.941 1.00 97.81 352 ILE A C 1
ATOM 2483 O O . ILE A 1 352 ? 2.520 -12.644 9.261 1.00 97.81 352 ILE A O 1
ATOM 2487 N N . PHE A 1 353 ? 3.502 -14.437 10.208 1.00 97.56 353 PHE A N 1
ATOM 2488 C CA . PHE A 1 353 ? 2.550 -15.371 9.616 1.00 97.56 353 PHE A CA 1
ATOM 2489 C C . PHE A 1 353 ? 1.172 -15.262 10.268 1.00 97.56 353 PHE A C 1
ATOM 2491 O O . PHE A 1 353 ? 1.070 -15.157 11.506 1.00 97.56 353 PHE A O 1
ATOM 2498 N N . GLY A 1 354 ? 0.133 -15.295 9.438 1.00 96.88 354 GLY A N 1
ATOM 2499 C CA . GLY A 1 354 ? -1.259 -15.364 9.851 1.00 96.88 354 GLY A CA 1
ATOM 2500 C C . GLY A 1 354 ? -1.499 -16.556 10.774 1.00 96.88 354 GLY A C 1
ATOM 2501 O O . GLY A 1 354 ? -0.784 -17.559 10.766 1.00 96.88 354 GLY A O 1
ATOM 2502 N N . SER A 1 355 ? -2.448 -16.421 11.696 1.00 94.00 355 SER A N 1
ATOM 2503 C CA . SER A 1 355 ? -2.836 -17.540 12.549 1.00 94.00 355 SER A CA 1
ATOM 2504 C C . SER A 1 355 ? -4.194 -17.289 13.189 1.00 94.00 355 SER A C 1
ATOM 2506 O O . SER A 1 355 ? -4.456 -16.176 13.648 1.00 94.00 355 SER A O 1
ATOM 2508 N N . PRO A 1 356 ? -5.010 -18.331 13.404 1.00 88.38 356 PRO A N 1
ATOM 2509 C CA . PRO A 1 356 ? -6.386 -18.131 13.831 1.00 88.38 356 PRO A CA 1
ATOM 2510 C C . PRO A 1 356 ? -6.573 -17.550 15.234 1.00 88.38 356 PRO A C 1
ATOM 2512 O O . PRO A 1 356 ? -7.698 -17.233 15.611 1.00 88.38 356 PRO A O 1
ATOM 2515 N N . ARG A 1 357 ? -5.519 -17.473 16.063 1.00 69.69 357 ARG A N 1
ATOM 2516 C CA . ARG A 1 357 ? -5.619 -17.023 17.465 1.00 69.69 357 ARG A CA 1
ATOM 2517 C C . ARG A 1 357 ? -4.331 -16.407 18.001 1.00 69.69 357 ARG A C 1
ATOM 2519 O O . ARG A 1 357 ? -3.770 -16.912 18.979 1.00 69.69 357 ARG A O 1
ATOM 2526 N N . ARG A 1 358 ? -3.887 -15.291 17.426 1.00 88.06 358 ARG A N 1
ATOM 2527 C CA . ARG A 1 358 ? -2.876 -14.448 18.078 1.00 88.06 358 ARG A CA 1
ATOM 2528 C C . ARG A 1 358 ? -3.562 -13.353 18.891 1.00 88.06 358 ARG A C 1
ATOM 2530 O O . ARG A 1 358 ? -4.141 -12.436 18.340 1.00 88.06 358 ARG A O 1
ATOM 2537 N N . ASN A 1 359 ? -3.539 -13.466 20.211 1.00 79.12 359 ASN A N 1
ATOM 2538 C CA . ASN A 1 359 ? -4.222 -12.525 21.114 1.00 79.12 359 ASN A CA 1
ATOM 2539 C C . ASN A 1 359 ? -3.272 -11.883 22.134 1.00 79.12 359 ASN A C 1
ATOM 2541 O O . ASN A 1 359 ? -3.700 -11.388 23.177 1.00 79.12 359 ASN A O 1
ATOM 2545 N N . GLN A 1 360 ? -1.973 -11.965 21.854 1.00 86.62 360 GLN A N 1
ATOM 2546 C CA . GLN A 1 360 ? -0.893 -11.426 22.667 1.00 86.62 360 GLN A CA 1
ATOM 2547 C C . GLN A 1 360 ? 0.132 -10.768 21.756 1.00 86.62 360 GLN A C 1
ATOM 2549 O O . GLN A 1 360 ? 0.283 -11.172 20.601 1.00 86.62 360 GLN A O 1
ATOM 2554 N N . GLU A 1 361 ? 0.837 -9.795 22.326 1.00 90.25 361 GLU A N 1
ATOM 2555 C CA . GLU A 1 361 ? 1.983 -9.133 21.714 1.00 90.25 361 GLU A CA 1
ATOM 2556 C C . GLU A 1 361 ? 2.973 -10.151 21.123 1.00 90.25 361 GLU A C 1
ATOM 2558 O O . GLU A 1 361 ? 3.260 -11.196 21.723 1.00 90.25 361 GLU A O 1
ATOM 2563 N N . LEU A 1 362 ? 3.510 -9.831 19.946 1.00 93.00 362 LEU A N 1
ATOM 2564 C CA . LEU A 1 362 ? 4.531 -10.611 19.266 1.00 93.00 362 LEU A CA 1
ATOM 2565 C C . LEU A 1 362 ? 5.800 -9.781 19.078 1.00 93.00 362 LEU A C 1
ATOM 2567 O O . LEU A 1 362 ? 5.877 -8.916 18.214 1.00 93.00 362 LEU A O 1
ATOM 2571 N N . SER A 1 363 ? 6.848 -10.121 19.818 1.00 92.81 363 SER A N 1
ATOM 2572 C CA . SER A 1 363 ? 8.169 -9.561 19.546 1.00 92.81 363 SER A CA 1
ATOM 2573 C C . SER A 1 363 ? 8.807 -10.223 18.321 1.00 92.81 363 SER A C 1
ATOM 2575 O O . SER A 1 363 ? 8.856 -11.454 18.225 1.00 92.81 363 SER A O 1
ATOM 2577 N N . VAL A 1 364 ? 9.410 -9.432 17.430 1.00 90.88 364 VAL A N 1
ATOM 2578 C CA . VAL A 1 364 ? 10.173 -9.962 16.281 1.00 90.88 364 VAL A CA 1
ATOM 2579 C C . VAL A 1 364 ? 11.354 -10.853 16.709 1.00 90.88 364 VAL A C 1
ATOM 2581 O O . VAL A 1 364 ? 11.815 -11.705 15.954 1.00 90.88 364 VAL A O 1
ATOM 2584 N N . GLY A 1 365 ? 11.833 -10.723 17.952 1.00 89.94 365 GLY A N 1
ATOM 2585 C CA . GLY A 1 365 ? 12.926 -11.541 18.488 1.00 89.94 365 GLY A CA 1
ATOM 2586 C C . GLY A 1 365 ? 12.557 -12.995 18.793 1.00 89.94 365 GLY A C 1
ATOM 2587 O O . GLY A 1 365 ? 13.453 -13.802 19.044 1.00 89.94 365 GLY A O 1
ATOM 2588 N N . VAL A 1 366 ? 11.264 -13.342 18.796 1.00 93.56 366 VAL A N 1
ATOM 2589 C CA . VAL A 1 366 ? 10.786 -14.715 19.051 1.00 93.56 366 VAL A CA 1
ATOM 2590 C C . VAL A 1 366 ? 10.299 -15.428 17.787 1.00 93.56 366 VAL A C 1
ATOM 2592 O O . VAL A 1 366 ? 9.672 -16.492 17.875 1.00 93.56 366 VAL A O 1
ATOM 2595 N N . LEU A 1 367 ? 10.580 -14.858 16.611 1.00 95.19 367 LEU A N 1
ATOM 2596 C CA . LEU A 1 367 ? 10.278 -15.492 15.334 1.00 95.19 367 LEU A CA 1
ATOM 2597 C C . LEU A 1 367 ? 11.082 -16.782 15.158 1.00 95.19 367 LEU A C 1
ATOM 2599 O O . LEU A 1 367 ? 12.239 -16.881 15.570 1.00 95.19 367 LEU A O 1
ATOM 2603 N N . ASN A 1 368 ? 10.448 -17.808 14.592 1.00 95.00 368 ASN A N 1
ATOM 2604 C CA . ASN A 1 368 ? 11.010 -19.159 14.544 1.00 95.00 368 ASN A CA 1
ATOM 2605 C C . ASN A 1 368 ? 10.795 -19.902 13.214 1.00 95.00 368 ASN A C 1
ATOM 2607 O O . ASN A 1 368 ? 11.147 -21.078 13.125 1.00 95.00 368 ASN A O 1
ATOM 2611 N N . GLY A 1 369 ? 10.245 -19.240 12.194 1.00 95.00 369 GLY A N 1
ATOM 2612 C CA . GLY A 1 369 ? 9.889 -19.847 10.909 1.00 95.00 369 GLY A CA 1
ATOM 2613 C C . GLY A 1 369 ? 8.503 -20.503 10.876 1.00 95.00 369 GLY A C 1
ATOM 2614 O O . GLY A 1 369 ? 8.062 -20.912 9.810 1.00 95.00 369 GLY A O 1
ATOM 2615 N N . LEU A 1 370 ? 7.799 -20.597 12.012 1.00 93.94 370 LEU A N 1
ATOM 2616 C CA . LEU A 1 370 ? 6.393 -21.032 12.087 1.00 93.94 370 LEU A CA 1
ATOM 2617 C C . LEU A 1 370 ? 5.436 -19.884 12.417 1.00 93.94 370 LEU A C 1
ATOM 2619 O O . LEU A 1 370 ? 4.281 -19.926 12.026 1.00 93.94 370 LEU A O 1
ATOM 2623 N N . ASN A 1 371 ? 5.893 -18.880 13.166 1.00 94.19 371 ASN A N 1
ATOM 2624 C CA . ASN A 1 371 ? 5.121 -17.678 13.511 1.00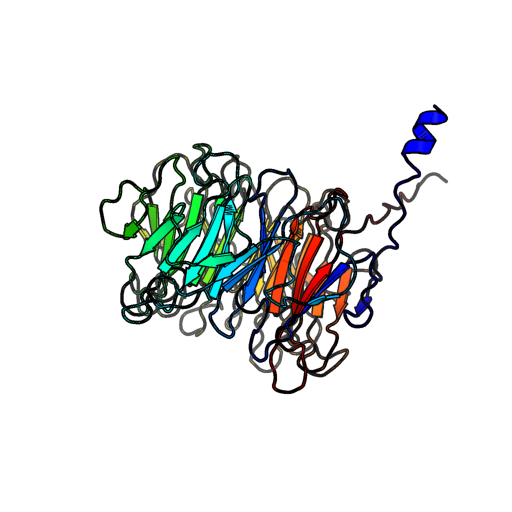 94.19 371 ASN A CA 1
ATOM 2625 C C . ASN A 1 371 ? 5.556 -16.433 12.720 1.00 94.19 371 ASN A C 1
ATOM 2627 O O . ASN A 1 371 ? 5.009 -15.355 12.941 1.00 94.19 371 ASN A O 1
ATOM 2631 N N . GLY A 1 372 ? 6.550 -16.587 11.849 1.00 96.31 372 GLY A N 1
ATOM 2632 C CA . GLY A 1 372 ? 7.142 -15.535 11.039 1.00 96.31 372 GLY A CA 1
ATOM 2633 C C . GLY A 1 372 ? 8.639 -15.749 10.821 1.00 96.31 372 GLY A C 1
ATOM 2634 O O . GLY A 1 372 ? 9.238 -16.690 11.359 1.00 96.31 372 GLY A O 1
ATOM 2635 N N . THR A 1 373 ? 9.244 -14.865 10.036 1.00 96.50 373 THR A N 1
ATOM 2636 C CA . THR A 1 373 ? 10.665 -14.883 9.667 1.00 96.50 373 THR A CA 1
ATOM 2637 C C . THR A 1 373 ? 11.220 -13.466 9.531 1.00 96.50 373 THR A C 1
ATOM 2639 O O . THR A 1 373 ? 10.473 -12.519 9.293 1.00 96.50 373 THR A O 1
ATOM 2642 N N . VAL A 1 374 ? 12.537 -13.322 9.652 1.00 94.81 374 VAL A N 1
ATOM 2643 C CA . VAL A 1 374 ? 13.271 -12.111 9.271 1.00 94.81 374 VAL A CA 1
ATOM 2644 C C . VAL A 1 374 ? 14.082 -12.403 8.011 1.00 94.81 374 VAL A C 1
ATOM 2646 O O . VAL A 1 374 ? 14.867 -13.350 7.990 1.00 94.81 374 VAL A O 1
ATOM 2649 N N . ILE A 1 375 ? 13.931 -11.568 6.987 1.00 94.06 375 ILE A N 1
ATOM 2650 C CA . ILE A 1 375 ? 14.727 -11.573 5.759 1.00 94.06 375 ILE A CA 1
ATOM 2651 C C . ILE A 1 375 ? 15.703 -10.401 5.827 1.00 94.06 375 ILE A C 1
ATOM 2653 O O . ILE A 1 375 ? 15.303 -9.238 5.799 1.00 94.06 375 ILE A O 1
ATOM 2657 N N . GLN A 1 376 ? 16.993 -10.701 5.924 1.00 91.38 376 GLN A N 1
ATOM 2658 C CA . GLN A 1 376 ? 18.035 -9.701 6.110 1.00 91.38 376 GLN A CA 1
ATOM 2659 C C . GLN A 1 376 ? 18.757 -9.380 4.796 1.00 91.38 376 GLN A C 1
ATOM 2661 O O . GLN A 1 376 ? 19.098 -10.274 4.010 1.00 91.38 376 GLN A O 1
ATOM 2666 N N . GLY A 1 377 ? 19.023 -8.091 4.576 1.00 89.62 377 GLY A N 1
ATOM 2667 C CA . GLY A 1 377 ? 19.920 -7.637 3.522 1.00 89.62 377 GLY A CA 1
ATOM 2668 C C . GLY A 1 377 ? 21.374 -8.023 3.800 1.00 89.62 377 GLY A C 1
ATOM 2669 O O . GLY A 1 377 ? 21.771 -8.316 4.928 1.00 89.62 377 GLY A O 1
ATOM 2670 N N . VAL A 1 378 ? 22.191 -8.032 2.749 1.00 86.62 378 VAL A N 1
ATOM 2671 C CA . VAL A 1 378 ? 23.611 -8.431 2.833 1.00 86.62 378 VAL A CA 1
ATOM 2672 C C . VAL A 1 378 ? 24.575 -7.345 2.368 1.00 86.62 378 VAL A C 1
ATOM 2674 O O . VAL A 1 378 ? 25.784 -7.476 2.564 1.00 86.62 378 VAL A O 1
ATOM 2677 N N . LEU A 1 379 ? 24.069 -6.267 1.762 1.00 86.25 379 LEU A N 1
ATOM 2678 C CA . LEU A 1 379 ? 24.893 -5.168 1.274 1.00 86.25 379 LEU A CA 1
ATOM 2679 C C . LEU A 1 379 ? 24.799 -3.987 2.229 1.00 86.25 379 LEU A C 1
ATOM 2681 O O . LEU A 1 379 ? 23.738 -3.620 2.719 1.00 86.25 379 LEU A O 1
ATOM 2685 N N . LEU A 1 380 ? 25.943 -3.365 2.488 1.00 85.00 380 LEU A N 1
ATOM 2686 C CA . LEU A 1 380 ? 25.988 -2.176 3.325 1.00 85.00 380 LEU A CA 1
ATOM 2687 C C . LEU A 1 380 ? 25.303 -1.009 2.614 1.00 85.00 380 LEU A C 1
ATOM 2689 O O . LEU A 1 380 ? 25.662 -0.664 1.490 1.00 85.00 380 LEU A O 1
ATOM 2693 N N . SER A 1 381 ? 24.379 -0.376 3.328 1.00 83.31 381 SER A N 1
ATOM 2694 C CA . SER A 1 381 ? 23.672 0.845 2.943 1.00 83.31 381 SER A CA 1
ATOM 2695 C C . SER A 1 381 ? 22.724 0.709 1.748 1.00 83.31 381 SER A C 1
ATOM 2697 O O . SER A 1 381 ? 22.276 1.737 1.242 1.00 83.31 381 SER A O 1
ATOM 2699 N N . ASP A 1 382 ? 22.377 -0.508 1.313 1.00 85.69 382 ASP A N 1
ATOM 2700 C CA . ASP A 1 382 ? 21.369 -0.703 0.259 1.00 85.69 382 ASP A CA 1
ATOM 2701 C C . ASP A 1 382 ? 19.927 -0.542 0.774 1.00 85.69 382 ASP A C 1
ATOM 2703 O O . ASP A 1 382 ? 19.041 -0.187 -0.007 1.00 85.69 382 ASP A O 1
ATOM 2707 N N . ARG A 1 383 ? 19.734 -0.692 2.095 1.00 87.69 383 ARG A N 1
ATOM 2708 C CA . ARG A 1 383 ? 18.467 -0.505 2.821 1.00 87.69 383 ARG A CA 1
ATOM 2709 C C . ARG A 1 383 ? 17.370 -1.449 2.320 1.00 87.69 383 ARG A C 1
ATOM 2711 O O . ARG A 1 383 ? 16.224 -1.028 2.158 1.00 87.69 383 ARG A O 1
ATOM 2718 N N . LEU A 1 384 ? 17.719 -2.714 2.050 1.00 90.81 384 LEU A N 1
ATOM 2719 C CA . LEU A 1 384 ? 16.743 -3.731 1.646 1.00 90.81 384 LEU A CA 1
ATOM 2720 C C . LEU A 1 384 ? 15.545 -3.750 2.611 1.00 90.81 384 LEU A C 1
ATOM 2722 O O . LEU A 1 384 ? 15.722 -3.768 3.826 1.00 90.81 384 LEU A O 1
ATOM 2726 N N . GLY A 1 385 ? 14.327 -3.761 2.070 1.00 90.00 385 GLY A N 1
ATOM 2727 C CA . GLY A 1 385 ? 13.106 -3.810 2.877 1.00 90.00 385 GLY A CA 1
ATOM 2728 C C . GLY A 1 385 ? 12.653 -2.449 3.414 1.00 90.00 385 GLY A C 1
ATOM 2729 O O . GLY A 1 385 ? 11.678 -2.386 4.152 1.00 90.00 385 GLY A O 1
ATOM 2730 N N . GLU A 1 386 ? 13.280 -1.332 3.015 1.00 87.38 386 GLU A N 1
ATOM 2731 C CA . GLU A 1 386 ? 12.728 0.008 3.292 1.00 87.38 386 GLU A CA 1
ATOM 2732 C C . GLU A 1 386 ? 11.368 0.238 2.605 1.00 87.38 386 GLU A C 1
ATOM 2734 O O . GLU A 1 386 ? 10.549 1.046 3.058 1.00 87.38 386 GLU A O 1
ATOM 2739 N N . ARG A 1 387 ? 11.142 -0.457 1.489 1.00 93.19 387 ARG A N 1
ATOM 2740 C CA . ARG A 1 387 ? 9.881 -0.518 0.751 1.00 93.19 387 ARG A CA 1
ATOM 2741 C C . ARG A 1 387 ? 9.566 -1.979 0.501 1.00 93.19 387 ARG A C 1
ATOM 2743 O O . ARG A 1 387 ? 10.424 -2.700 -0.008 1.00 93.19 387 ARG A O 1
ATOM 2750 N N . VAL A 1 388 ? 8.365 -2.392 0.876 1.00 96.88 388 VAL A N 1
ATOM 2751 C CA . VAL A 1 388 ? 7.884 -3.758 0.683 1.00 96.88 388 VAL A CA 1
ATOM 2752 C C . VAL A 1 388 ? 6.563 -3.732 -0.071 1.00 96.88 388 VAL A C 1
ATOM 2754 O O . VAL A 1 388 ? 5.843 -2.739 -0.001 1.00 96.88 388 VAL A O 1
ATOM 2757 N N . GLY A 1 389 ? 6.269 -4.806 -0.790 1.00 97.25 389 GLY A N 1
ATOM 2758 C CA . GLY A 1 389 ? 5.017 -5.008 -1.513 1.00 97.25 389 GLY A CA 1
ATOM 2759 C C . GLY A 1 389 ? 4.728 -6.499 -1.659 1.00 97.25 389 GLY A C 1
ATOM 2760 O O . GLY A 1 389 ? 5.643 -7.311 -1.519 1.00 97.25 389 GLY A O 1
ATOM 2761 N N . SER A 1 390 ? 3.482 -6.856 -1.955 1.00 96.88 390 SER A N 1
ATOM 2762 C CA . SER A 1 390 ? 3.164 -8.191 -2.469 1.00 96.88 390 SER A CA 1
ATOM 2763 C C . SER A 1 390 ? 3.345 -8.181 -3.980 1.00 96.88 390 SER A C 1
ATOM 2765 O O . SER A 1 390 ? 2.944 -7.226 -4.647 1.00 96.88 390 SER A O 1
ATOM 2767 N N . ALA A 1 391 ? 3.992 -9.212 -4.507 1.00 96.88 391 ALA A N 1
ATOM 2768 C CA . ALA A 1 391 ? 4.020 -9.479 -5.937 1.00 96.88 391 ALA A CA 1
ATOM 2769 C C . ALA A 1 391 ? 2.818 -10.329 -6.372 1.00 96.88 391 ALA A C 1
ATOM 2771 O O . ALA A 1 391 ? 2.648 -10.560 -7.567 1.00 96.88 391 ALA A O 1
ATOM 2772 N N . GLY A 1 392 ? 1.994 -10.790 -5.421 1.00 96.00 392 GLY A N 1
ATOM 2773 C CA . GLY A 1 392 ? 1.011 -11.824 -5.688 1.00 96.00 392 GLY A CA 1
ATOM 2774 C C . GLY A 1 392 ? 1.676 -13.131 -6.126 1.00 96.00 392 GLY A C 1
ATOM 2775 O O . GLY A 1 392 ? 2.866 -13.312 -5.904 1.00 96.00 392 GLY A O 1
ATOM 2776 N N . ASP A 1 393 ? 0.944 -14.039 -6.767 1.00 95.06 393 ASP A N 1
ATOM 2777 C CA . ASP A 1 393 ? 1.535 -15.253 -7.347 1.00 95.06 393 ASP A CA 1
ATOM 2778 C C . ASP A 1 393 ? 2.234 -14.920 -8.681 1.00 95.06 393 ASP A C 1
ATOM 2780 O O . ASP A 1 393 ? 1.694 -15.110 -9.777 1.00 95.06 393 ASP A O 1
ATOM 2784 N N . PHE A 1 394 ? 3.424 -14.322 -8.587 1.00 94.56 394 PHE A N 1
ATOM 2785 C CA . PHE A 1 394 ? 4.193 -13.849 -9.739 1.00 94.56 394 PHE A CA 1
ATOM 2786 C C . PHE A 1 394 ? 4.770 -15.016 -10.545 1.00 94.56 394 PHE A C 1
ATOM 2788 O O . PHE A 1 394 ? 4.943 -14.918 -11.768 1.00 94.56 394 PHE A O 1
ATOM 2795 N N . ASN A 1 395 ? 5.091 -16.122 -9.866 1.00 92.19 395 ASN A N 1
ATOM 2796 C CA . ASN A 1 395 ? 5.677 -17.307 -10.481 1.00 92.19 395 ASN A CA 1
ATOM 2797 C C . ASN A 1 395 ? 4.645 -18.382 -10.922 1.00 92.19 395 ASN A C 1
ATOM 2799 O O . ASN A 1 395 ? 5.002 -19.329 -11.643 1.00 92.19 395 ASN A O 1
ATOM 2803 N N . GLY A 1 396 ? 3.375 -18.223 -10.533 1.00 91.31 396 GLY A N 1
ATOM 2804 C CA . GLY A 1 396 ? 2.259 -19.108 -10.858 1.00 91.31 396 GLY A CA 1
ATOM 2805 C C . GLY A 1 396 ? 2.259 -20.440 -10.094 1.00 91.31 396 GLY A C 1
ATOM 2806 O O . GLY A 1 396 ? 1.779 -21.442 -10.643 1.00 91.31 396 GLY A O 1
ATOM 2807 N N . ASP A 1 397 ? 2.861 -20.507 -8.903 1.00 91.56 397 ASP A N 1
ATOM 2808 C CA . ASP A 1 397 ? 2.966 -21.723 -8.086 1.00 91.56 397 ASP A CA 1
ATOM 2809 C C . ASP A 1 397 ? 1.848 -21.886 -7.038 1.00 91.56 397 ASP A C 1
ATOM 2811 O O . ASP A 1 397 ? 1.716 -22.962 -6.435 1.00 91.56 397 ASP A O 1
ATOM 2815 N N . GLY A 1 398 ? 0.982 -20.879 -6.908 1.00 92.56 398 GLY A N 1
ATOM 2816 C CA . GLY A 1 398 ? -0.149 -20.835 -5.989 1.00 92.56 398 GLY A CA 1
ATOM 2817 C C . GLY A 1 398 ? 0.189 -20.323 -4.588 1.00 92.56 398 GLY A C 1
ATOM 2818 O O . GLY A 1 398 ? -0.668 -20.418 -3.705 1.00 92.56 398 GLY A O 1
ATOM 2819 N N . ILE A 1 399 ? 1.406 -19.828 -4.362 1.00 95.94 399 ILE A N 1
ATOM 2820 C CA . ILE A 1 399 ? 1.829 -19.130 -3.147 1.00 95.94 399 ILE A CA 1
ATOM 2821 C C . ILE A 1 399 ? 2.178 -17.698 -3.537 1.00 95.94 399 ILE A C 1
ATOM 2823 O O . ILE A 1 399 ? 2.765 -17.455 -4.584 1.00 95.94 399 ILE A O 1
ATOM 2827 N N . GLU A 1 400 ? 1.800 -16.730 -2.708 1.00 97.50 400 GLU A N 1
ATOM 2828 C CA . GLU A 1 400 ? 2.124 -15.343 -3.018 1.00 97.50 400 GLU A CA 1
ATOM 2829 C C 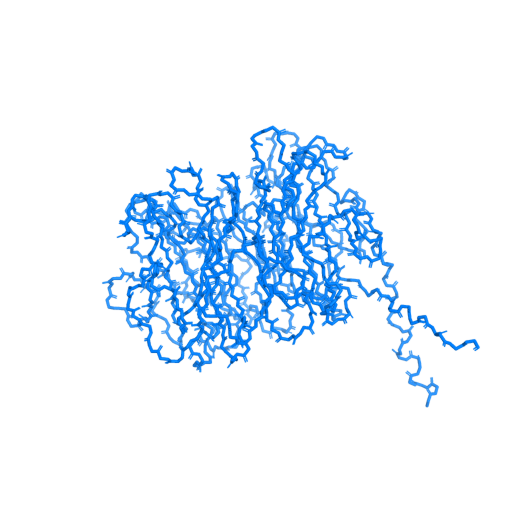. GLU A 1 400 ? 3.605 -15.036 -2.779 1.00 97.50 400 GLU A C 1
ATOM 2831 O O . GLU A 1 400 ? 4.245 -15.539 -1.852 1.00 97.50 400 GLU A O 1
ATOM 2836 N N . ASP A 1 401 ? 4.133 -14.155 -3.617 1.00 97.44 401 ASP A N 1
ATOM 2837 C CA . ASP A 1 401 ? 5.517 -13.728 -3.676 1.00 97.44 401 ASP A CA 1
ATOM 2838 C C . ASP A 1 401 ? 5.663 -12.307 -3.109 1.00 97.44 401 ASP A C 1
ATOM 2840 O O . ASP A 1 401 ? 4.719 -11.517 -3.044 1.00 97.44 401 ASP A O 1
ATOM 2844 N N . LEU A 1 402 ? 6.877 -11.945 -2.707 1.00 96.94 402 LEU A N 1
ATOM 2845 C CA . LEU A 1 402 ? 7.163 -10.698 -1.995 1.00 96.94 402 LEU A CA 1
ATOM 2846 C C . LEU A 1 402 ? 8.157 -9.800 -2.733 1.00 96.94 402 LEU A C 1
ATOM 2848 O O . LEU A 1 402 ? 9.132 -10.255 -3.330 1.00 96.94 402 LEU A O 1
ATOM 2852 N N . LEU A 1 403 ? 7.930 -8.489 -2.641 1.00 97.75 403 LEU A N 1
ATOM 2853 C CA . LEU A 1 403 ? 8.759 -7.436 -3.222 1.00 97.75 403 LEU A CA 1
ATOM 2854 C C . LEU A 1 403 ? 9.543 -6.722 -2.132 1.00 97.75 403 LEU A C 1
ATOM 2856 O O . LEU A 1 403 ? 8.952 -6.168 -1.208 1.00 97.75 403 LEU A O 1
ATOM 2860 N N . LEU A 1 404 ? 10.865 -6.656 -2.279 1.00 96.62 404 LEU A N 1
ATOM 2861 C CA . LEU A 1 404 ? 11.751 -5.914 -1.384 1.00 96.62 404 LEU A CA 1
ATOM 2862 C C . LEU A 1 404 ? 12.561 -4.883 -2.175 1.00 96.62 404 LEU A C 1
ATOM 2864 O O . LEU A 1 404 ? 13.436 -5.240 -2.965 1.00 96.62 404 LEU A O 1
ATOM 2868 N N . GLY A 1 405 ? 12.298 -3.598 -1.949 1.00 94.69 405 GLY A N 1
ATOM 2869 C CA . GLY A 1 405 ? 13.087 -2.499 -2.504 1.00 94.69 405 GLY A CA 1
ATOM 2870 C C . GLY A 1 405 ? 14.389 -2.277 -1.729 1.00 94.69 405 GLY A C 1
ATOM 2871 O O . GLY A 1 405 ? 14.403 -2.321 -0.499 1.00 94.69 405 GLY A O 1
ATOM 2872 N N . ALA A 1 406 ? 15.474 -2.006 -2.453 1.00 92.06 406 ALA A N 1
ATOM 2873 C CA . ALA A 1 406 ? 16.792 -1.647 -1.931 1.00 92.06 406 ALA A CA 1
ATOM 2874 C C . ALA A 1 406 ? 17.302 -0.390 -2.656 1.00 92.06 406 ALA A C 1
ATOM 2876 O O . ALA A 1 406 ? 18.142 -0.444 -3.558 1.00 92.06 406 ALA A O 1
ATOM 2877 N N . LEU A 1 407 ? 16.752 0.770 -2.290 1.00 87.94 407 LEU A N 1
ATOM 2878 C CA . LEU A 1 407 ? 16.981 2.033 -3.007 1.00 87.94 407 LEU A CA 1
ATOM 2879 C C . LEU A 1 407 ? 18.440 2.513 -2.976 1.00 87.94 407 LEU A C 1
ATOM 2881 O O . LEU A 1 407 ? 18.854 3.297 -3.831 1.00 87.94 407 LEU A O 1
ATOM 2885 N N . GLY A 1 408 ? 19.218 2.076 -1.981 1.00 86.94 408 GLY A N 1
ATOM 2886 C CA . GLY A 1 408 ? 20.626 2.442 -1.830 1.00 86.94 408 GLY A CA 1
ATOM 2887 C C . GLY A 1 408 ? 21.577 1.579 -2.661 1.00 86.94 408 GLY A C 1
ATOM 2888 O O . GLY A 1 408 ? 22.777 1.868 -2.713 1.00 86.94 408 GLY A O 1
ATOM 2889 N N . ASP A 1 409 ? 21.068 0.526 -3.309 1.00 89.62 409 ASP A N 1
ATOM 2890 C CA . ASP A 1 409 ? 21.893 -0.427 -4.042 1.00 89.62 409 ASP A CA 1
ATOM 2891 C C . ASP A 1 409 ? 22.726 0.275 -5.121 1.00 89.62 409 ASP A C 1
ATOM 2893 O O . ASP A 1 409 ? 22.232 1.040 -5.955 1.00 89.62 409 ASP A O 1
ATOM 2897 N N . SER A 1 410 ? 24.030 0.020 -5.056 1.00 90.62 410 SER A N 1
ATOM 2898 C CA . SER A 1 410 ? 25.038 0.635 -5.910 1.00 90.62 410 SER A CA 1
ATOM 2899 C C . SER A 1 410 ? 25.880 -0.386 -6.683 1.00 90.62 410 SER A C 1
ATOM 2901 O O . SER A 1 410 ? 26.954 -0.043 -7.177 1.00 90.62 410 SER A O 1
ATOM 2903 N N . ARG A 1 411 ? 25.425 -1.646 -6.790 1.00 88.69 411 ARG A N 1
ATOM 2904 C CA . ARG A 1 411 ? 26.152 -2.721 -7.494 1.00 88.69 411 ARG A CA 1
ATOM 2905 C C . ARG A 1 411 ? 26.361 -2.432 -8.983 1.00 88.69 411 ARG A C 1
ATOM 2907 O O . ARG A 1 411 ? 27.411 -2.784 -9.515 1.00 88.69 411 ARG A O 1
ATOM 2914 N N . VAL A 1 412 ? 25.388 -1.792 -9.638 1.00 85.75 412 VAL A N 1
ATOM 2915 C CA . VAL A 1 412 ? 25.434 -1.474 -11.081 1.00 85.75 412 VAL A CA 1
ATOM 2916 C C . VAL A 1 412 ? 25.911 -0.042 -11.337 1.00 85.75 412 VAL A C 1
ATOM 2918 O O . VAL A 1 412 ? 26.794 0.183 -12.163 1.00 85.75 412 VAL A O 1
ATOM 2921 N N . ALA A 1 413 ? 25.369 0.931 -10.605 1.00 85.56 413 ALA A N 1
ATOM 2922 C CA . ALA A 1 413 ? 25.797 2.327 -10.622 1.00 85.56 413 ALA A CA 1
ATOM 2923 C C . ALA A 1 413 ? 25.458 2.992 -9.281 1.00 85.56 413 ALA A C 1
ATOM 2925 O O . ALA A 1 413 ? 24.618 2.485 -8.544 1.00 85.56 413 ALA A O 1
ATOM 2926 N N . ALA A 1 414 ? 26.096 4.122 -8.959 1.00 87.81 414 ALA A N 1
ATOM 2927 C CA . ALA A 1 414 ? 25.872 4.823 -7.691 1.00 87.81 414 ALA A CA 1
ATOM 2928 C C . ALA A 1 414 ? 24.377 5.119 -7.471 1.00 87.81 414 ALA A C 1
ATOM 2930 O O . ALA A 1 414 ? 23.780 5.828 -8.279 1.00 87.81 414 ALA A O 1
ATOM 2931 N N . SER A 1 415 ? 23.796 4.566 -6.400 1.00 86.38 415 SER A N 1
ATOM 2932 C CA . SER A 1 415 ? 22.379 4.713 -6.029 1.00 86.38 415 SER A CA 1
ATOM 2933 C C . SER A 1 415 ? 21.400 4.432 -7.178 1.00 86.38 415 SER A C 1
ATOM 2935 O O . SER A 1 415 ? 20.388 5.119 -7.334 1.00 86.38 415 SER A O 1
ATOM 2937 N N . ALA A 1 416 ? 21.715 3.436 -8.011 1.00 90.50 416 ALA A N 1
ATOM 2938 C CA . ALA A 1 416 ? 20.795 2.955 -9.038 1.00 90.50 416 ALA A CA 1
ATOM 2939 C C . ALA A 1 416 ? 19.527 2.346 -8.423 1.00 90.50 416 ALA A C 1
ATOM 2941 O O . ALA A 1 416 ? 18.448 2.468 -9.000 1.00 90.50 416 ALA A O 1
ATOM 2942 N N . GLY A 1 417 ? 19.660 1.747 -7.237 1.00 93.19 417 GLY A N 1
ATOM 2943 C CA . GLY A 1 417 ? 18.598 1.013 -6.568 1.00 93.19 417 GLY A CA 1
ATOM 2944 C C . GLY A 1 417 ? 18.348 -0.359 -7.198 1.00 93.19 417 GLY A C 1
ATOM 2945 O O . GLY A 1 417 ? 18.809 -0.665 -8.305 1.00 93.19 417 GLY A O 1
ATOM 2946 N N . SER A 1 418 ? 17.636 -1.212 -6.473 1.00 93.81 418 SER A N 1
ATOM 2947 C CA . SER A 1 418 ? 17.203 -2.525 -6.951 1.00 93.81 418 SER A CA 1
ATOM 2948 C C . SER A 1 418 ? 15.929 -2.990 -6.249 1.00 93.81 418 SER A C 1
ATOM 2950 O O . SER A 1 418 ? 15.510 -2.419 -5.239 1.00 93.81 418 SER A O 1
ATOM 2952 N N . VAL A 1 419 ? 15.311 -4.034 -6.794 1.00 95.56 419 VAL A N 1
ATOM 2953 C CA . VAL A 1 419 ? 14.177 -4.747 -6.203 1.00 95.56 419 VAL A CA 1
ATOM 2954 C C . VAL A 1 419 ? 14.484 -6.240 -6.207 1.00 95.56 419 VAL A C 1
ATOM 2956 O O . VAL A 1 419 ? 15.037 -6.761 -7.175 1.00 95.56 419 VAL A O 1
ATOM 2959 N N . ARG A 1 420 ? 14.141 -6.939 -5.127 1.00 95.00 420 ARG A N 1
ATOM 2960 C CA . ARG A 1 420 ? 14.089 -8.404 -5.093 1.00 95.00 420 ARG A CA 1
ATOM 2961 C C . ARG A 1 420 ? 12.638 -8.839 -5.147 1.00 95.00 420 ARG A C 1
ATOM 2963 O O . ARG A 1 420 ? 11.867 -8.437 -4.281 1.00 95.00 420 ARG A O 1
ATOM 2970 N N . ILE A 1 421 ? 12.301 -9.658 -6.134 1.00 95.75 421 ILE A N 1
ATOM 2971 C CA . ILE A 1 421 ? 11.077 -10.460 -6.134 1.00 95.75 421 ILE A CA 1
ATOM 2972 C C . ILE A 1 421 ? 11.478 -11.800 -5.528 1.00 95.75 421 ILE A C 1
ATOM 2974 O O . ILE A 1 421 ? 12.247 -12.528 -6.151 1.00 95.75 421 ILE A O 1
ATOM 2978 N N . LEU A 1 422 ? 11.071 -12.080 -4.295 1.00 95.75 422 LEU A N 1
ATOM 2979 C CA . LEU A 1 422 ? 11.350 -13.346 -3.619 1.00 95.75 422 LEU A CA 1
ATOM 2980 C C . LEU A 1 422 ? 10.116 -14.227 -3.699 1.00 95.75 422 LEU A C 1
ATOM 2982 O O . LEU A 1 422 ? 9.023 -13.763 -3.384 1.00 95.75 422 LEU A O 1
ATOM 2986 N N . TYR A 1 423 ? 10.302 -15.489 -4.072 1.00 94.94 423 TYR A N 1
ATOM 2987 C CA . TYR A 1 423 ? 9.170 -16.395 -4.154 1.00 94.94 423 TYR A CA 1
ATOM 2988 C C . TYR A 1 423 ? 8.716 -16.875 -2.779 1.00 94.94 423 TYR A C 1
ATOM 2990 O O . TYR A 1 423 ? 9.547 -17.169 -1.903 1.00 94.94 423 TYR A O 1
ATOM 2998 N N . GLY A 1 424 ? 7.397 -16.947 -2.614 1.00 95.56 424 GLY A N 1
ATOM 2999 C CA . GLY A 1 424 ? 6.735 -17.562 -1.480 1.00 95.56 424 GLY A CA 1
ATOM 3000 C C . GLY A 1 424 ? 7.149 -19.021 -1.322 1.00 95.56 424 GLY A C 1
ATOM 3001 O O . GLY A 1 424 ? 7.684 -19.664 -2.230 1.00 95.56 424 GLY A O 1
ATOM 3002 N N . ARG A 1 425 ? 6.986 -19.563 -0.113 1.00 94.38 425 ARG A N 1
ATOM 3003 C CA . ARG A 1 425 ? 7.416 -20.939 0.179 1.00 94.38 425 ARG A CA 1
ATOM 3004 C C . ARG A 1 425 ? 6.455 -21.627 1.129 1.00 94.38 425 ARG A C 1
ATOM 3006 O O . ARG A 1 425 ? 6.079 -21.016 2.122 1.00 94.38 425 ARG A O 1
ATOM 3013 N N . PRO A 1 426 ? 6.166 -22.926 0.943 1.00 94.88 426 PRO A N 1
ATOM 3014 C CA . PRO A 1 426 ? 5.272 -23.651 1.833 1.00 94.88 426 PRO A CA 1
ATOM 3015 C C . PRO A 1 426 ? 5.702 -23.611 3.305 1.00 94.88 426 PRO A C 1
ATOM 3017 O O . PRO A 1 426 ? 6.899 -23.635 3.628 1.00 94.88 426 PRO A O 1
ATOM 3020 N N . VAL A 1 427 ? 4.717 -23.697 4.202 1.00 91.50 427 VAL A N 1
ATOM 3021 C CA . VAL A 1 427 ? 4.907 -23.896 5.647 1.00 91.50 427 VAL A CA 1
ATOM 3022 C C . VAL A 1 427 ? 6.013 -24.912 5.949 1.00 91.50 427 VAL A C 1
ATOM 3024 O O . VAL A 1 427 ? 6.055 -26.023 5.414 1.00 91.50 427 VAL A O 1
ATOM 3027 N N . GLY A 1 428 ? 6.909 -24.539 6.865 1.00 90.38 428 GLY A N 1
ATOM 3028 C CA . GLY A 1 428 ? 8.025 -25.379 7.301 1.00 90.38 428 GLY A CA 1
ATOM 3029 C C . GLY A 1 428 ? 9.280 -25.289 6.428 1.00 90.38 428 GLY A C 1
ATOM 3030 O O . GLY A 1 428 ? 10.289 -25.897 6.785 1.00 90.38 428 GLY A O 1
ATOM 3031 N N . GLN A 1 429 ? 9.252 -24.525 5.330 1.00 94.50 429 GLN A N 1
ATOM 3032 C CA . GLN A 1 429 ? 10.459 -24.142 4.584 1.00 94.50 429 GLN A CA 1
ATOM 3033 C C . GLN A 1 429 ? 11.045 -22.800 5.037 1.00 94.50 429 GLN A C 1
ATOM 3035 O O . GLN A 1 429 ? 12.157 -22.450 4.644 1.00 94.50 429 GLN A O 1
ATOM 3040 N N . TRP A 1 430 ? 10.333 -22.084 5.909 1.00 95.19 430 TRP A N 1
ATOM 3041 C CA . TRP A 1 430 ? 10.817 -20.864 6.533 1.00 95.19 430 TRP A CA 1
ATOM 3042 C C . TRP A 1 430 ? 11.666 -21.154 7.781 1.00 95.19 430 TRP A C 1
ATOM 3044 O O . TRP A 1 430 ? 11.342 -22.021 8.594 1.00 95.19 430 TRP A O 1
ATOM 3054 N N . SER A 1 431 ? 12.761 -20.414 7.956 1.00 94.81 431 SER A N 1
ATOM 3055 C CA . SER A 1 431 ? 13.570 -20.360 9.176 1.00 94.81 431 SER A CA 1
ATOM 3056 C C . SER A 1 431 ? 13.305 -19.054 9.920 1.00 94.81 431 SER A C 1
ATOM 3058 O O . SER A 1 431 ? 12.778 -18.104 9.355 1.00 94.81 431 SER A O 1
ATOM 3060 N N . ALA A 1 432 ? 13.706 -18.981 11.190 1.00 94.44 432 ALA A N 1
ATOM 3061 C CA . ALA A 1 432 ? 13.617 -17.755 11.991 1.00 94.44 432 ALA A CA 1
ATOM 3062 C C . ALA A 1 432 ? 14.269 -16.534 11.314 1.00 94.44 432 ALA A C 1
ATOM 3064 O O . ALA A 1 432 ? 13.749 -15.426 11.381 1.00 94.44 432 ALA A O 1
ATOM 3065 N N . LEU A 1 433 ? 15.417 -16.765 10.675 1.00 93.81 433 LEU A N 1
ATOM 3066 C CA . LEU A 1 433 ? 16.223 -15.775 9.974 1.00 93.81 433 LEU A CA 1
ATOM 3067 C C . LEU A 1 433 ? 16.661 -16.370 8.637 1.00 93.81 433 LEU A C 1
ATOM 3069 O O . LEU A 1 433 ? 17.119 -17.519 8.597 1.00 93.81 433 LEU A O 1
ATOM 3073 N N . MET A 1 434 ? 16.548 -15.577 7.582 1.00 93.06 434 MET A N 1
ATOM 3074 C CA . MET A 1 434 ? 17.069 -15.837 6.248 1.00 93.06 434 MET A CA 1
ATOM 3075 C C . MET A 1 434 ? 17.851 -14.625 5.765 1.00 93.06 434 MET A C 1
ATOM 3077 O O . MET A 1 434 ? 17.472 -13.488 6.028 1.00 93.06 434 MET A O 1
ATOM 3081 N N . ASN A 1 435 ? 18.914 -14.860 5.010 1.00 92.06 435 ASN A N 1
ATOM 3082 C CA . ASN A 1 435 ? 19.585 -13.795 4.275 1.00 92.06 435 ASN A CA 1
ATOM 3083 C C . ASN A 1 435 ? 19.125 -13.814 2.822 1.00 92.06 435 ASN A C 1
ATOM 3085 O O . ASN A 1 435 ? 18.922 -14.883 2.246 1.00 92.06 435 ASN A O 1
ATOM 3089 N N . VAL A 1 436 ? 19.025 -12.640 2.206 1.00 89.25 436 VAL A N 1
ATOM 3090 C CA . VAL A 1 436 ? 18.577 -12.524 0.811 1.00 89.25 436 VAL A CA 1
ATOM 3091 C C . VAL A 1 436 ? 19.482 -13.274 -0.184 1.00 89.25 436 VAL A C 1
ATOM 3093 O O . VAL A 1 436 ? 19.024 -13.677 -1.245 1.00 89.25 436 VAL A O 1
ATOM 3096 N N . ASP A 1 437 ? 20.752 -13.518 0.158 1.00 85.62 437 ASP A N 1
ATOM 3097 C CA . ASP A 1 437 ? 21.711 -14.275 -0.664 1.00 85.62 437 ASP A CA 1
ATOM 3098 C C . ASP A 1 437 ? 21.599 -15.804 -0.525 1.00 85.62 437 ASP A C 1
ATOM 3100 O O . ASP A 1 437 ? 22.287 -16.543 -1.230 1.00 85.62 437 ASP A O 1
ATOM 3104 N N . GLN A 1 438 ? 20.745 -16.290 0.380 1.00 87.25 438 GLN A N 1
ATOM 3105 C CA . GLN A 1 438 ? 20.458 -17.717 0.538 1.00 87.25 438 GLN A CA 1
ATOM 3106 C C . GLN A 1 438 ? 19.393 -18.212 -0.445 1.00 87.25 438 GLN A C 1
ATOM 3108 O O . GLN A 1 438 ? 19.262 -19.424 -0.621 1.00 87.25 438 GLN A O 1
ATOM 3113 N N . PHE A 1 439 ? 18.656 -17.299 -1.081 1.00 86.50 439 PHE A N 1
ATOM 3114 C CA . PHE A 1 439 ? 17.680 -17.610 -2.119 1.00 86.50 439 PHE A CA 1
ATOM 3115 C C . PHE A 1 439 ? 18.426 -17.973 -3.406 1.00 86.50 439 PHE A C 1
ATOM 3117 O O . PHE A 1 439 ? 19.273 -17.217 -3.883 1.00 86.50 439 PHE A O 1
ATOM 3124 N N . GLY A 1 440 ? 18.153 -19.162 -3.947 1.00 84.44 440 GLY A N 1
ATOM 3125 C CA . GLY A 1 440 ? 18.767 -19.607 -5.197 1.00 84.44 440 GLY A CA 1
ATOM 3126 C C . GLY A 1 440 ? 18.195 -18.881 -6.416 1.00 84.44 440 GLY A C 1
ATOM 3127 O O . GLY A 1 440 ? 17.117 -18.307 -6.351 1.00 84.44 440 GLY A O 1
ATOM 3128 N N . ASP A 1 441 ? 18.858 -18.998 -7.570 1.00 81.44 441 ASP A N 1
ATOM 3129 C CA . ASP A 1 441 ? 18.431 -18.367 -8.836 1.00 81.44 441 ASP A CA 1
ATOM 3130 C C . ASP A 1 441 ? 16.994 -18.717 -9.287 1.00 81.44 441 ASP A C 1
ATOM 3132 O O . ASP A 1 441 ? 16.440 -18.052 -10.153 1.00 81.44 441 ASP A O 1
ATOM 3136 N N . ALA A 1 442 ? 16.400 -19.782 -8.742 1.00 84.38 442 ALA A N 1
ATOM 3137 C CA . ALA A 1 442 ? 15.025 -20.198 -9.029 1.00 84.38 442 ALA A CA 1
ATOM 3138 C C . ALA A 1 442 ? 14.001 -19.701 -7.989 1.00 84.38 442 ALA A C 1
ATOM 3140 O O . ALA A 1 442 ? 12.841 -20.083 -8.065 1.00 84.38 442 ALA A O 1
ATOM 3141 N N . GLU A 1 443 ? 14.436 -18.925 -6.997 1.00 89.31 443 GLU A N 1
ATOM 3142 C CA . GLU A 1 443 ? 13.643 -18.482 -5.839 1.00 89.31 443 GLU A CA 1
ATOM 3143 C C . GLU A 1 443 ? 13.648 -16.951 -5.687 1.00 89.31 443 GLU A C 1
ATOM 3145 O O . GLU A 1 443 ? 13.023 -16.415 -4.772 1.00 89.31 443 GLU A O 1
ATOM 3150 N N . VAL A 1 444 ? 14.400 -16.252 -6.543 1.00 91.44 444 VAL A N 1
ATOM 3151 C CA . VAL A 1 444 ? 14.514 -14.795 -6.546 1.00 91.44 444 VAL A CA 1
ATOM 3152 C C . VAL A 1 444 ? 14.757 -14.255 -7.951 1.00 91.44 444 VAL A C 1
ATOM 3154 O O . VAL A 1 444 ? 15.554 -14.803 -8.714 1.00 91.44 444 VAL A O 1
ATOM 3157 N N . VAL A 1 445 ? 14.133 -13.117 -8.249 1.00 92.81 445 VAL A N 1
ATOM 3158 C CA . VAL A 1 445 ? 14.509 -12.236 -9.358 1.00 92.81 445 VAL A CA 1
ATOM 3159 C C . VAL A 1 445 ? 15.113 -10.951 -8.788 1.00 92.81 445 VAL A C 1
ATOM 3161 O O . VAL A 1 445 ? 14.455 -10.198 -8.067 1.00 92.81 445 VAL A O 1
ATOM 3164 N N . ASP A 1 446 ? 16.382 -10.694 -9.101 1.00 92.94 446 ASP A N 1
ATOM 3165 C CA . ASP A 1 446 ? 17.100 -9.461 -8.773 1.00 92.94 446 ASP A CA 1
ATOM 3166 C C . ASP A 1 446 ? 16.954 -8.435 -9.903 1.00 92.94 446 ASP A C 1
ATOM 3168 O O . ASP A 1 446 ? 17.672 -8.484 -10.905 1.00 92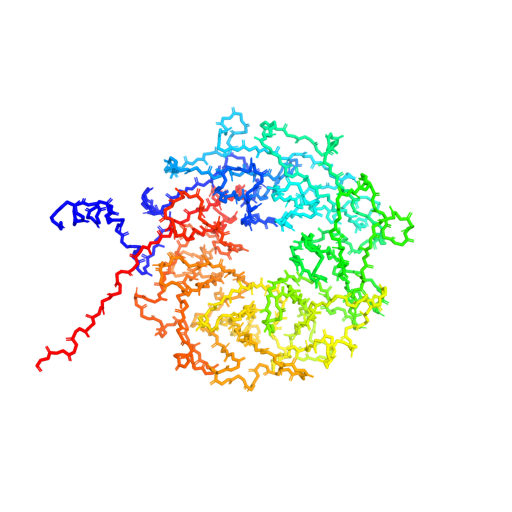.94 446 ASP A O 1
ATOM 3172 N N . VAL A 1 447 ? 16.029 -7.494 -9.724 1.00 94.38 447 VAL A N 1
ATOM 3173 C CA . VAL A 1 447 ? 15.752 -6.402 -10.659 1.00 94.38 447 VAL A CA 1
ATOM 3174 C C . VAL A 1 447 ? 16.664 -5.219 -10.341 1.00 94.38 447 VAL A C 1
ATOM 3176 O O . VAL A 1 447 ? 16.559 -4.587 -9.291 1.00 94.38 447 VAL A O 1
ATOM 3179 N N . GLN A 1 448 ? 17.564 -4.895 -11.260 1.00 93.25 448 GLN A N 1
ATOM 3180 C CA . GLN A 1 448 ? 18.593 -3.875 -11.088 1.00 93.25 448 GLN A CA 1
ATOM 3181 C C . GLN A 1 448 ? 18.232 -2.596 -11.845 1.00 93.25 448 GLN A C 1
ATOM 3183 O O . GLN A 1 448 ? 17.878 -2.640 -13.027 1.00 93.25 448 GLN A O 1
ATOM 3188 N N . GLY A 1 449 ? 18.372 -1.450 -11.171 1.00 91.00 449 GLY A N 1
ATOM 3189 C CA . GLY A 1 449 ? 18.129 -0.141 -11.771 1.00 91.00 449 GLY A CA 1
ATOM 3190 C C . GLY A 1 449 ? 19.026 0.152 -12.976 1.00 91.00 449 GLY A C 1
ATOM 3191 O O . GLY A 1 449 ? 20.159 -0.330 -13.063 1.00 91.00 449 GLY A O 1
ATOM 3192 N N . ALA A 1 450 ? 18.518 0.950 -13.920 1.00 83.75 450 ALA A N 1
ATOM 3193 C CA . ALA A 1 450 ? 19.167 1.161 -15.214 1.00 83.75 450 ALA A CA 1
ATOM 3194 C C . ALA A 1 450 ? 20.258 2.249 -15.206 1.00 83.75 450 ALA A C 1
ATOM 3196 O O . ALA A 1 450 ? 21.137 2.242 -16.071 1.00 83.75 450 ALA A O 1
ATOM 3197 N N . SER A 1 451 ? 20.216 3.204 -14.268 1.00 85.25 451 SER A N 1
ATOM 3198 C CA . SER A 1 451 ? 21.087 4.389 -14.290 1.00 85.25 451 SER A CA 1
ATOM 3199 C C . SER A 1 451 ? 21.598 4.816 -12.914 1.00 85.25 451 SER A C 1
ATOM 3201 O O . SER A 1 451 ? 20.986 4.543 -11.884 1.00 85.25 451 SER A O 1
ATOM 3203 N N . ALA A 1 452 ? 22.715 5.553 -12.898 1.00 86.25 452 ALA A N 1
ATOM 3204 C CA . ALA A 1 452 ? 23.182 6.243 -11.695 1.00 86.25 452 ALA A CA 1
ATOM 3205 C C . ALA A 1 452 ? 22.097 7.197 -11.174 1.00 86.25 452 ALA A C 1
ATOM 3207 O O . ALA A 1 452 ? 21.431 7.863 -11.967 1.00 86.25 452 ALA A O 1
ATOM 3208 N N . SER A 1 453 ? 21.931 7.244 -9.853 1.00 84.62 453 SER A N 1
ATOM 3209 C CA . SER A 1 453 ? 20.864 7.969 -9.159 1.00 84.62 453 SER A CA 1
ATOM 3210 C C . SER A 1 453 ? 19.443 7.570 -9.572 1.00 84.62 453 SER A C 1
ATOM 3212 O O . SER A 1 453 ? 18.522 8.294 -9.229 1.00 84.62 453 SER A O 1
ATOM 3214 N N . GLY A 1 454 ? 19.240 6.442 -10.267 1.00 85.75 454 GLY A N 1
ATOM 3215 C CA . GLY A 1 454 ? 17.918 5.997 -10.728 1.00 85.75 454 GLY A CA 1
ATOM 3216 C C . GLY A 1 454 ? 16.921 5.734 -9.594 1.00 85.75 454 GLY A C 1
ATOM 3217 O O . GLY A 1 454 ? 15.719 5.924 -9.781 1.00 85.75 454 GLY A O 1
ATOM 3218 N N . GLN A 1 455 ? 17.418 5.367 -8.404 1.00 88.50 455 GLN A N 1
ATOM 3219 C CA . GLN A 1 455 ? 16.615 5.104 -7.202 1.00 88.50 455 GLN A CA 1
ATOM 3220 C C . GLN A 1 455 ? 15.451 4.129 -7.454 1.00 88.50 455 GLN A C 1
ATOM 3222 O O . GLN A 1 455 ? 14.334 4.336 -6.975 1.00 88.50 455 GLN A O 1
ATOM 3227 N N . CYS A 1 456 ? 15.703 3.071 -8.222 1.00 92.38 456 CYS A N 1
ATOM 3228 C CA . CYS A 1 456 ? 14.727 2.013 -8.442 1.00 92.38 456 CYS A CA 1
ATOM 3229 C C . CYS A 1 456 ? 14.363 1.302 -7.133 1.00 92.38 456 CYS A C 1
ATOM 3231 O O . CYS A 1 456 ? 15.216 1.097 -6.266 1.00 92.38 456 CYS A O 1
ATOM 3233 N N . GLY A 1 457 ? 13.090 0.930 -6.993 1.00 91.56 457 GLY A N 1
ATOM 3234 C CA . GLY A 1 457 ? 12.564 0.292 -5.782 1.00 91.56 457 GLY A CA 1
ATOM 3235 C C . GLY A 1 457 ? 12.154 1.273 -4.680 1.00 91.56 457 GLY A C 1
ATOM 3236 O O . GLY A 1 457 ? 11.898 0.867 -3.549 1.00 91.56 457 GLY A O 1
ATOM 3237 N N . VAL A 1 458 ? 12.068 2.570 -4.990 1.00 88.69 458 VAL A N 1
ATOM 3238 C CA . VAL A 1 458 ? 11.544 3.605 -4.078 1.00 88.69 458 VAL A CA 1
ATOM 3239 C C . VAL A 1 458 ? 10.043 3.457 -3.801 1.00 88.69 458 VAL A C 1
ATOM 3241 O O . VAL A 1 458 ? 9.559 3.919 -2.761 1.00 88.69 458 VAL A O 1
ATOM 3244 N N . ARG A 1 459 ? 9.309 2.797 -4.698 1.00 93.38 459 ARG A N 1
ATOM 3245 C CA . ARG A 1 459 ? 8.031 2.126 -4.446 1.00 93.38 459 ARG A CA 1
ATOM 3246 C C . ARG A 1 459 ? 8.003 0.833 -5.258 1.00 93.38 459 ARG A C 1
ATOM 3248 O O . ARG A 1 459 ? 8.597 0.761 -6.336 1.00 93.38 459 ARG A O 1
ATOM 3255 N N . VAL A 1 460 ? 7.318 -0.164 -4.716 1.00 96.44 460 VAL A N 1
ATOM 3256 C CA . VAL A 1 460 ? 7.082 -1.470 -5.332 1.00 96.44 460 VAL A CA 1
ATOM 3257 C C . VAL A 1 460 ? 5.653 -1.882 -5.011 1.00 96.44 460 VAL A C 1
ATOM 3259 O O . VAL A 1 460 ? 5.170 -1.566 -3.924 1.00 96.44 460 VAL A O 1
ATOM 3262 N N . SER A 1 461 ? 4.973 -2.534 -5.946 1.00 96.81 461 SER A N 1
ATOM 3263 C CA . SER A 1 461 ? 3.620 -3.052 -5.734 1.00 96.81 461 SER A CA 1
ATOM 3264 C C . SER A 1 461 ? 3.290 -4.124 -6.770 1.00 96.81 461 SER A C 1
ATOM 3266 O O . SER A 1 461 ? 3.908 -4.149 -7.835 1.00 96.81 461 SER A O 1
ATOM 3268 N N . GLY A 1 462 ? 2.322 -4.987 -6.484 1.00 96.06 462 GLY A N 1
ATOM 3269 C CA . GLY A 1 462 ? 1.693 -5.833 -7.492 1.00 96.06 462 GLY A CA 1
ATOM 3270 C C . GLY A 1 462 ? 0.770 -5.010 -8.397 1.00 96.06 462 GLY A C 1
ATOM 3271 O O . GLY A 1 462 ? 0.213 -3.993 -7.976 1.00 96.06 462 GLY A O 1
ATOM 3272 N N . ALA A 1 463 ? 0.602 -5.453 -9.638 1.00 93.88 463 ALA A N 1
ATOM 3273 C CA . ALA A 1 463 ? -0.400 -4.946 -10.576 1.00 93.88 463 ALA A CA 1
ATOM 3274 C C . ALA A 1 463 ? -1.604 -5.896 -10.716 1.00 93.88 463 ALA A C 1
ATOM 3276 O O . ALA A 1 463 ? -2.518 -5.601 -11.478 1.00 93.88 463 ALA A O 1
ATOM 3277 N N . GLY A 1 464 ? -1.597 -7.038 -10.014 1.00 92.44 464 GLY A N 1
ATOM 3278 C CA . GLY A 1 464 ? -2.538 -8.131 -10.265 1.00 92.44 464 GLY A CA 1
ATOM 3279 C C . GLY A 1 464 ? -2.308 -8.779 -11.634 1.00 92.44 464 GLY A C 1
ATOM 3280 O O . GLY A 1 464 ? -1.262 -8.583 -12.249 1.00 92.44 464 GLY A O 1
ATOM 3281 N N . ASP A 1 465 ? -3.278 -9.562 -12.105 1.00 90.56 465 ASP A N 1
ATOM 3282 C CA . ASP A 1 465 ? -3.287 -10.089 -13.477 1.00 90.56 465 ASP A CA 1
ATOM 3283 C C . ASP A 1 465 ? -3.774 -8.991 -14.435 1.00 90.56 465 ASP A C 1
ATOM 3285 O O . ASP A 1 465 ? -4.979 -8.800 -14.642 1.00 90.56 465 ASP A O 1
ATOM 3289 N N . PHE A 1 466 ? -2.824 -8.200 -14.927 1.00 89.94 466 PHE A N 1
ATOM 3290 C CA . PHE A 1 466 ? -3.066 -6.999 -15.726 1.00 89.94 466 PHE A CA 1
ATOM 3291 C C . PHE A 1 466 ? -3.206 -7.308 -17.228 1.00 89.94 466 PHE A C 1
ATOM 3293 O O . PHE A 1 466 ? -3.924 -6.612 -17.959 1.00 89.94 466 PHE A O 1
ATOM 3300 N N . ASP A 1 467 ? -2.543 -8.363 -17.709 1.00 88.00 467 ASP A N 1
ATOM 3301 C CA . ASP A 1 467 ? -2.541 -8.775 -19.117 1.00 88.00 467 ASP A CA 1
ATOM 3302 C C . ASP A 1 467 ? -3.333 -10.068 -19.401 1.00 88.00 467 ASP A C 1
ATOM 3304 O O . ASP A 1 467 ? -3.457 -10.486 -20.560 1.00 88.00 467 ASP A O 1
ATOM 3308 N N . ARG A 1 468 ? -3.986 -10.629 -18.374 1.00 87.94 468 ARG A N 1
ATOM 3309 C CA . ARG A 1 468 ? -4.860 -11.810 -18.431 1.00 87.94 468 ARG A CA 1
ATOM 3310 C C . ARG A 1 468 ? -4.125 -13.112 -18.728 1.00 87.94 468 ARG A C 1
ATOM 3312 O O . ARG A 1 468 ? -4.680 -14.003 -19.392 1.00 87.94 468 ARG A O 1
ATOM 3319 N N . ASP A 1 469 ? -2.886 -13.226 -18.282 1.00 85.81 469 ASP A N 1
ATOM 3320 C CA . ASP A 1 469 ? -2.081 -14.426 -18.465 1.00 85.81 469 ASP A CA 1
ATOM 3321 C C . ASP A 1 469 ? -2.143 -15.402 -17.271 1.00 85.81 469 ASP A C 1
ATOM 3323 O O . ASP A 1 469 ? -1.541 -16.484 -17.331 1.00 85.81 469 ASP A O 1
ATOM 3327 N N . TYR A 1 470 ? -2.982 -15.079 -16.273 1.00 87.06 470 TYR A N 1
ATOM 3328 C CA . TYR A 1 470 ? -3.189 -15.788 -15.006 1.00 87.06 470 TYR A CA 1
ATOM 3329 C C . TYR A 1 470 ? -2.022 -15.704 -14.024 1.00 87.06 470 TYR A C 1
ATOM 3331 O O . TYR A 1 470 ? -1.967 -16.505 -13.087 1.00 87.06 470 TYR A O 1
ATOM 3339 N N . LYS A 1 471 ? -1.097 -14.770 -14.225 1.00 88.81 471 LYS A N 1
ATOM 3340 C CA . LYS A 1 471 ? -0.010 -14.496 -13.291 1.00 88.81 471 LYS A CA 1
ATOM 3341 C C . LYS A 1 471 ? -0.115 -13.064 -12.823 1.00 88.81 471 LYS A C 1
ATOM 3343 O O . LYS A 1 471 ? -0.639 -12.201 -13.519 1.00 88.81 471 LYS A O 1
ATOM 3348 N N . HIS A 1 472 ? 0.351 -12.823 -11.608 1.00 93.50 472 HIS A N 1
ATOM 3349 C CA . HIS A 1 472 ? 0.396 -11.460 -11.114 1.00 93.50 472 HIS A CA 1
ATOM 3350 C C . HIS A 1 472 ? 1.630 -10.749 -11.668 1.00 93.50 472 HIS A C 1
ATOM 3352 O O . HIS A 1 472 ? 2.728 -11.304 -11.712 1.00 93.50 472 HIS A O 1
ATOM 3358 N N . ASP A 1 473 ? 1.427 -9.511 -12.099 1.00 94.31 473 ASP A N 1
ATOM 3359 C CA . ASP A 1 473 ? 2.460 -8.611 -12.586 1.00 94.31 473 ASP A CA 1
ATOM 3360 C C . ASP A 1 473 ? 2.935 -7.697 -11.454 1.00 94.31 473 ASP A C 1
ATOM 3362 O O . ASP A 1 473 ? 2.263 -7.524 -10.433 1.00 94.31 473 ASP A O 1
ATOM 3366 N N . VAL A 1 474 ? 4.097 -7.066 -11.625 1.00 96.31 474 VAL A N 1
ATOM 3367 C CA . VAL A 1 474 ? 4.666 -6.164 -10.612 1.00 96.31 474 VAL A CA 1
ATOM 3368 C C . VAL A 1 474 ? 5.044 -4.819 -11.197 1.00 96.31 474 VAL A C 1
ATOM 3370 O O . VAL A 1 474 ? 5.474 -4.711 -12.341 1.00 96.31 474 VAL A O 1
ATOM 3373 N N . ILE A 1 475 ? 4.937 -3.784 -10.375 1.00 95.88 475 ILE A N 1
ATOM 3374 C CA . ILE A 1 475 ? 5.218 -2.396 -10.718 1.00 95.88 475 ILE A CA 1
ATOM 3375 C C . ILE A 1 475 ? 6.378 -1.911 -9.852 1.00 95.88 475 ILE A C 1
ATOM 3377 O O . ILE A 1 475 ? 6.376 -2.052 -8.626 1.00 95.88 475 ILE A O 1
ATOM 3381 N N . VAL A 1 476 ? 7.369 -1.295 -10.489 1.00 95.56 476 VAL A N 1
ATOM 3382 C CA . VAL A 1 476 ? 8.555 -0.736 -9.836 1.00 95.56 476 VAL A CA 1
ATOM 3383 C C . VAL A 1 476 ? 8.739 0.706 -10.279 1.00 95.56 476 VAL A C 1
ATOM 3385 O O . VAL A 1 476 ? 8.829 0.979 -11.476 1.00 95.56 476 VAL A O 1
ATOM 3388 N N . SER A 1 477 ? 8.852 1.638 -9.328 1.00 93.50 477 SER A N 1
ATOM 3389 C CA . SER A 1 477 ? 9.230 3.018 -9.646 1.00 93.50 477 SER A CA 1
ATOM 3390 C C . SER A 1 477 ? 10.731 3.260 -9.488 1.00 93.50 477 SER A C 1
ATOM 3392 O O . SER A 1 477 ? 11.398 2.714 -8.603 1.00 93.50 477 SER A O 1
ATOM 3394 N N . CYS A 1 478 ? 11.250 4.108 -10.372 1.00 91.69 478 CYS A N 1
ATOM 3395 C CA . CYS A 1 478 ? 12.629 4.567 -10.458 1.00 91.69 478 CYS A CA 1
ATOM 3396 C C . CYS A 1 478 ? 12.628 6.094 -10.605 1.00 91.69 478 CYS A C 1
ATOM 3398 O O . CYS A 1 478 ? 12.712 6.640 -11.707 1.00 91.69 478 CYS A O 1
ATOM 3400 N N . ASN A 1 479 ? 12.468 6.802 -9.486 1.00 85.94 479 ASN A N 1
ATOM 3401 C CA . ASN A 1 479 ? 12.183 8.244 -9.485 1.00 85.94 479 ASN A CA 1
ATOM 3402 C C . ASN A 1 479 ? 13.315 9.111 -10.047 1.00 85.94 479 ASN A C 1
ATOM 3404 O O . ASN A 1 479 ? 13.064 10.216 -10.522 1.00 85.94 479 ASN A O 1
ATOM 3408 N N . GLY A 1 480 ? 14.560 8.647 -9.951 1.00 80.31 480 GLY A N 1
ATOM 3409 C CA . GLY A 1 480 ? 15.719 9.410 -10.399 1.00 80.31 480 GLY A CA 1
ATOM 3410 C C . GLY A 1 480 ? 16.162 9.088 -11.824 1.00 80.31 480 GLY A C 1
ATOM 3411 O O . GLY A 1 480 ? 17.173 9.621 -12.280 1.00 80.31 480 GLY A O 1
ATOM 3412 N N . GLU A 1 481 ? 15.428 8.235 -12.547 1.00 81.25 481 GLU A N 1
ATOM 3413 C CA . GLU A 1 481 ? 15.664 8.039 -13.976 1.00 81.25 481 GLU A CA 1
ATOM 3414 C C . GLU A 1 481 ? 15.254 9.272 -14.803 1.00 81.25 481 GLU A C 1
ATOM 3416 O O . GLU A 1 481 ? 14.230 9.913 -14.555 1.00 81.25 481 GLU A O 1
ATOM 3421 N N . GLY A 1 482 ? 16.076 9.599 -15.805 1.00 70.81 482 GLY A N 1
ATOM 3422 C CA . GLY A 1 482 ? 15.934 10.775 -16.669 1.00 70.81 482 GLY A CA 1
ATOM 3423 C C . GLY A 1 482 ? 17.294 11.381 -17.031 1.00 70.81 482 GLY A C 1
ATOM 3424 O O . GLY A 1 482 ? 18.343 10.871 -16.627 1.00 70.81 482 GLY A O 1
ATOM 3425 N N . ALA A 1 483 ? 17.304 12.471 -17.804 1.00 60.81 483 ALA A N 1
ATOM 3426 C CA . ALA A 1 483 ? 18.525 13.257 -17.979 1.00 60.81 483 ALA A CA 1
ATOM 3427 C C . ALA A 1 483 ? 18.973 13.836 -16.622 1.00 60.81 483 ALA A C 1
ATOM 3429 O O . ALA A 1 483 ? 18.141 14.148 -15.768 1.00 60.81 483 ALA A O 1
ATOM 3430 N N . LEU A 1 484 ? 20.291 13.960 -16.414 1.00 54.19 484 LEU A N 1
ATOM 3431 C CA . LEU A 1 484 ? 20.852 14.513 -15.176 1.00 54.19 484 LEU A CA 1
ATOM 3432 C C . LEU A 1 484 ? 20.186 15.866 -14.863 1.00 54.19 484 LEU A C 1
ATOM 3434 O O . LEU A 1 484 ? 20.133 16.730 -15.733 1.00 54.19 484 LEU A O 1
ATOM 3438 N N . ASP A 1 485 ? 19.704 16.016 -13.627 1.00 54.34 485 ASP A N 1
ATOM 3439 C CA . ASP A 1 485 ? 19.004 17.188 -13.071 1.00 54.34 485 ASP A CA 1
ATOM 3440 C C . ASP A 1 485 ? 17.520 17.371 -13.457 1.00 54.34 485 ASP A C 1
ATOM 3442 O O . ASP A 1 485 ? 16.896 18.327 -12.992 1.00 54.34 485 ASP A O 1
ATOM 3446 N N . GLU A 1 486 ? 16.914 16.459 -14.229 1.00 60.88 486 GLU A N 1
ATOM 3447 C CA . GLU A 1 486 ? 15.511 16.603 -14.658 1.00 60.88 486 GLU A CA 1
ATOM 3448 C C . GLU A 1 486 ? 14.487 15.804 -13.832 1.00 60.88 486 GLU A C 1
ATOM 3450 O O . GLU A 1 486 ? 13.306 16.088 -13.981 1.00 60.88 486 GLU A O 1
ATOM 3455 N N . TYR A 1 487 ? 14.889 14.867 -12.952 1.00 67.12 487 TYR A N 1
ATOM 3456 C CA . TYR A 1 487 ? 14.008 14.091 -12.036 1.00 67.12 487 TYR A CA 1
ATOM 3457 C C . TYR A 1 487 ? 12.641 13.715 -12.645 1.00 67.12 487 TYR A C 1
ATOM 3459 O O . TYR A 1 487 ? 11.575 14.023 -12.108 1.00 67.12 487 TYR A O 1
ATOM 3467 N N . MET A 1 488 ? 12.673 13.118 -13.834 1.00 77.31 488 MET A N 1
ATOM 3468 C CA . MET A 1 488 ? 11.465 12.820 -14.608 1.00 77.31 488 MET A CA 1
ATOM 3469 C C . MET A 1 488 ? 10.734 11.613 -14.011 1.00 77.31 488 MET A C 1
ATOM 3471 O O . MET A 1 488 ? 9.506 11.604 -13.913 1.00 77.31 488 MET A O 1
ATOM 3475 N N . GLY A 1 489 ? 11.509 10.631 -13.546 1.00 84.94 489 GLY A N 1
ATOM 3476 C CA . GLY A 1 489 ? 11.017 9.367 -13.030 1.00 84.94 489 GLY A CA 1
ATOM 3477 C C . GLY A 1 489 ? 10.594 8.413 -14.143 1.00 84.94 489 GLY A C 1
ATOM 3478 O O . GLY A 1 489 ? 10.212 8.811 -15.248 1.00 84.94 489 GLY A O 1
ATOM 3479 N N . ALA A 1 490 ? 10.663 7.127 -13.832 1.00 88.50 490 ALA A N 1
ATOM 3480 C CA . ALA A 1 490 ? 10.146 6.058 -14.666 1.00 88.50 490 ALA A CA 1
ATOM 3481 C C . ALA A 1 490 ? 9.424 5.024 -13.810 1.00 88.50 490 ALA A C 1
ATOM 3483 O O . ALA A 1 490 ? 9.772 4.806 -12.648 1.00 88.50 490 ALA A O 1
ATOM 3484 N N . VAL A 1 491 ? 8.448 4.360 -14.416 1.00 92.12 491 VAL A N 1
ATOM 3485 C CA . VAL A 1 491 ? 7.782 3.195 -13.843 1.00 92.12 491 VAL A CA 1
ATOM 3486 C C . VAL A 1 491 ? 7.948 2.029 -14.800 1.00 92.12 491 VAL A C 1
ATOM 3488 O O . VAL A 1 491 ? 7.795 2.181 -16.008 1.00 92.12 491 VAL A O 1
ATOM 3491 N N . TYR A 1 492 ? 8.288 0.871 -14.259 1.00 93.19 492 TYR A N 1
ATOM 3492 C CA . TYR A 1 492 ? 8.420 -0.374 -14.995 1.00 93.19 492 TYR A CA 1
ATOM 3493 C C . TYR A 1 492 ? 7.344 -1.333 -14.519 1.00 93.19 492 TYR A C 1
ATOM 3495 O O . TYR A 1 492 ? 7.146 -1.473 -13.314 1.00 93.19 492 TYR A O 1
ATOM 3503 N N . VAL A 1 493 ? 6.682 -1.989 -15.463 1.00 93.50 493 VAL A N 1
ATOM 3504 C CA . VAL A 1 493 ? 5.791 -3.115 -15.189 1.00 93.50 493 VAL A CA 1
ATOM 3505 C C . VAL A 1 493 ? 6.498 -4.366 -15.675 1.00 93.50 493 VAL A C 1
ATOM 3507 O O . VAL A 1 493 ? 6.967 -4.389 -16.813 1.00 93.50 493 VAL A O 1
ATOM 3510 N N . LEU A 1 494 ? 6.634 -5.366 -14.810 1.00 93.94 494 LEU A N 1
ATOM 3511 C CA . LEU A 1 494 ? 7.245 -6.651 -15.127 1.00 93.94 494 LEU A CA 1
ATOM 3512 C C . LEU A 1 494 ? 6.160 -7.719 -15.129 1.00 93.94 494 LEU A C 1
ATOM 3514 O O . LEU A 1 494 ? 5.420 -7.835 -14.151 1.00 93.94 494 LEU A O 1
ATOM 3518 N N . HIS A 1 495 ? 6.109 -8.496 -16.207 1.00 91.12 495 HIS A N 1
ATOM 3519 C CA . HIS A 1 495 ? 5.105 -9.534 -16.375 1.00 91.12 495 HIS A CA 1
ATOM 3520 C C . HIS A 1 495 ? 5.453 -10.796 -15.589 1.00 91.12 495 HIS A C 1
ATOM 3522 O O . HIS A 1 495 ? 6.606 -11.258 -15.640 1.00 91.12 495 HIS A O 1
ATOM 3528 N N . GLY A 1 496 ? 4.455 -11.376 -14.924 1.00 88.69 496 GLY A N 1
ATOM 3529 C CA . GLY A 1 496 ? 4.560 -12.647 -14.215 1.00 88.69 496 GLY A CA 1
ATOM 3530 C C . GLY A 1 496 ? 5.068 -13.769 -15.122 1.00 88.69 496 GLY A C 1
ATOM 3531 O O . GLY A 1 496 ? 4.809 -13.818 -16.328 1.00 88.69 496 GLY A O 1
ATOM 3532 N N . GLN A 1 497 ? 5.817 -14.727 -14.575 1.00 80.56 497 GLN A N 1
ATOM 3533 C CA . GLN A 1 497 ? 6.433 -15.809 -15.358 1.00 80.56 497 GLN A CA 1
ATOM 3534 C C . GLN A 1 497 ? 6.095 -17.175 -14.777 1.00 80.56 497 GLN A C 1
ATOM 3536 O O . GLN A 1 497 ? 6.277 -17.389 -13.593 1.00 80.56 497 GLN A O 1
ATOM 3541 N N . PHE A 1 498 ? 5.710 -18.154 -15.603 1.00 72.38 498 PHE A N 1
ATOM 3542 C CA . PHE A 1 498 ? 5.568 -19.524 -15.098 1.00 72.38 498 PHE A CA 1
ATOM 3543 C C . PHE A 1 498 ? 6.956 -20.110 -14.862 1.00 72.38 498 PHE A C 1
ATOM 3545 O O . PHE A 1 498 ? 7.707 -20.326 -15.820 1.00 72.38 498 PHE A O 1
ATOM 3552 N N . VAL A 1 499 ? 7.277 -20.447 -13.616 1.00 64.69 499 VAL A N 1
ATOM 3553 C CA . VAL A 1 499 ? 8.461 -21.258 -13.320 1.00 64.69 499 VAL A CA 1
ATOM 3554 C C . VAL A 1 499 ? 8.042 -22.731 -13.357 1.00 64.69 499 VAL A C 1
ATOM 3556 O O . VAL A 1 499 ? 7.222 -23.165 -12.549 1.00 64.69 499 VAL A O 1
ATOM 3559 N N . PRO A 1 500 ? 8.559 -23.556 -14.290 1.00 51.53 500 PRO A N 1
ATOM 3560 C CA . PRO A 1 500 ? 8.173 -24.958 -14.346 1.00 51.53 500 PRO A CA 1
ATOM 3561 C C . PRO A 1 500 ? 8.589 -25.662 -13.054 1.00 51.53 500 PRO A C 1
ATOM 3563 O O . PRO A 1 500 ? 9.783 -25.812 -12.783 1.00 51.53 500 PRO A O 1
ATOM 3566 N N . VAL A 1 501 ? 7.617 -26.165 -12.289 1.00 48.62 501 VAL A N 1
ATOM 3567 C CA . VAL A 1 501 ? 7.887 -27.062 -11.161 1.00 48.62 501 VAL A CA 1
ATOM 3568 C C . VAL A 1 501 ? 8.576 -28.309 -11.712 1.00 48.62 501 VAL A C 1
ATOM 3570 O O . VAL A 1 501 ? 7.952 -29.200 -12.298 1.00 48.62 501 VAL A O 1
ATOM 3573 N N . VAL A 1 502 ? 9.898 -28.386 -11.555 1.00 41.47 502 VAL A N 1
ATOM 3574 C CA . VAL A 1 502 ? 10.651 -29.591 -11.895 1.00 41.47 502 VAL A CA 1
ATOM 3575 C C . VAL A 1 502 ? 10.326 -30.629 -10.831 1.00 41.47 502 VAL A C 1
ATOM 3577 O O . VAL A 1 502 ? 10.994 -30.724 -9.801 1.00 41.47 502 VAL A O 1
ATOM 3580 N N . PHE A 1 503 ? 9.303 -31.447 -11.078 1.00 35.38 503 PHE A N 1
ATOM 3581 C CA . PHE A 1 503 ? 9.117 -32.681 -10.328 1.00 35.38 503 PHE A CA 1
ATOM 3582 C C . PHE A 1 503 ? 10.385 -33.522 -10.504 1.00 35.38 503 PHE A C 1
ATOM 3584 O O . PHE A 1 503 ? 10.585 -34.165 -11.536 1.00 35.38 503 PHE A O 1
ATOM 3591 N N . LYS A 1 504 ? 11.262 -33.534 -9.493 1.00 35.09 504 LYS A N 1
ATOM 3592 C CA . LYS A 1 504 ? 12.280 -34.577 -9.364 1.00 35.09 504 LYS A CA 1
ATOM 3593 C C . LYS A 1 504 ? 11.523 -35.888 -9.188 1.00 35.09 504 LYS A C 1
ATOM 3595 O O . LYS A 1 504 ? 11.118 -36.233 -8.082 1.00 35.09 504 LYS A O 1
ATOM 3600 N N . SER A 1 505 ? 11.283 -36.600 -10.285 1.00 38.56 505 SER A N 1
ATOM 3601 C CA . SER A 1 505 ? 10.718 -37.942 -10.257 1.00 38.56 505 SER A CA 1
ATOM 3602 C C . SER A 1 505 ? 11.713 -38.860 -9.546 1.00 38.56 505 SER A C 1
ATOM 3604 O O . SER A 1 505 ? 12.634 -39.389 -10.160 1.00 38.56 505 SER A O 1
ATOM 3606 N N . GLY A 1 506 ? 11.550 -39.015 -8.234 1.00 39.97 506 GLY A N 1
ATOM 3607 C CA . GLY A 1 506 ? 12.293 -39.954 -7.397 1.00 39.97 506 GLY A CA 1
ATOM 3608 C C . GLY A 1 506 ? 11.823 -41.396 -7.587 1.00 39.97 506 GLY A C 1
ATOM 3609 O O . GLY A 1 506 ? 11.490 -42.061 -6.613 1.00 39.97 506 GLY A O 1
ATOM 3610 N N . PHE A 1 507 ? 11.777 -41.864 -8.832 1.00 40.38 507 PHE A N 1
ATOM 3611 C CA . PHE A 1 507 ? 11.638 -43.281 -9.151 1.00 40.38 507 PHE A CA 1
ATOM 3612 C C . PHE A 1 507 ? 12.830 -43.691 -10.016 1.00 40.38 507 PHE A C 1
ATOM 3614 O O . PHE A 1 507 ? 12.776 -43.563 -11.237 1.00 40.38 507 PHE A O 1
ATOM 3621 N N . ASP A 1 508 ? 13.890 -44.148 -9.347 1.00 39.53 508 ASP A N 1
ATOM 3622 C CA . ASP A 1 508 ? 14.894 -45.061 -9.910 1.00 39.53 508 ASP A CA 1
ATOM 3623 C C . ASP A 1 508 ? 14.561 -46.498 -9.481 1.00 39.53 508 ASP A C 1
ATOM 3625 O O . ASP A 1 508 ? 14.213 -46.691 -8.287 1.00 39.53 508 ASP A O 1
#

pLDDT: mean 85.96, std 14.73, range [33.44, 98.69]

Nearest PDB structures (foldseek):
  8w30-assembly1_A  TM=7.158E-01  e=9.418E-19  Homo sapiens
  4um8-assembly1_A  TM=6.945E-01  e=1.227E-16  Homo sapiens
  4wk0-assembly1_A  TM=6.830E-01  e=9.782E-17  Homo sapiens
  5ffo-assembly1_A  TM=6.769E-01  e=1.824E-16  Homo sapiens
  8xfo-assembly1_A  TM=6.671E-01  e=3.597E-16  Homo sapiens

Sequence (508 aa):
MQHLISVLLLAMATPALASSLSLSELPSEAGFKISSSTSLDSLGSGGIGSAGDLNGDGLNDFFVVRNGGEGGVLVVLGSAAGFVGDYGVDVNAWSGGFEVRGSIAGGYIETASAVGDINGDGYDDLALGAPNSFPISSGYACILFGRSSFPAQMSTDALSHSACFSGGQEYDNVGYSISAAGDFNGDGFDDFAITAPLANFGDTDSGSVYLVFGQSLFPSQVEFGATTGVTFSRFDGLAQGDYFGMSVAHGDFNGDGKSDLAIGAEDVQGAQGPGGSVYVVYGQSEPLDAVIPADTISGNLGFEVTSVSLYGNLGRTLATGNFNGDGYDDLLVGDGNGGGDSSVVLGSAVIIFGSPRRNQELSVGVLNGLNGTVIQGVLLSDRLGERVGSAGDFNGDGIEDLLLGALGDSRVAASAGSVRILYGRPVGQWSALMNVDQFGDAEVVDVQGASASGQCGVRVSGAGDFDRDYKHDVIVSCNGEGALDEYMGAVYVLHGQFVPVVFKSGFD

Organism: NCBI:txid2774145

Secondary structure (DSSP, 8-state):
-HHHHTTTT-S--PPPPPSEEEGGG--TTTEEEEE--STT--EEEEEEEEEE-SSSSSS-EEEEEE-STT-EEEEE---TT---EEEE--TTT--SEEEEESEETTEEP-EEEEEE-TTSSSS-EEEEE-TTIIIII-B-EEEEPP-S---SEEEGGG-SSEEEEE-PPTT--BTS-EEEEESSSSSSSPEEEEEETT--SSSTT--EEEEE---S---SEEETTS--S--EEEEE--STT--EEEEEEEE-SSSSSS-EEEEEE--TT-SSSSS-EEEEE---SSPPPSEEEGGG--TTSEEEEE-S-TT--TTSSEEEE-TTSSSS-EEEEEETTTT--TT----EEEEE---TT--S-EEGGG--SSSEEEEE--STT--TTSEEEEEESSSSSSS-EEEEEETT--SSSTT-BEEEEEPP--TTS--SEEEGGGS-TTTEEEEE-SSTT--EEEEEEEEESSSSSSS-EEEEEETT-SSTT----EEEEE--------------